Protein 6DHX (pdb70)

Nearest PDB structures (foldseek):
  6dhx-assembly2_B  TM=1.004E+00  e=9.388E-34  Streptococcus intermedius B196
  6dhx-assembly3_C  TM=9.909E-01  e=1.234E-30  Streptococcus intermedius B196
  6dhx-assembly3_C  TM=1.004E+00  e=2.989E-32  Streptococcus intermedius B196
  6dhx-assembly2_B  TM=9.965E-01  e=5.427E-30  Streptococcus intermedius B196
  6dhx-assembly2_B  TM=9.950E-01  e=3.173E-30  Streptococcus intermedius B196

Structure (mmCIF, N/CA/C/O backbone):
data_6DHX
#
_entry.id   6DHX
#
_cell.length_a   159.740
_cell.length_b   54.520
_cell.length_c   104.430
_cell.angle_alpha   90.00
_cell.angle_beta   108.05
_cell.angle_gamma   90.00
#
_symmetry.space_group_name_H-M   'C 1 2 1'
#
loop_
_entity.id
_entity.type
_entity.pdbx_description
1 polymer TipC2
2 non-polymer 'SULFATE ION'
3 water water
#
loop_
_atom_site.group_PDB
_atom_site.id
_atom_site.type_symbol
_atom_site.label_atom_id
_atom_site.label_alt_id
_atom_site.label_comp_id
_atom_site.label_asym_id
_atom_site.label_entity_id
_atom_site.label_seq_id
_atom_site.pdbx_PDB_ins_code
_atom_site.Cartn_x
_atom_site.Cartn_y
_atom_site.Cartn_z
_atom_site.occupancy
_atom_site.B_iso_or_equiv
_atom_site.auth_seq_id
_atom_site.auth_comp_id
_atom_site.auth_asym_id
_atom_site.auth_atom_id
_atom_site.pdbx_PDB_model_num
ATOM 1 N N . PRO A 1 14 ? 46.413 6.014 27.951 1.00 69.22 22 PRO A N 1
ATOM 2 C CA . PRO A 1 14 ? 47.106 7.064 27.202 1.00 68.29 22 PRO A CA 1
ATOM 3 C C . PRO A 1 14 ? 47.636 6.544 25.866 1.00 64.66 22 PRO A C 1
ATOM 4 O O . PRO A 1 14 ? 47.426 7.186 24.839 1.00 71.93 22 PRO A O 1
ATOM 16 N N . ASN A 1 16 ? 46.746 3.776 24.376 1.00 34.20 24 ASN A N 1
ATOM 17 C CA . ASN A 1 16 ? 45.714 3.068 23.639 1.00 32.90 24 ASN A CA 1
ATOM 18 C C . ASN A 1 16 ? 44.340 3.585 24.028 1.00 30.90 24 ASN A C 1
ATOM 19 O O . ASN A 1 16 ? 43.411 2.833 24.294 1.00 31.27 24 ASN A O 1
ATOM 24 N N . GLN A 1 17 ? 44.195 4.900 24.001 1.00 30.85 25 GLN A N 1
ATOM 25 C CA . GLN A 1 17 ? 42.879 5.504 24.145 1.00 30.35 25 GLN A CA 1
ATOM 26 C C . GLN A 1 17 ? 41.956 5.060 23.005 1.00 27.65 25 GLN A C 1
ATOM 27 O O . GLN A 1 17 ? 42.421 4.840 21.880 1.00 30.29 25 GLN A O 1
ATOM 33 N N . PRO A 1 18 ? 40.644 5.013 23.251 1.00 25.40 26 PRO A N 1
ATOM 34 C CA . PRO A 1 18 ? 39.687 4.722 22.178 1.00 23.61 26 PRO A CA 1
ATOM 35 C C . PRO A 1 18 ? 39.816 5.697 21.020 1.00 25.13 26 PRO A C 1
ATOM 36 O O . PRO A 1 18 ? 40.034 6.893 21.207 1.00 29.30 26 PRO A O 1
ATOM 40 N N . LYS A 1 19 ? 39.688 5.156 19.805 1.00 23.83 27 LYS A N 1
ATOM 41 C CA . LYS A 1 19 ? 39.750 5.973 18.587 1.00 27.50 27 LYS A CA 1
ATOM 42 C C . LYS A 1 19 ? 38.363 6.225 17.996 1.00 27.33 27 LYS A C 1
ATOM 43 O O . LYS A 1 19 ? 38.218 7.087 17.097 1.00 26.24 27 LYS A O 1
ATOM 49 N N . ASN A 1 20 ? 37.356 5.540 18.503 1.00 24.55 28 ASN A N 1
ATOM 50 C CA . ASN A 1 20 ? 35.978 5.685 18.065 1.00 26.37 28 ASN A CA 1
ATOM 51 C C . ASN A 1 20 ? 35.054 5.174 19.170 1.00 25.76 28 ASN A C 1
ATOM 52 O O . ASN A 1 20 ? 35.494 4.602 20.180 1.00 24.04 28 ASN A O 1
ATOM 57 N N . ILE A 1 21 ? 33.744 5.333 18.941 1.00 20.40 29 ILE A N 1
ATOM 58 C CA . ILE A 1 21 ? 32.778 5.032 19.982 1.00 21.58 29 ILE A CA 1
ATOM 59 C C . ILE A 1 21 ? 32.728 3.547 20.286 1.00 21.36 29 ILE A C 1
ATOM 60 O O . ILE A 1 21 ? 32.415 3.161 21.425 1.00 21.50 29 ILE A O 1
ATOM 65 N N . PHE A 1 22 ? 33.048 2.688 19.315 1.00 18.75 30 PHE A N 1
ATOM 66 C CA . PHE A 1 22 ? 33.021 1.249 19.562 1.00 20.21 30 PHE A CA 1
ATOM 67 C C . PHE A 1 22 ? 34.213 0.829 20.419 1.00 21.62 30 PHE A C 1
ATOM 68 O O . PHE A 1 22 ? 34.064 -0.019 21.299 1.00 19.69 30 PHE A O 1
ATOM 76 N N . ASP A 1 23 ? 35.397 1.397 20.162 1.00 21.79 31 ASP A N 1
ATOM 77 C CA . ASP A 1 23 ? 36.523 1.198 21.089 1.00 22.35 31 ASP A CA 1
ATOM 78 C C . ASP A 1 23 ? 36.130 1.617 22.502 1.00 23.30 31 ASP A C 1
ATOM 79 O O . ASP A 1 23 ? 36.551 1.010 23.489 1.00 21.65 31 ASP A O 1
ATOM 84 N N . GLU A 1 24 ? 35.432 2.738 22.624 1.00 19.36 32 GLU A N 1
ATOM 85 C CA . GLU A 1 24 ? 35.096 3.237 23.946 1.00 23.26 32 GLU A CA 1
ATOM 86 C C . GLU A 1 24 ? 34.203 2.239 24.687 1.00 22.84 32 GLU A C 1
ATOM 87 O O . GLU A 1 24 ? 34.456 1.884 25.850 1.00 23.41 32 GLU A O 1
ATOM 93 N N . ILE A 1 25 ? 33.173 1.739 24.011 1.00 18.89 33 ILE A N 1
ATOM 94 C CA . ILE A 1 25 ? 32.307 0.713 24.596 1.00 19.86 33 ILE A CA 1
ATOM 95 C C . ILE A 1 25 ? 33.098 -0.555 24.928 1.00 21.60 33 ILE A C 1
ATOM 96 O O . ILE A 1 25 ? 32.944 -1.121 26.024 1.00 20.63 33 ILE A O 1
ATOM 101 N N . TYR A 1 26 ? 33.926 -1.017 23.989 1.00 19.72 34 TYR A N 1
ATOM 102 C CA . TYR A 1 26 ? 34.697 -2.241 24.206 1.00 17.50 34 TYR A CA 1
ATOM 103 C C . TYR A 1 26 ? 35.618 -2.074 25.418 1.00 21.00 34 TYR A C 1
ATOM 104 O O . TYR A 1 26 ? 35.651 -2.927 26.323 1.00 19.13 34 TYR A O 1
ATOM 113 N N . GLN A 1 27 ? 36.380 -0.973 25.442 1.00 18.58 35 GLN A N 1
ATOM 114 C CA . GLN A 1 27 ? 37.396 -0.815 26.491 1.00 18.69 35 GLN A CA 1
ATOM 115 C C . GLN A 1 27 ? 36.763 -0.570 27.844 1.00 20.72 35 GLN A C 1
ATOM 116 O O . GLN A 1 27 ? 37.270 -1.044 28.865 1.00 22.28 35 GLN A O 1
ATOM 122 N N . GLU A 1 28 ? 35.698 0.235 27.896 1.00 20.45 36 GLU A N 1
ATOM 123 C CA . GLU A 1 28 ? 35.123 0.465 29.220 1.00 20.42 36 GLU A CA 1
ATOM 124 C C . GLU A 1 28 ? 34.427 -0.794 29.716 1.00 19.89 36 GLU A C 1
ATOM 125 O O . GLU A 1 28 ? 34.435 -1.053 30.930 1.00 21.57 36 GLU A O 1
ATOM 131 N N . THR A 1 29 ? 33.842 -1.576 28.796 1.00 21.03 37 THR A N 1
ATOM 132 C CA . THR A 1 29 ? 33.233 -2.836 29.250 1.00 18.79 37 THR A CA 1
ATOM 133 C C . THR A 1 29 ? 34.287 -3.822 29.686 1.00 22.77 37 THR A C 1
ATOM 134 O O . THR A 1 29 ? 34.113 -4.464 30.717 1.00 20.03 37 THR A O 1
ATOM 138 N N . GLU A 1 30 ? 35.415 -3.931 28.959 1.00 18.85 38 GLU A N 1
ATOM 139 C CA . GLU A 1 30 ? 36.435 -4.862 29.400 1.00 19.05 38 GLU A CA 1
ATOM 140 C C . GLU A 1 30 ? 37.046 -4.442 30.743 1.00 21.76 38 GLU A C 1
ATOM 141 O O . GLU A 1 30 ? 37.422 -5.302 31.568 1.00 22.93 38 GLU A O 1
ATOM 147 N N . LYS A 1 31 ? 37.135 -3.127 30.976 1.00 20.52 39 LYS A N 1
ATOM 148 C CA . LYS A 1 31 ? 37.674 -2.619 32.221 1.00 24.13 39 LYS A CA 1
ATOM 149 C C . LYS A 1 31 ? 36.772 -2.935 33.408 1.00 24.17 39 LYS A C 1
ATOM 150 O O . LYS A 1 31 ? 37.281 -3.188 34.502 1.00 25.71 39 LYS A O 1
ATOM 156 N N . THR A 1 32 ? 35.447 -2.937 33.197 1.00 23.21 40 THR A N 1
ATOM 157 C CA . THR A 1 32 ? 34.480 -2.977 34.296 1.00 26.35 40 THR A CA 1
ATOM 158 C C . THR A 1 32 ? 33.724 -4.296 34.446 1.00 24.78 40 THR A C 1
ATOM 159 O O . THR A 1 32 ? 33.152 -4.522 35.526 1.00 25.19 40 THR A O 1
ATOM 163 N N . TYR A 1 33 ? 33.758 -5.170 33.459 1.00 22.91 41 TYR A N 1
ATOM 164 C CA . TYR A 1 33 ? 32.770 -6.261 33.505 1.00 18.83 41 TYR A CA 1
ATOM 165 C C . TYR A 1 33 ? 33.021 -7.269 34.605 1.00 22.97 41 TYR A C 1
ATOM 166 O O . TYR A 1 33 ? 32.064 -7.957 35.005 1.00 22.16 41 TYR A O 1
ATOM 175 N N . ARG A 1 34 ? 34.238 -7.336 35.177 1.00 22.07 42 ARG A N 1
ATOM 176 C CA . ARG A 1 34 ? 34.473 -8.270 36.264 1.00 27.41 42 ARG A CA 1
ATOM 177 C C . ARG A 1 34 ? 34.321 -7.635 37.630 1.00 23.50 42 ARG A C 1
ATOM 178 O O . ARG A 1 34 ? 34.244 -8.351 38.626 1.00 26.45 42 ARG A O 1
ATOM 186 N N . LEU A 1 35 ? 34.257 -6.319 37.686 1.00 23.51 43 LEU A N 1
ATOM 187 C CA . LEU A 1 35 ? 34.203 -5.561 38.915 1.00 27.39 43 LEU A CA 1
ATOM 188 C C . LEU A 1 35 ? 32.815 -4.996 39.174 1.00 23.90 43 LEU A C 1
ATOM 189 O O . LEU A 1 35 ? 32.243 -5.226 40.244 1.00 25.60 43 LEU A O 1
ATOM 194 N N . ASN A 1 36 ? 32.268 -4.264 38.216 1.00 26.96 44 ASN A N 1
ATOM 195 C CA . ASN A 1 36 ? 30.952 -3.630 38.284 1.00 24.65 44 ASN A CA 1
ATOM 196 C C . ASN A 1 36 ? 30.661 -3.113 36.886 1.00 25.66 44 ASN A C 1
ATOM 197 O O . ASN A 1 36 ? 31.005 -1.970 36.526 1.00 24.79 44 ASN A O 1
ATOM 202 N N . ASN A 1 37 ? 30.038 -3.974 36.078 1.00 23.79 45 ASN A N 1
ATOM 203 C CA . ASN A 1 37 ? 29.837 -3.705 34.654 1.00 23.89 45 ASN A CA 1
ATOM 204 C C . ASN A 1 37 ? 29.212 -2.339 34.444 1.00 24.93 45 ASN A C 1
ATOM 205 O O . ASN A 1 37 ? 28.183 -2.030 35.029 1.00 22.98 45 ASN A O 1
ATOM 210 N N . ILE A 1 38 ? 29.819 -1.549 33.539 1.00 21.44 46 ILE A N 1
ATOM 211 C CA . ILE A 1 38 ? 29.268 -0.240 33.210 1.00 23.77 46 ILE A CA 1
ATOM 212 C C . ILE A 1 38 ? 27.779 -0.327 32.833 1.00 24.20 46 ILE A C 1
ATOM 213 O O . ILE A 1 38 ? 26.996 0.561 33.155 1.00 23.24 46 ILE A O 1
ATOM 218 N N . PHE A 1 39 ? 27.350 -1.417 32.192 1.00 22.57 47 PHE A N 1
ATOM 219 C CA . PHE A 1 39 ? 25.960 -1.520 31.765 1.00 21.32 47 PHE A CA 1
ATOM 220 C C . PHE A 1 39 ? 25.005 -1.782 32.918 1.00 22.93 47 PHE A C 1
ATOM 221 O O . PHE A 1 39 ? 23.785 -1.710 32.721 1.00 24.26 47 PHE A O 1
ATOM 229 N N . ASN A 1 40 ? 25.520 -2.078 34.127 1.00 19.95 48 ASN A N 1
ATOM 230 C CA . ASN A 1 40 ? 24.648 -2.048 35.297 1.00 19.59 48 ASN A CA 1
ATOM 231 C C . ASN A 1 40 ? 24.005 -0.680 35.452 1.00 29.60 48 ASN A C 1
ATOM 232 O O . ASN A 1 40 ? 22.948 -0.591 36.074 1.00 29.31 48 ASN A O 1
ATOM 237 N N . LYS A 1 41 ? 24.626 0.364 34.899 1.00 27.37 49 LYS A N 1
ATOM 238 C CA . LYS A 1 41 ? 24.122 1.740 35.007 1.00 31.44 49 LYS A CA 1
ATOM 239 C C . LYS A 1 41 ? 22.953 2.006 34.064 1.00 29.54 49 LYS A C 1
ATOM 240 O O . LYS A 1 41 ? 22.275 3.016 34.241 1.00 30.64 49 LYS A O 1
ATOM 246 N N . LEU A 1 42 ? 22.696 1.119 33.086 1.00 26.52 50 LEU A N 1
ATOM 247 C CA . LEU A 1 42 ? 21.692 1.364 32.032 1.00 21.97 50 LEU A CA 1
ATOM 248 C C . LEU A 1 42 ? 20.444 0.577 32.405 1.00 21.76 50 LEU A C 1
ATOM 249 O O . LEU A 1 42 ? 20.410 -0.655 32.276 1.00 26.17 50 LEU A O 1
ATOM 254 N N . THR A 1 43 ? 19.391 1.288 32.798 1.00 24.69 51 THR A N 1
ATOM 255 C CA . THR A 1 43 ? 18.236 0.604 33.358 1.00 25.83 51 THR A CA 1
ATOM 256 C C . THR A 1 43 ? 17.463 -0.187 32.300 1.00 30.12 51 THR A C 1
ATOM 257 O O . THR A 1 43 ? 16.811 -1.166 32.646 1.00 30.99 51 THR A O 1
ATOM 261 N N . ASP A 1 44 ? 17.532 0.196 31.013 1.00 29.47 52 ASP A N 1
ATOM 262 C CA . ASP A 1 44 ? 16.778 -0.518 29.983 1.00 25.57 52 ASP A CA 1
ATOM 263 C C . ASP A 1 44 ? 17.363 -1.876 29.618 1.00 28.27 52 ASP A C 1
ATOM 264 O O . ASP A 1 44 ? 16.755 -2.538 28.774 1.00 25.81 52 ASP A O 1
ATOM 269 N N . VAL A 1 45 ? 18.508 -2.293 30.167 1.00 25.78 53 VAL A N 1
ATOM 270 C CA . VAL A 1 45 ? 19.059 -3.572 29.713 1.00 27.65 53 VAL A CA 1
ATOM 271 C C . VAL A 1 45 ? 19.281 -4.499 30.896 1.00 27.90 53 VAL A C 1
ATOM 272 O O . VAL A 1 45 ? 19.369 -4.068 32.057 1.00 26.77 53 VAL A O 1
ATOM 276 N N . GLU A 1 46 ? 19.352 -5.796 30.591 1.00 21.95 54 GLU A N 1
ATOM 277 C CA . GLU A 1 46 ? 19.893 -6.798 31.503 1.00 23.45 54 GLU A CA 1
ATOM 278 C C . GLU A 1 46 ? 21.335 -7.131 31.134 1.00 26.34 54 GLU A C 1
ATOM 279 O O . GLU A 1 46 ? 21.660 -7.269 29.952 1.00 28.26 54 GLU A O 1
ATOM 285 N N . VAL A 1 47 ? 22.160 -7.342 32.135 1.00 22.76 55 VAL A N 1
ATOM 286 C CA . VAL A 1 47 ? 23.531 -7.810 31.937 1.00 22.65 55 VAL A CA 1
ATOM 287 C C . VAL A 1 47 ? 23.508 -9.313 32.155 1.00 19.52 55 VAL A C 1
ATOM 288 O O . VAL A 1 47 ? 22.883 -9.799 33.115 1.00 23.24 55 VAL A O 1
ATOM 292 N N . HIS A 1 48 ? 24.129 -10.057 31.218 1.00 21.00 56 HIS A N 1
ATOM 293 C CA . HIS A 1 48 ? 24.229 -11.509 31.338 1.00 21.63 56 HIS A CA 1
ATOM 294 C C . HIS A 1 48 ? 25.699 -11.906 31.309 1.00 22.69 56 HIS A C 1
ATOM 295 O O . HIS A 1 48 ? 26.556 -11.183 30.806 1.00 21.80 56 HIS A O 1
ATOM 302 N N . SER A 1 49 ? 25.987 -13.085 31.826 1.00 22.35 57 SER A N 1
ATOM 303 C CA . SER A 1 49 ? 27.331 -13.650 31.788 1.00 22.92 57 SER A CA 1
ATOM 304 C C . SER A 1 49 ? 27.213 -15.050 31.216 1.00 27.44 57 SER A C 1
ATOM 305 O O . SER A 1 49 ? 26.565 -15.904 31.828 1.00 34.27 57 SER A O 1
ATOM 308 N N . TYR A 1 50 ? 27.876 -15.312 30.092 1.00 25.50 58 TYR A N 1
ATOM 309 C CA . TYR A 1 50 ? 27.822 -16.625 29.451 1.00 27.79 58 TYR A CA 1
ATOM 310 C C . TYR A 1 50 ? 29.206 -17.263 29.363 1.00 28.82 58 TYR A C 1
ATOM 311 O O . TYR A 1 50 ? 30.219 -16.576 29.174 1.00 27.92 58 TYR A O 1
ATOM 320 N N . GLN A 1 51 ? 29.252 -18.596 29.470 1.00 31.08 59 GLN A N 1
ATOM 321 C CA . GLN A 1 51 ? 30.524 -19.296 29.493 1.00 32.42 59 GLN A CA 1
ATOM 322 C C . GLN A 1 51 ? 31.337 -19.039 28.220 1.00 38.11 59 GLN A C 1
ATOM 323 O O . GLN A 1 51 ? 30.815 -19.149 27.105 1.00 35.43 59 GLN A O 1
ATOM 329 N N . GLU A 1 52 ? 32.629 -18.724 28.380 1.00 33.92 60 GLU A N 1
ATOM 330 C CA . GLU A 1 52 ? 33.503 -18.566 27.218 1.00 35.63 60 GLU A CA 1
ATOM 331 C C . GLU A 1 52 ? 33.803 -19.922 26.610 1.00 41.58 60 GLU A C 1
ATOM 332 O O . GLU A 1 52 ? 34.191 -20.862 27.313 1.00 42.06 60 GLU A O 1
ATOM 338 N N . TYR A 1 53 ? 33.686 -20.008 25.291 1.00 41.87 61 TYR A N 1
ATOM 339 C CA . TYR A 1 53 ? 34.037 -21.260 24.616 1.00 54.46 61 TYR A CA 1
ATOM 340 C C . TYR A 1 53 ? 35.511 -21.643 24.800 1.00 55.87 61 TYR A C 1
ATOM 341 O O . TYR A 1 53 ? 35.835 -22.835 24.881 1.00 59.67 61 TYR A O 1
ATOM 350 N N . SER A 1 54 ? 36.422 -20.667 24.861 1.00 52.17 62 SER A N 1
ATOM 351 C CA . SER A 1 54 ? 37.856 -20.967 24.819 1.00 54.80 62 SER A CA 1
ATOM 352 C C . SER A 1 54 ? 38.483 -21.169 26.186 1.00 54.69 62 SER A C 1
ATOM 353 O O . SER A 1 54 ? 39.634 -21.618 26.261 1.00 54.48 62 SER A O 1
ATOM 356 N N . ASP A 1 55 ? 37.787 -20.811 27.259 1.00 50.89 63 ASP A N 1
ATOM 357 C CA . ASP A 1 55 ? 38.335 -20.908 28.610 1.00 48.82 63 ASP A CA 1
ATOM 358 C C . ASP A 1 55 ? 37.185 -21.255 29.540 1.00 48.35 63 ASP A C 1
ATOM 359 O O . ASP A 1 55 ? 36.346 -20.404 29.859 1.00 41.05 63 ASP A O 1
ATOM 364 N N . ASP A 1 56 ? 37.165 -22.498 29.997 1.00 50.72 64 ASP A N 1
ATOM 365 C CA . ASP A 1 56 ? 36.071 -22.949 30.826 1.00 51.64 64 ASP A CA 1
ATOM 366 C C . ASP A 1 56 ? 35.991 -22.170 32.130 1.00 45.81 64 ASP A C 1
ATOM 367 O O . ASP A 1 56 ? 34.967 -22.232 32.806 1.00 48.03 64 ASP A O 1
ATOM 372 N N . SER A 1 57 ? 37.039 -21.437 32.502 1.00 47.92 65 SER A N 1
ATOM 373 C CA . SER A 1 57 ? 37.050 -20.706 33.763 1.00 49.48 65 SER A CA 1
ATOM 374 C C . SER A 1 57 ? 36.547 -19.264 33.646 1.00 42.48 65 SER A C 1
ATOM 375 O O . SER A 1 57 ? 36.584 -18.527 34.644 1.00 37.98 65 SER A O 1
ATOM 378 N N . LYS A 1 58 ? 36.042 -18.845 32.479 1.00 35.30 66 LYS A N 1
ATOM 379 C CA . LYS A 1 58 ? 35.686 -17.448 32.260 1.00 31.26 66 LYS A CA 1
ATOM 380 C C . LYS A 1 58 ? 34.318 -17.304 31.597 1.00 33.43 66 LYS A C 1
ATOM 381 O O . LYS A 1 58 ? 33.881 -18.159 30.816 1.00 31.15 66 LYS A O 1
ATOM 387 N N . PHE A 1 59 ? 33.695 -16.165 31.848 1.00 25.04 67 PHE A N 1
ATOM 388 C CA . PHE A 1 59 ? 32.410 -15.789 31.276 1.00 21.74 67 PHE A CA 1
ATOM 389 C C . PHE A 1 59 ? 32.531 -14.480 30.540 1.00 24.90 67 PHE A C 1
ATOM 390 O O . PHE A 1 59 ? 33.294 -13.600 30.964 1.00 24.70 67 PHE A O 1
ATOM 398 N N . TYR A 1 60 ? 31.790 -14.375 29.368 1.00 21.09 68 TYR A N 1
ATOM 399 C CA . TYR A 1 60 ? 31.786 -13.073 28.677 1.00 21.64 68 TYR A CA 1
ATOM 400 C C . TYR A 1 60 ? 30.493 -12.345 28.940 1.00 21.98 68 TYR A C 1
ATOM 401 O O . TYR A 1 60 ? 29.486 -12.978 29.241 1.00 21.99 68 TYR A O 1
ATOM 410 N N . PRO A 1 61 ? 30.527 -11.011 28.921 1.00 20.59 69 PRO A N 1
ATOM 411 C CA . PRO A 1 61 ? 29.308 -10.226 29.155 1.00 18.65 69 PRO A CA 1
ATOM 412 C C . PRO A 1 61 ? 28.499 -10.090 27.865 1.00 18.20 69 PRO A C 1
ATOM 413 O O . PRO A 1 61 ? 29.037 -9.989 26.752 1.00 21.73 69 PRO A O 1
ATOM 417 N N . SER A 1 62 ? 27.188 -10.128 28.048 1.00 20.44 70 SER A N 1
ATOM 418 C CA . SER A 1 62 ? 26.218 -9.968 26.974 1.00 21.22 70 SER A CA 1
ATOM 419 C C . SER A 1 62 ? 25.100 -9.097 27.512 1.00 23.74 70 SER A C 1
ATOM 420 O O . SER A 1 62 ? 24.660 -9.302 28.650 1.00 24.48 70 SER A O 1
ATOM 423 N N . ILE A 1 63 ? 24.681 -8.109 26.717 1.00 18.54 71 ILE A N 1
ATOM 424 C CA . ILE A 1 63 ? 23.695 -7.111 27.117 1.00 19.25 71 ILE A CA 1
ATOM 425 C C . ILE A 1 63 ? 22.423 -7.406 26.337 1.00 21.87 71 ILE A C 1
ATOM 426 O O . ILE A 1 63 ? 22.481 -7.609 25.114 1.00 23.29 71 ILE A O 1
ATOM 431 N N . LEU A 1 64 ? 21.294 -7.438 27.022 1.00 20.25 72 LEU A N 1
ATOM 432 C CA . LEU A 1 64 ? 20.020 -7.754 26.373 1.00 22.40 72 LEU A CA 1
ATOM 433 C C . LEU A 1 64 ? 19.014 -6.677 26.754 1.00 27.12 72 LEU A C 1
ATOM 434 O O . LEU A 1 64 ? 18.782 -6.441 27.956 1.00 29.00 72 LEU A O 1
ATOM 439 N N . TYR A 1 65 ? 18.397 -6.040 25.756 1.00 23.21 73 TYR A N 1
ATOM 440 C CA . TYR A 1 65 ? 17.384 -5.042 26.091 1.00 22.83 73 TYR A CA 1
ATOM 441 C C . TYR A 1 65 ? 16.152 -5.711 26.683 1.00 25.51 73 TYR A C 1
ATOM 442 O O . TYR A 1 65 ? 15.674 -6.732 26.180 1.00 26.06 73 TYR A O 1
ATOM 451 N N . LYS A 1 66 ? 15.640 -5.111 27.765 1.00 27.47 74 LYS A N 1
ATOM 452 C CA . LYS A 1 66 ? 14.433 -5.589 28.429 1.00 33.40 74 LYS A CA 1
ATOM 453 C C . LYS A 1 66 ? 13.210 -5.372 27.546 1.00 32.60 74 LYS A C 1
ATOM 454 O O . LYS A 1 66 ? 13.149 -4.445 26.742 1.00 34.87 74 LYS A O 1
ATOM 460 N N . ASP A 1 67 ? 12.211 -6.231 27.728 1.00 37.22 75 ASP A N 1
ATOM 461 C CA . ASP A 1 67 ? 10.982 -6.121 26.944 1.00 42.15 75 ASP A CA 1
ATOM 462 C C . ASP A 1 67 ? 10.339 -4.737 27.069 1.00 44.19 75 ASP A C 1
ATOM 463 O O . ASP A 1 67 ? 9.863 -4.187 26.067 1.00 44.14 75 ASP A O 1
ATOM 468 N N . ILE A 1 68 ? 10.345 -4.144 28.279 1.00 43.94 76 ILE A N 1
ATOM 469 C CA . ILE A 1 68 ? 9.837 -2.774 28.474 1.00 50.21 76 ILE A CA 1
ATOM 470 C C . ILE A 1 68 ? 10.517 -1.783 27.536 1.00 54.59 76 ILE A C 1
ATOM 471 O O . ILE A 1 68 ? 9.934 -0.749 27.170 1.00 57.76 76 ILE A O 1
ATOM 476 N N . ALA A 1 69 ? 11.750 -2.074 27.133 1.00 45.26 77 ALA A N 1
ATOM 477 C CA . ALA A 1 69 ? 12.571 -1.158 26.346 1.00 44.73 77 ALA A CA 1
ATOM 478 C C . ALA A 1 69 ? 12.528 -1.447 24.853 1.00 48.02 77 ALA A C 1
ATOM 479 O O . ALA A 1 69 ? 13.267 -0.811 24.107 1.00 55.37 77 ALA A O 1
ATOM 481 N N . LYS A 1 70 ? 11.715 -2.405 24.403 1.00 45.46 78 LYS A N 1
ATOM 482 C CA . LYS A 1 70 ? 11.602 -2.721 22.979 1.00 49.03 78 LYS A CA 1
ATOM 483 C C . LYS A 1 70 ? 10.309 -2.153 22.396 1.00 56.89 78 LYS A C 1
ATOM 484 O O . LYS A 1 70 ? 9.248 -2.201 23.029 1.00 53.36 78 LYS A O 1
ATOM 490 N N . THR A 1 71 ? 10.412 -1.627 21.175 1.00 63.68 79 THR A N 1
ATOM 491 C CA . THR A 1 71 ? 9.363 -0.872 20.503 1.00 70.01 79 THR A CA 1
ATOM 492 C C . THR A 1 71 ? 8.781 -1.680 19.343 1.00 66.91 79 THR A C 1
ATOM 493 O O . THR A 1 71 ? 9.490 -2.455 18.691 1.00 60.14 79 THR A O 1
ATOM 497 N N . GLY A 1 72 ? 7.476 -1.507 19.106 1.00 55.78 80 GLY A N 1
ATOM 498 C CA . GLY A 1 72 ? 6.844 -1.975 17.884 1.00 58.62 80 GLY A CA 1
ATOM 499 C C . GLY A 1 72 ? 7.138 -3.417 17.522 1.00 59.25 80 GLY A C 1
ATOM 500 O O . GLY A 1 72 ? 6.852 -4.319 18.313 1.00 61.81 80 GLY A O 1
ATOM 501 N N . ASN A 1 73 ? 7.713 -3.659 16.342 1.00 52.48 81 ASN A N 1
ATOM 502 C CA . ASN A 1 73 ? 7.950 -5.026 15.897 1.00 49.92 81 ASN A CA 1
ATOM 503 C C . ASN A 1 73 ? 9.331 -5.554 16.283 1.00 41.31 81 ASN A C 1
ATOM 504 O O . ASN A 1 73 ? 9.703 -6.652 15.837 1.00 44.39 81 ASN A O 1
ATOM 509 N N . TYR A 1 74 ? 10.106 -4.816 17.075 1.00 40.70 82 TYR A N 1
ATOM 510 C CA . TYR A 1 74 ? 11.459 -5.270 17.400 1.00 35.67 82 TYR A CA 1
ATOM 511 C C . TYR A 1 74 ? 11.399 -6.322 18.496 1.00 41.59 82 TYR A C 1
ATOM 512 O O . TYR A 1 74 ? 10.801 -6.105 19.558 1.00 44.21 82 TYR A O 1
ATOM 521 N N . THR A 1 75 ? 12.029 -7.463 18.240 1.00 31.43 83 THR A N 1
ATOM 522 C CA . THR A 1 75 ? 11.918 -8.632 19.098 1.00 31.36 83 THR A CA 1
ATOM 523 C C . THR A 1 75 ? 13.150 -8.842 19.969 1.00 32.12 83 THR A C 1
ATOM 524 O O . THR A 1 75 ? 13.069 -9.591 20.957 1.00 33.24 83 THR A O 1
ATOM 528 N N . LYS A 1 76 ? 14.283 -8.240 19.602 1.00 27.68 84 LYS A N 1
ATOM 529 C CA . LYS A 1 76 ? 15.531 -8.460 20.323 1.00 25.60 84 LYS A CA 1
ATOM 530 C C . LYS A 1 76 ? 16.508 -7.348 19.981 1.00 27.80 84 LYS A C 1
ATOM 531 O O . LYS A 1 76 ? 16.635 -6.956 18.818 1.00 25.61 84 LYS A O 1
ATOM 537 N N . ILE A 1 77 ? 17.230 -6.871 20.989 1.00 23.32 85 ILE A N 1
ATOM 538 C CA . ILE A 1 77 ? 18.352 -5.969 20.782 1.00 21.85 85 ILE A CA 1
ATOM 539 C C . ILE A 1 77 ? 19.425 -6.412 21.760 1.00 22.77 85 ILE A C 1
ATOM 540 O O . ILE A 1 77 ? 19.164 -6.511 22.962 1.00 22.29 85 ILE A O 1
ATOM 545 N N . ALA A 1 78 ? 20.627 -6.679 21.264 1.00 20.82 86 ALA A N 1
ATOM 546 C CA . ALA A 1 78 ? 21.626 -7.305 22.126 1.00 24.69 86 ALA A CA 1
ATOM 547 C C . ALA A 1 78 ? 23.017 -6.817 21.763 1.00 24.84 86 ALA A C 1
ATOM 548 O O . ALA A 1 78 ? 23.272 -6.373 20.637 1.00 22.29 86 ALA A O 1
ATOM 550 N N . ILE A 1 79 ? 23.915 -6.859 22.750 1.00 21.52 87 ILE A N 1
ATOM 551 C CA . ILE A 1 79 ? 25.328 -6.529 22.540 1.00 19.85 87 ILE A CA 1
ATOM 552 C C . ILE A 1 79 ? 26.145 -7.668 23.114 1.00 23.82 87 ILE A C 1
ATOM 553 O O . ILE A 1 79 ? 26.032 -7.957 24.299 1.00 21.26 87 ILE A O 1
ATOM 558 N N . ASP A 1 80 ? 26.951 -8.318 22.288 1.00 19.14 88 ASP A N 1
ATOM 559 C CA . ASP A 1 80 ? 27.836 -9.380 22.763 1.00 20.20 88 ASP A CA 1
ATOM 560 C C . ASP A 1 80 ? 29.275 -8.896 22.714 1.00 20.61 88 ASP A C 1
ATOM 561 O O . ASP A 1 80 ? 29.663 -8.225 21.768 1.00 22.33 88 ASP A O 1
ATOM 566 N N . PHE A 1 81 ? 30.081 -9.274 23.705 1.00 20.02 89 PHE A N 1
ATOM 567 C CA . PHE A 1 81 ? 31.497 -8.909 23.749 1.00 21.29 89 PHE A CA 1
ATOM 568 C C . PHE A 1 81 ? 32.372 -10.146 23.618 1.00 22.87 89 PHE A C 1
ATOM 569 O O . PHE A 1 81 ? 32.131 -11.133 24.326 1.00 24.20 89 PHE A O 1
ATOM 577 N N . SER A 1 82 ? 33.353 -10.113 22.703 1.00 18.86 90 SER A N 1
ATOM 578 C CA . SER A 1 82 ? 34.288 -11.229 22.541 1.00 23.69 90 SER A CA 1
ATOM 579 C C . SER A 1 82 ? 35.657 -10.659 22.848 1.00 25.10 90 SER A C 1
ATOM 580 O O . SER A 1 82 ? 36.233 -9.939 22.025 1.00 23.82 90 SER A O 1
ATOM 583 N N . PHE A 1 83 ? 36.152 -10.942 24.041 1.00 23.80 91 PHE A N 1
ATOM 584 C CA . PHE A 1 83 ? 37.440 -10.382 24.444 1.00 27.50 91 PHE A CA 1
ATOM 585 C C . PHE A 1 83 ? 38.611 -11.315 24.196 1.00 30.63 91 PHE A C 1
ATOM 586 O O . PHE A 1 83 ? 39.765 -10.853 24.126 1.00 27.72 91 PHE A O 1
ATOM 594 N N . LEU A 1 84 ? 38.362 -12.615 24.126 1.00 25.22 92 LEU A N 1
ATOM 595 C CA . LEU A 1 84 ? 39.435 -13.594 24.252 1.00 28.56 92 LEU A CA 1
ATOM 596 C C . LEU A 1 84 ? 39.937 -14.149 22.922 1.00 34.02 92 LEU A C 1
ATOM 597 O O . LEU A 1 84 ? 41.005 -14.770 22.905 1.00 38.71 92 LEU A O 1
ATOM 602 N N . ASN A 1 85 ? 39.176 -14.025 21.841 1.00 28.96 93 ASN A N 1
ATOM 603 C CA . ASN A 1 85 ? 39.518 -14.695 20.588 1.00 32.06 93 ASN A CA 1
ATOM 604 C C . ASN A 1 85 ? 40.423 -13.798 19.733 1.00 31.42 93 ASN A C 1
ATOM 605 O O . ASN A 1 85 ? 40.649 -12.629 20.049 1.00 30.32 93 ASN A O 1
ATOM 610 N N . LYS A 1 86 ? 40.933 -14.360 18.632 1.00 30.87 94 LYS A N 1
ATOM 611 C CA . LYS A 1 86 ? 41.863 -13.600 17.791 1.00 28.34 94 LYS A CA 1
ATOM 612 C C . LYS A 1 86 ? 41.149 -12.468 17.074 1.00 28.97 94 LYS A C 1
ATOM 613 O O . LYS A 1 86 ? 41.721 -11.390 16.885 1.00 30.64 94 LYS A O 1
ATOM 619 N N . ASN A 1 87 ? 39.907 -12.692 16.669 1.00 25.55 95 ASN A N 1
ATOM 620 C CA . ASN A 1 87 ? 39.105 -11.648 16.017 1.00 26.06 95 ASN A CA 1
ATOM 621 C C . ASN A 1 87 ? 38.181 -10.982 17.041 1.00 21.77 95 ASN A C 1
ATOM 622 O O . ASN A 1 87 ? 36.922 -11.016 16.986 1.00 26.81 95 ASN A O 1
ATOM 627 N N . ASN A 1 88 ? 38.802 -10.349 18.029 1.00 20.34 96 ASN A N 1
ATOM 628 C CA . ASN A 1 88 ? 38.008 -9.889 19.150 1.00 21.17 96 ASN A CA 1
ATOM 629 C C . ASN A 1 88 ? 37.186 -8.667 18.735 1.00 23.85 96 ASN A C 1
ATOM 630 O O . ASN A 1 88 ? 37.536 -7.962 17.797 1.00 23.26 96 ASN A O 1
ATOM 635 N N . ASN A 1 89 ? 36.037 -8.468 19.386 1.00 20.26 97 ASN A N 1
ATOM 636 C CA . ASN A 1 89 ? 35.031 -7.609 18.756 1.00 18.69 97 ASN A CA 1
ATOM 637 C C . ASN A 1 89 ? 33.915 -7.298 19.750 1.00 22.26 97 ASN A C 1
ATOM 638 O O . ASN A 1 89 ? 33.783 -7.944 20.789 1.00 22.45 97 ASN A O 1
ATOM 643 N N . ILE A 1 90 ? 33.111 -6.288 19.404 1.00 18.99 98 ILE A N 1
ATOM 644 C CA . ILE A 1 90 ? 31.773 -6.102 19.969 1.00 19.36 98 ILE A CA 1
ATOM 645 C C . ILE A 1 90 ? 30.798 -6.349 18.843 1.00 21.49 98 ILE A C 1
ATOM 646 O O . ILE A 1 90 ? 31.046 -5.946 17.697 1.00 27.09 98 ILE A O 1
ATOM 651 N N . LEU A 1 91 ? 29.689 -7.000 19.159 1.00 18.42 99 LEU A N 1
ATOM 652 C CA . LEU A 1 91 ? 28.640 -7.253 18.164 1.00 18.98 99 LEU A CA 1
ATOM 653 C C . LEU A 1 91 ? 27.363 -6.636 18.708 1.00 23.37 99 LEU A C 1
ATOM 654 O O . LEU A 1 91 ? 26.907 -7.028 19.790 1.00 25.07 99 LEU A O 1
ATOM 659 N N . ILE A 1 92 ? 26.796 -5.671 17.974 1.00 21.45 100 ILE A N 1
ATOM 660 C CA . ILE A 1 92 ? 25.492 -5.090 18.287 1.00 19.06 100 ILE A CA 1
ATOM 661 C C . ILE A 1 92 ? 24.530 -5.650 17.248 1.00 20.87 100 ILE A C 1
ATOM 662 O O . ILE A 1 92 ? 24.767 -5.490 16.052 1.00 21.63 100 ILE A O 1
ATOM 667 N N . TYR A 1 93 ? 23.456 -6.303 17.674 1.00 20.32 101 TYR A N 1
ATOM 668 C CA . TYR A 1 93 ? 22.511 -6.783 16.682 1.00 21.16 101 TYR A CA 1
ATOM 669 C C . TYR A 1 93 ? 21.087 -6.605 17.173 1.00 23.13 101 TYR A C 1
ATOM 670 O O . TYR A 1 93 ? 20.811 -6.441 18.366 1.00 24.74 101 TYR A O 1
ATOM 679 N N . PHE A 1 94 ? 20.168 -6.614 16.208 1.00 21.71 102 PHE A N 1
ATOM 680 C CA . PHE A 1 94 ? 18.777 -6.507 16.575 1.00 23.06 102 PHE A CA 1
ATOM 681 C C . PHE A 1 94 ? 17.956 -7.220 15.528 1.00 26.27 102 PHE A C 1
ATOM 682 O O . PHE A 1 94 ? 18.429 -7.508 14.415 1.00 24.52 102 PHE A O 1
ATOM 690 N N . GLU A 1 95 ? 16.733 -7.548 15.924 1.00 25.85 103 GLU A N 1
ATOM 691 C CA . GLU A 1 95 ? 15.831 -8.363 15.111 1.00 25.82 103 GLU A CA 1
ATOM 692 C C . GLU A 1 95 ? 14.437 -7.760 15.139 1.00 27.18 103 GLU A C 1
ATOM 693 O O . GLU A 1 95 ? 14.001 -7.198 16.153 1.00 30.70 103 GLU A O 1
ATOM 699 N N . LYS A 1 96 ? 13.751 -7.867 14.006 1.00 28.39 104 LYS A N 1
ATOM 700 C CA . LYS A 1 96 ? 12.438 -7.279 13.790 1.00 32.48 104 LYS A CA 1
ATOM 701 C C . LYS A 1 96 ? 11.608 -8.250 12.976 1.00 37.40 104 LYS A C 1
ATOM 702 O O . LYS A 1 96 ? 12.099 -8.860 12.014 1.00 33.27 104 LYS A O 1
ATOM 708 N N . GLU A 1 97 ? 10.350 -8.407 13.349 1.00 33.95 105 GLU A N 1
ATOM 709 C CA . GLU A 1 97 ? 9.494 -9.236 12.521 1.00 38.86 105 GLU A CA 1
ATOM 710 C C . GLU A 1 97 ? 9.201 -8.493 11.213 1.00 43.91 105 GLU A C 1
ATOM 711 O O . GLU A 1 97 ? 8.943 -7.285 11.225 1.00 41.20 105 GLU A O 1
ATOM 717 N N . ILE A 1 98 ? 9.294 -9.190 10.078 1.00 36.58 106 ILE A N 1
ATOM 718 C CA . ILE A 1 98 ? 8.985 -8.583 8.780 1.00 37.57 106 ILE A CA 1
ATOM 719 C C . ILE A 1 98 ? 7.842 -9.261 8.063 1.00 44.69 106 ILE A C 1
ATOM 720 O O . ILE A 1 98 ? 7.279 -8.671 7.122 1.00 44.72 106 ILE A O 1
ATOM 725 N N . GLY A 1 99 ? 7.451 -10.451 8.483 1.00 45.94 107 GLY A N 1
ATOM 726 C CA . GLY A 1 99 ? 6.303 -11.113 7.934 1.00 46.64 107 GLY A CA 1
ATOM 727 C C . GLY A 1 99 ? 5.963 -12.268 8.840 1.00 54.69 107 GLY A C 1
ATOM 728 O O . GLY A 1 99 ? 6.626 -12.484 9.858 1.00 50.95 107 GLY A O 1
ATOM 729 N N . PRO A 1 100 ? 4.954 -13.064 8.482 1.00 51.50 108 PRO A N 1
ATOM 730 C CA . PRO A 1 100 ? 4.554 -14.160 9.379 1.00 52.44 108 PRO A CA 1
ATOM 731 C C . PRO A 1 100 ? 5.665 -15.199 9.446 1.00 47.75 108 PRO A C 1
ATOM 732 O O . PRO A 1 100 ? 6.102 -15.722 8.420 1.00 47.70 108 PRO A O 1
ATOM 736 N N . ASN A 1 101 ? 6.163 -15.439 10.660 1.00 51.43 109 ASN A N 1
ATOM 737 C CA . ASN A 1 101 ? 7.232 -16.410 10.928 1.00 50.77 109 ASN A CA 1
ATOM 738 C C . ASN A 1 101 ? 8.569 -16.018 10.294 1.00 44.10 109 ASN A C 1
ATOM 739 O O . ASN A 1 101 ? 9.419 -16.873 10.053 1.00 46.81 109 ASN A O 1
ATOM 744 N N . VAL A 1 102 ? 8.807 -14.739 10.037 1.00 40.65 110 VAL A N 1
ATOM 745 C CA . VAL A 1 102 ? 10.070 -14.325 9.416 1.00 39.84 110 VAL A CA 1
ATOM 746 C C . VAL A 1 102 ? 10.556 -13.062 10.106 1.00 35.48 110 VAL A C 1
ATOM 747 O O . VAL A 1 102 ? 9.782 -12.115 10.266 1.00 39.14 110 VAL A O 1
ATOM 751 N N . ARG A 1 103 ? 11.832 -13.046 10.524 1.00 32.45 111 ARG A N 1
ATOM 752 C CA . ARG A 1 103 ? 12.447 -11.870 11.134 1.00 34.24 111 ARG A CA 1
ATOM 753 C C . ARG A 1 103 ? 13.693 -11.501 10.354 1.00 33.22 111 ARG A C 1
ATOM 754 O O . ARG A 1 103 ? 14.391 -12.373 9.820 1.00 35.06 111 ARG A O 1
ATOM 762 N N . VAL A 1 104 ? 13.964 -10.216 10.276 1.00 29.36 112 VAL A N 1
ATOM 763 C CA . VAL A 1 104 ? 15.248 -9.738 9.793 1.00 27.45 112 VAL A CA 1
ATOM 764 C C . VAL A 1 104 ? 16.158 -9.506 10.991 1.00 34.97 112 VAL A C 1
ATOM 765 O O . VAL A 1 104 ? 15.715 -9.134 12.079 1.00 31.44 112 VAL A O 1
ATOM 769 N N . ARG A 1 105 ? 17.433 -9.802 10.815 1.00 27.74 113 ARG A N 1
ATOM 770 C CA . ARG A 1 105 ? 18.427 -9.584 11.856 1.00 29.53 113 ARG A CA 1
ATOM 771 C C . ARG A 1 105 ? 19.468 -8.665 11.269 1.00 31.96 113 ARG A C 1
ATOM 772 O O . ARG A 1 105 ? 20.067 -8.994 10.244 1.00 30.83 113 ARG A O 1
ATOM 780 N N . ILE A 1 106 ? 19.701 -7.523 11.898 1.00 22.97 114 ILE A N 1
ATOM 781 C CA . ILE A 1 106 ? 20.737 -6.633 11.410 1.00 21.85 114 ILE A CA 1
ATOM 782 C C . ILE A 1 106 ? 21.889 -6.721 12.403 1.00 24.37 114 ILE A C 1
ATOM 783 O O . ILE A 1 106 ? 21.701 -6.529 13.615 1.00 26.33 114 ILE A O 1
ATOM 788 N N . TRP A 1 107 ? 23.067 -7.015 11.870 1.00 23.53 115 TRP A N 1
ATOM 789 C CA . TRP A 1 107 ? 24.220 -7.549 12.574 1.00 28.48 115 TRP A CA 1
ATOM 790 C C . TRP A 1 107 ? 25.374 -6.586 12.369 1.00 27.85 115 TRP A C 1
ATOM 791 O O . TRP A 1 107 ? 25.791 -6.353 11.228 1.00 26.83 115 TRP A O 1
ATOM 802 N N . ASN A 1 108 ? 25.903 -6.015 13.457 1.00 20.20 116 ASN A N 1
ATOM 803 C CA . ASN A 1 108 ? 26.831 -4.895 13.308 1.00 19.63 116 ASN A CA 1
ATOM 804 C C . ASN A 1 108 ? 28.033 -5.219 14.163 1.00 22.37 116 ASN A C 1
ATOM 805 O O . ASN A 1 108 ? 27.966 -5.084 15.393 1.00 23.08 116 ASN A O 1
ATOM 810 N N . LYS A 1 109 ? 29.089 -5.690 13.516 1.00 22.52 117 LYS A N 1
ATOM 811 C CA . LYS A 1 109 ? 30.216 -6.266 14.237 1.00 21.22 117 LYS A CA 1
ATOM 812 C C . LYS A 1 109 ? 31.417 -5.336 14.114 1.00 20.16 117 LYS A C 1
ATOM 813 O O . LYS A 1 109 ? 31.885 -5.094 13.007 1.00 21.30 117 LYS A O 1
ATOM 819 N N . TYR A 1 110 ? 31.929 -4.858 15.252 1.00 20.77 118 TYR A N 1
ATOM 820 C CA . TYR A 1 110 ? 33.106 -4.008 15.255 1.00 21.26 118 TYR A CA 1
ATOM 821 C C . TYR A 1 110 ? 34.313 -4.849 15.660 1.00 20.75 118 TYR A C 1
ATOM 822 O O . TYR A 1 110 ? 34.379 -5.335 16.799 1.00 21.42 118 TYR A O 1
ATOM 831 N N . THR A 1 111 ? 35.272 -5.014 14.727 1.00 20.23 119 THR A N 1
ATOM 832 C CA . THR A 1 111 ? 36.443 -5.843 14.949 1.00 19.72 119 THR A CA 1
ATOM 833 C C . THR A 1 111 ? 37.576 -4.931 15.416 1.00 23.03 119 THR A C 1
ATOM 834 O O . THR A 1 111 ? 37.865 -3.915 14.777 1.00 21.94 119 THR A O 1
ATOM 838 N N . ARG A 1 112 ? 38.142 -5.261 16.573 1.00 20.93 120 ARG A N 1
ATOM 839 C CA . ARG A 1 112 ? 39.145 -4.407 17.213 1.00 20.86 120 ARG A CA 1
ATOM 840 C C . ARG A 1 112 ? 40.414 -4.301 16.392 1.00 22.61 120 ARG A C 1
ATOM 841 O O . ARG A 1 112 ? 41.036 -3.231 16.339 1.00 23.42 120 ARG A O 1
ATOM 849 N N . GLN A 1 113 ? 40.853 -5.402 15.798 1.00 20.63 121 GLN A N 1
ATOM 850 C CA . GLN A 1 113 ? 42.199 -5.413 15.231 1.00 21.45 121 GLN A CA 1
ATOM 851 C C . GLN A 1 113 ? 42.334 -4.583 13.953 1.00 26.83 121 GLN A C 1
ATOM 852 O O . GLN A 1 113 ? 43.464 -4.211 13.618 1.00 25.97 121 GLN A O 1
ATOM 858 N N . ASP A 1 114 ? 41.235 -4.256 13.268 1.00 22.10 122 ASP A N 1
ATOM 859 C CA . ASP A 1 114 ? 41.295 -3.451 12.056 1.00 21.82 122 ASP A CA 1
ATOM 860 C C . ASP A 1 114 ? 40.356 -2.257 12.169 1.00 23.70 122 ASP A C 1
ATOM 861 O O . ASP A 1 114 ? 40.077 -1.587 11.148 1.00 25.32 122 ASP A O 1
ATOM 866 N N . ARG A 1 115 ? 39.879 -1.965 13.393 1.00 22.09 123 ARG A N 1
ATOM 867 C CA . ARG A 1 115 ? 38.979 -0.847 13.679 1.00 20.26 123 ARG A CA 1
ATOM 868 C C . ARG A 1 115 ? 37.896 -0.721 12.615 1.00 23.25 123 ARG A C 1
ATOM 869 O O . ARG A 1 115 ? 37.722 0.323 11.986 1.00 22.85 123 ARG A O 1
ATOM 877 N N . THR A 1 116 ? 37.193 -1.822 12.365 1.00 22.49 124 THR A N 1
ATOM 878 C CA . THR A 1 116 ? 36.229 -1.852 11.265 1.00 21.11 124 THR A CA 1
ATOM 879 C C . THR A 1 116 ? 34.869 -2.251 11.809 1.00 20.79 124 THR A C 1
ATOM 880 O O . THR A 1 116 ? 34.770 -3.213 12.581 1.00 22.65 124 THR A O 1
ATOM 884 N N . LEU A 1 117 ? 33.821 -1.481 11.449 1.00 22.55 125 LEU A N 1
ATOM 885 C CA . LEU A 1 117 ? 32.438 -1.838 11.731 1.00 23.13 125 LEU A CA 1
ATOM 886 C C . LEU A 1 117 ? 31.839 -2.426 10.448 1.00 26.80 125 LEU A C 1
ATOM 887 O O . LEU A 1 117 ? 31.760 -1.729 9.435 1.00 23.55 125 LEU A O 1
ATOM 892 N N . THR A 1 118 ? 31.386 -3.665 10.507 1.00 21.03 126 THR A N 1
ATOM 893 C CA . THR A 1 118 ? 30.790 -4.363 9.364 1.00 23.93 126 THR A CA 1
ATOM 894 C C . THR A 1 118 ? 29.313 -4.580 9.657 1.00 25.81 126 THR A C 1
ATOM 895 O O . THR A 1 118 ? 28.960 -5.232 10.647 1.00 23.61 126 THR A O 1
ATOM 899 N N . LYS A 1 119 ? 28.439 -4.023 8.798 1.00 23.72 127 LYS A N 1
ATOM 900 C CA . LYS A 1 119 ? 26.997 -4.094 8.982 1.00 26.06 127 LYS A CA 1
ATOM 901 C C . LYS A 1 119 ? 26.502 -5.132 7.990 1.00 27.49 127 LYS A C 1
ATOM 902 O O . LYS A 1 119 ? 26.889 -5.091 6.816 1.00 30.93 127 LYS A O 1
ATOM 908 N N . SER A 1 120 ? 25.722 -6.097 8.462 1.00 25.46 128 SER A N 1
ATOM 909 C CA . SER A 1 120 ? 25.242 -7.146 7.563 1.00 28.58 128 SER A CA 1
ATOM 910 C C . SER A 1 120 ? 23.803 -7.511 7.951 1.00 24.65 128 SER A C 1
ATOM 911 O O . SER A 1 120 ? 23.271 -7.058 8.988 1.00 24.05 128 SER A O 1
ATOM 914 N N . VAL A 1 121 ? 23.149 -8.293 7.090 1.00 26.21 129 VAL A N 1
ATOM 915 C CA . VAL A 1 121 ? 21.728 -8.625 7.227 1.00 29.16 129 VAL A CA 1
ATOM 916 C C . VAL A 1 121 ? 21.549 -10.131 7.127 1.00 29.34 129 VAL A C 1
ATOM 917 O O . VAL A 1 121 ? 22.078 -10.768 6.195 1.00 28.08 129 VAL A O 1
ATOM 921 N N . LYS A 1 122 ? 20.755 -10.684 8.032 1.00 29.81 130 LYS A N 1
ATOM 922 C CA . LYS A 1 122 ? 20.418 -12.097 8.056 1.00 28.77 130 LYS A CA 1
ATOM 923 C C . LYS A 1 122 ? 18.907 -12.238 8.211 1.00 29.68 130 LYS A C 1
ATOM 924 O O . LYS A 1 122 ? 18.187 -11.273 8.515 1.00 33.35 130 LYS A O 1
ATOM 930 N N . ILE A 1 123 ? 18.423 -13.463 8.025 1.00 30.83 131 ILE A N 1
ATOM 931 C CA . ILE A 1 123 ? 17.017 -13.789 8.153 1.00 29.53 131 ILE A CA 1
ATOM 932 C C . ILE A 1 123 ? 16.872 -14.898 9.187 1.00 39.10 131 ILE A C 1
ATOM 933 O O . ILE A 1 123 ? 17.722 -15.788 9.278 1.00 41.92 131 ILE A O 1
ATOM 938 N N . ALA A 1 124 ? 15.810 -14.834 9.983 1.00 35.94 132 ALA A N 1
ATOM 939 C CA . ALA A 1 124 ? 15.396 -15.944 10.836 1.00 37.35 132 ALA A CA 1
ATOM 940 C C . ALA A 1 124 ? 14.011 -16.415 10.414 1.00 41.96 132 ALA A C 1
ATOM 941 O O . ALA A 1 124 ? 13.091 -15.600 10.277 1.00 40.97 132 ALA A O 1
ATOM 943 N N . LEU A 1 125 ? 13.872 -17.726 10.191 1.00 41.22 133 LEU A N 1
ATOM 944 C CA . LEU A 1 125 ? 12.588 -18.360 9.909 1.00 45.38 133 LEU A CA 1
ATOM 945 C C . LEU A 1 125 ? 12.103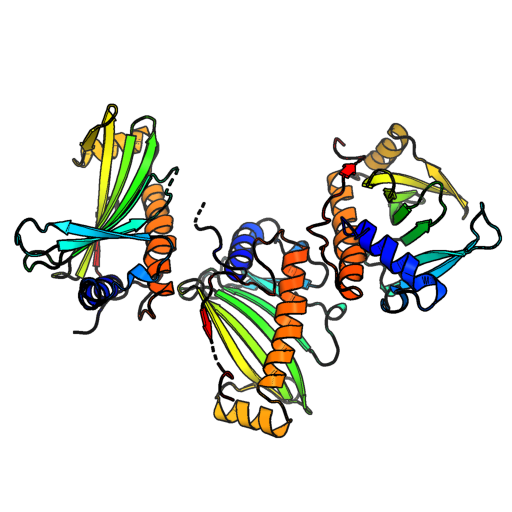 -19.070 11.156 1.00 50.40 133 LEU A C 1
ATOM 946 O O . LEU A 1 125 ? 12.830 -19.888 11.724 1.00 57.36 133 LEU A O 1
ATOM 951 N N . GLU A 1 126 ? 10.885 -18.764 11.581 1.00 49.22 134 GLU A N 1
ATOM 952 C CA . GLU A 1 126 ? 10.348 -19.369 12.791 1.00 50.27 134 GLU A CA 1
ATOM 953 C C . GLU A 1 126 ? 9.523 -20.581 12.402 1.00 58.11 134 GLU A C 1
ATOM 954 O O . GLU A 1 126 ? 8.497 -20.445 11.728 1.00 59.40 134 GLU A O 1
ATOM 960 N N . LYS A 1 127 ? 9.973 -21.757 12.808 1.00 67.27 135 LYS A N 1
ATOM 961 C CA . LYS A 1 127 ? 9.267 -23.006 12.540 1.00 80.71 135 LYS A CA 1
ATOM 962 C C . LYS A 1 127 ? 8.806 -23.587 13.876 1.00 90.28 135 LYS A C 1
ATOM 963 O O . LYS A 1 127 ? 9.325 -24.604 14.350 1.00 97.37 135 LYS A O 1
ATOM 965 N N . GLY A 1 128 ? 7.834 -22.914 14.490 1.00 94.36 136 GLY A N 1
ATOM 966 C CA . GLY A 1 128 ? 7.325 -23.297 15.789 1.00 98.64 136 GLY A CA 1
ATOM 967 C C . GLY A 1 128 ? 8.306 -23.047 16.918 1.00 101.88 136 GLY A C 1
ATOM 968 O O . GLY A 1 128 ? 8.532 -21.902 17.326 1.00 98.30 136 GLY A O 1
ATOM 969 N N . ASP A 1 129 ? 8.898 -24.129 17.429 1.00 107.67 137 ASP A N 1
ATOM 970 C CA . ASP A 1 129 ? 9.845 -24.009 18.534 1.00 107.88 137 ASP A CA 1
ATOM 971 C C . ASP A 1 129 ? 11.152 -23.366 18.082 1.00 103.02 137 ASP A C 1
ATOM 972 O O . ASP A 1 129 ? 11.689 -22.485 18.765 1.00 103.79 137 ASP A O 1
ATOM 977 N N . SER A 1 130 ? 11.674 -23.782 16.935 1.00 96.34 138 SER A N 1
ATOM 978 C CA . SER A 1 130 ? 13.011 -23.392 16.523 1.00 90.71 138 SER A CA 1
ATOM 979 C C . SER A 1 130 ? 12.985 -22.196 15.576 1.00 85.75 138 SER A C 1
ATOM 980 O O . SER A 1 130 ? 11.957 -21.854 14.978 1.00 85.10 138 SER A O 1
ATOM 982 N N . ASP A 1 131 ? 14.141 -21.541 15.483 1.00 77.44 139 ASP A N 1
ATOM 983 C CA . ASP A 1 131 ? 14.471 -20.638 14.392 1.00 68.77 139 ASP A CA 1
ATOM 984 C C . ASP A 1 131 ? 15.488 -21.328 13.493 1.00 64.39 139 ASP A C 1
ATOM 985 O O . ASP A 1 131 ? 16.418 -21.974 13.982 1.00 67.04 139 ASP A O 1
ATOM 990 N N . LYS A 1 132 ? 15.303 -21.194 12.182 1.00 54.24 140 LYS A N 1
ATOM 991 C CA . LYS A 1 132 ? 16.323 -21.540 11.205 1.00 57.85 140 LYS A CA 1
ATOM 992 C C . LYS A 1 132 ? 16.945 -20.246 10.694 1.00 55.51 140 LYS A C 1
ATOM 993 O O . LYS A 1 132 ? 16.225 -19.321 10.313 1.00 56.26 140 LYS A O 1
ATOM 995 N N . TYR A 1 133 ? 18.270 -20.181 10.679 1.00 45.68 141 TYR A N 1
ATOM 996 C CA . TYR A 1 133 ? 18.958 -18.944 10.330 1.00 40.92 141 TYR A CA 1
ATOM 997 C C . TYR A 1 133 ? 19.480 -18.959 8.898 1.00 42.01 141 TYR A C 1
ATOM 998 O O . TYR A 1 133 ? 20.034 -19.959 8.427 1.00 44.25 141 TYR A O 1
ATOM 1007 N N . ILE A 1 134 ? 19.279 -17.845 8.195 1.00 33.91 142 ILE A N 1
ATOM 1008 C CA . ILE A 1 134 ? 19.638 -17.723 6.787 1.00 30.26 142 ILE A CA 1
ATOM 1009 C C . ILE A 1 134 ? 20.532 -16.513 6.615 1.00 35.35 142 ILE A C 1
ATOM 1010 O O . ILE A 1 134 ? 20.170 -15.404 7.034 1.00 35.69 142 ILE A O 1
ATOM 1015 N N . GLU A 1 135 ? 21.728 -16.735 6.041 1.00 35.65 143 GLU A N 1
ATOM 1016 C CA . GLU A 1 135 ? 22.718 -15.684 5.852 1.00 33.24 143 GLU A CA 1
ATOM 1017 C C . GLU A 1 135 ? 23.192 -15.549 4.414 1.00 31.38 143 GLU A C 1
ATOM 1018 O O . GLU A 1 135 ? 23.751 -14.507 4.067 1.00 28.89 143 GLU A O 1
ATOM 1024 N N . ASP A 1 136 ? 22.965 -16.542 3.562 1.00 28.17 144 ASP A N 1
ATOM 1025 C CA . ASP A 1 136 ? 23.392 -16.410 2.179 1.00 26.33 144 ASP A CA 1
ATOM 1026 C C . ASP A 1 136 ? 22.765 -15.192 1.504 1.00 31.97 144 ASP A C 1
ATOM 1027 O O . ASP A 1 136 ? 21.551 -15.009 1.534 1.00 29.59 144 ASP A O 1
ATOM 1032 N N . GLU A 1 137 ? 23.601 -14.362 0.877 1.00 27.86 145 GLU A N 1
ATOM 1033 C CA . GLU A 1 137 ? 23.122 -13.071 0.378 1.00 34.67 145 GLU A CA 1
ATOM 1034 C C . GLU A 1 137 ? 21.914 -13.208 -0.546 1.00 32.23 145 GLU A C 1
ATOM 1035 O O . GLU A 1 137 ? 20.947 -12.435 -0.448 1.00 30.72 145 GLU A O 1
ATOM 1041 N N . THR A 1 138 ? 21.958 -14.154 -1.497 1.00 27.95 146 THR A N 1
ATOM 1042 C CA . THR A 1 138 ? 20.850 -14.243 -2.437 1.00 29.24 146 THR A CA 1
ATOM 1043 C C . THR A 1 138 ? 19.550 -14.574 -1.708 1.00 29.24 146 THR A C 1
ATOM 1044 O O . THR A 1 138 ? 18.490 -14.031 -2.028 1.00 30.88 146 THR A O 1
ATOM 1048 N N . GLN A 1 139 ? 19.615 -15.500 -0.748 1.00 29.60 147 GLN A N 1
ATOM 1049 C CA . GLN A 1 139 ? 18.412 -15.873 -0.008 1.00 30.60 147 GLN A CA 1
ATOM 1050 C C . GLN A 1 139 ? 17.918 -14.695 0.825 1.00 29.51 147 GLN A C 1
ATOM 1051 O O . GLN A 1 139 ? 16.720 -14.391 0.831 1.00 31.73 147 GLN A O 1
ATOM 1057 N N . VAL A 1 140 ? 18.837 -14.011 1.507 1.00 28.08 148 VAL A N 1
ATOM 1058 C CA . VAL A 1 140 ? 18.435 -12.875 2.338 1.00 28.79 148 VAL A CA 1
ATOM 1059 C C . VAL A 1 140 ? 17.733 -11.827 1.487 1.00 32.55 148 VAL A C 1
ATOM 1060 O O . VAL A 1 140 ? 16.638 -11.349 1.832 1.00 33.60 148 VAL A O 1
ATOM 1064 N N . ARG A 1 141 ? 18.350 -11.449 0.358 1.00 30.54 149 ARG A N 1
ATOM 1065 C CA . ARG A 1 141 ? 17.731 -10.438 -0.492 1.00 32.03 149 ARG A CA 1
ATOM 1066 C C . ARG A 1 141 ? 16.371 -10.887 -1.030 1.00 36.83 149 ARG A C 1
ATOM 1067 O O . ARG A 1 141 ? 15.476 -10.052 -1.193 1.00 35.67 149 ARG A O 1
ATOM 1075 N N . ALA A 1 142 ? 16.169 -12.185 -1.282 1.00 31.49 150 ALA A N 1
ATOM 1076 C CA . ALA A 1 142 ? 14.845 -12.636 -1.719 1.00 32.64 150 ALA A CA 1
ATOM 1077 C C . ALA A 1 142 ? 13.780 -12.380 -0.647 1.00 37.43 150 ALA A C 1
ATOM 1078 O O . ALA A 1 142 ? 12.653 -11.968 -0.967 1.00 37.39 150 ALA A O 1
ATOM 1080 N N . TYR A 1 143 ? 14.106 -12.654 0.621 1.00 34.51 151 TYR A N 1
ATOM 1081 C CA . TYR A 1 143 ? 13.158 -12.363 1.688 1.00 40.00 151 TYR A CA 1
ATOM 1082 C C . TYR A 1 143 ? 12.908 -10.872 1.783 1.00 37.46 151 TYR A C 1
ATOM 1083 O O . TYR A 1 143 ? 11.764 -10.442 1.996 1.00 37.67 151 TYR A O 1
ATOM 1092 N N . LEU A 1 144 ? 13.976 -10.064 1.701 1.00 33.60 152 LEU A N 1
ATOM 1093 C CA . LEU A 1 144 ? 13.782 -8.619 1.832 1.00 34.98 152 LEU A CA 1
ATOM 1094 C C . LEU A 1 144 ? 12.883 -8.108 0.718 1.00 40.12 152 LEU A C 1
ATOM 1095 O O . LEU A 1 144 ? 11.943 -7.335 0.968 1.00 41.18 152 LEU A O 1
ATOM 1100 N N . LYS A 1 145 ? 13.155 -8.546 -0.520 1.00 39.75 153 LYS A N 1
ATOM 1101 C CA . LYS A 1 145 ? 12.314 -8.149 -1.659 1.00 37.17 153 LYS A CA 1
ATOM 1102 C C . LYS A 1 145 ? 10.868 -8.590 -1.472 1.00 44.15 153 LYS A C 1
ATOM 1103 O O . LYS A 1 145 ? 9.936 -7.831 -1.769 1.00 45.36 153 LYS A O 1
ATOM 1109 N N . LYS A 1 146 ? 10.652 -9.807 -0.981 1.00 41.83 154 LYS A N 1
ATOM 1110 C CA . LYS A 1 146 ? 9.280 -10.274 -0.787 1.00 45.46 154 LYS A CA 1
ATOM 1111 C C . LYS A 1 146 ? 8.512 -9.362 0.159 1.00 45.92 154 LYS A C 1
ATOM 1112 O O . LYS A 1 146 ? 7.371 -8.980 -0.117 1.00 48.35 154 LYS A O 1
ATOM 1118 N N . TYR A 1 147 ? 9.127 -8.974 1.264 1.00 42.47 155 TYR A N 1
ATOM 1119 C CA . TYR A 1 147 ? 8.436 -8.173 2.254 1.00 44.62 155 TYR A CA 1
ATOM 1120 C C . TYR A 1 147 ? 8.624 -6.672 2.049 1.00 46.87 155 TYR A C 1
ATOM 1121 O O . TYR A 1 147 ? 8.251 -5.889 2.929 1.00 54.37 155 TYR A O 1
ATOM 1130 N N . GLY A 1 148 ? 9.168 -6.256 0.908 1.00 44.23 156 GLY A N 1
ATOM 1131 C CA . GLY A 1 148 ? 9.296 -4.842 0.588 1.00 46.59 156 GLY A CA 1
ATOM 1132 C C . GLY A 1 148 ? 10.283 -4.043 1.426 1.00 45.30 156 GLY A C 1
ATOM 1133 O O . GLY A 1 148 ? 10.047 -2.867 1.693 1.00 50.37 156 GLY A O 1
ATOM 1134 N N . ILE A 1 149 ? 11.402 -4.641 1.817 1.00 42.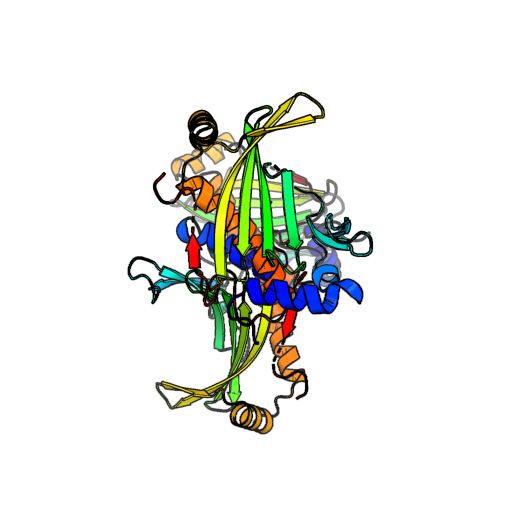32 157 ILE A N 1
ATOM 1135 C CA . ILE A 1 149 ? 12.403 -3.962 2.625 1.00 38.30 157 ILE A CA 1
ATOM 1136 C C . ILE A 1 149 ? 13.548 -3.517 1.724 1.00 40.44 157 ILE A C 1
ATOM 1137 O O . ILE A 1 149 ? 14.261 -4.350 1.160 1.00 40.54 157 ILE A O 1
ATOM 1142 N N . THR A 1 150 ? 13.745 -2.206 1.611 1.00 39.37 158 THR A N 1
ATOM 1143 C CA . THR A 1 150 ? 14.771 -1.656 0.739 1.00 40.76 158 THR A CA 1
ATOM 1144 C C . THR A 1 150 ? 16.050 -1.386 1.506 1.00 45.52 158 THR A C 1
ATOM 1145 O O . THR A 1 150 ? 16.080 -1.395 2.743 1.00 43.98 158 THR A O 1
ATOM 1149 N N . ALA A 1 151 ? 17.122 -1.098 0.759 1.00 40.40 159 ALA A N 1
ATOM 1150 C CA . ALA A 1 151 ? 18.341 -0.647 1.438 1.00 41.06 159 ALA A CA 1
ATOM 1151 C C . ALA A 1 151 ? 18.081 0.602 2.278 1.00 44.09 159 ALA A C 1
ATOM 1152 O O . ALA A 1 151 ? 18.647 0.763 3.375 1.00 42.88 159 ALA A O 1
ATOM 1154 N N . LYS A 1 152 ? 17.225 1.498 1.789 1.00 45.22 160 LYS A N 1
ATOM 1155 C CA . LYS A 1 152 ? 16.896 2.696 2.561 1.00 46.16 160 LYS A CA 1
ATOM 1156 C C . LYS A 1 152 ? 16.153 2.329 3.840 1.00 38.91 160 LYS A C 1
ATOM 1157 O O . LYS A 1 152 ? 16.376 2.941 4.890 1.00 40.51 160 LYS A O 1
ATOM 1163 N N . ASP A 1 153 ? 15.296 1.298 3.786 1.00 39.57 161 ASP A N 1
ATOM 1164 C CA . ASP A 1 153 ? 14.675 0.794 5.010 1.00 37.45 161 ASP A CA 1
ATOM 1165 C C . ASP A 1 153 ? 15.716 0.223 5.980 1.00 31.40 161 ASP A C 1
ATOM 1166 O O . ASP A 1 153 ? 15.595 0.402 7.200 1.00 34.09 161 ASP A O 1
ATOM 1171 N N . LEU A 1 154 ? 16.701 -0.524 5.467 1.00 35.94 162 LEU A N 1
ATOM 1172 C CA . LEU A 1 154 ? 17.735 -1.053 6.354 1.00 32.85 162 LEU A CA 1
ATOM 1173 C C . LEU A 1 154 ? 18.493 0.081 7.045 1.00 34.10 162 LEU A C 1
ATOM 1174 O O . LEU A 1 154 ? 18.796 0.002 8.246 1.00 30.96 162 LEU A O 1
ATOM 1179 N N . ASP A 1 155 ? 18.804 1.144 6.300 1.00 29.45 163 ASP A N 1
ATOM 1180 C CA . ASP A 1 155 ? 19.435 2.316 6.900 1.00 32.17 163 ASP A CA 1
ATOM 1181 C C . ASP A 1 155 ? 18.558 2.905 7.984 1.00 30.37 163 ASP A C 1
ATOM 1182 O O . ASP A 1 155 ? 19.052 3.295 9.044 1.00 29.89 163 ASP A O 1
ATOM 1187 N N . ALA A 1 156 ? 17.253 2.989 7.736 1.00 33.00 164 ALA A N 1
ATOM 1188 C CA . ALA A 1 156 ? 16.390 3.602 8.738 1.00 30.51 164 ALA A CA 1
ATOM 1189 C C . ALA A 1 156 ? 16.331 2.756 10.016 1.00 32.61 164 ALA A C 1
ATOM 1190 O O . ALA A 1 156 ? 16.322 3.314 11.117 1.00 29.64 164 ALA A O 1
ATOM 1192 N N . HIS A 1 157 ? 16.272 1.420 9.887 1.00 30.53 165 HIS A N 1
ATOM 1193 C CA . HIS A 1 157 ? 16.273 0.537 11.056 1.00 32.77 165 HIS A CA 1
ATOM 1194 C C . HIS A 1 157 ? 17.577 0.675 11.837 1.00 32.87 165 HIS A C 1
ATOM 1195 O O . HIS A 1 157 ? 17.576 0.768 13.076 1.00 26.32 165 HIS A O 1
ATOM 1202 N N . TYR A 1 158 ? 18.695 0.718 11.120 1.00 27.82 166 TYR A N 1
ATOM 1203 C CA . TYR A 1 158 ? 19.997 0.892 11.761 1.00 26.23 166 TYR A CA 1
ATOM 1204 C C . TYR A 1 158 ? 20.063 2.227 12.505 1.00 28.34 166 TYR A C 1
ATOM 1205 O O . TYR A 1 158 ? 20.494 2.293 13.664 1.00 26.26 166 TYR A O 1
ATOM 1214 N N . GLU A 1 159 ? 19.612 3.305 11.854 1.00 27.27 167 GLU A N 1
ATOM 1215 C CA . GLU A 1 159 ? 19.608 4.619 12.498 1.00 25.74 167 GLU A CA 1
ATOM 1216 C C . GLU A 1 159 ? 18.742 4.595 13.754 1.00 26.28 167 GLU A C 1
ATOM 1217 O O . GLU A 1 159 ? 19.125 5.133 14.793 1.00 27.20 167 GLU A O 1
ATOM 1223 N N . LYS A 1 160 ? 17.578 3.964 13.668 1.00 29.24 168 LYS A N 1
ATOM 1224 C CA . LYS A 1 160 ? 16.644 3.976 14.789 1.00 30.08 168 LYS A CA 1
ATOM 1225 C C . LYS A 1 160 ? 17.164 3.178 15.986 1.00 31.08 168 LYS A C 1
ATOM 1226 O O . LYS A 1 160 ? 17.050 3.624 17.136 1.00 30.27 168 LYS A O 1
ATOM 1232 N N . ILE A 1 161 ? 17.705 1.989 15.739 1.00 25.44 169 ILE A N 1
ATOM 1233 C CA . ILE A 1 161 ? 18.089 1.112 16.837 1.00 25.17 169 ILE A CA 1
ATOM 1234 C C . ILE A 1 161 ? 19.532 1.312 17.239 1.00 24.76 169 ILE A C 1
ATOM 1235 O O . ILE A 1 161 ? 19.833 1.385 18.439 1.00 24.75 169 ILE A O 1
ATOM 1240 N N . VAL A 1 162 ? 20.470 1.305 16.285 1.00 24.87 170 VAL A N 1
ATOM 1241 C CA . VAL A 1 162 ? 21.872 1.430 16.710 1.00 25.37 170 VAL A CA 1
ATOM 1242 C C . VAL A 1 162 ? 22.174 2.866 17.127 1.00 25.04 170 VAL A C 1
ATOM 1243 O O . VAL A 1 162 ? 22.755 3.103 18.185 1.00 24.37 170 VAL A O 1
ATOM 1247 N N . ASN A 1 163 ? 21.843 3.842 16.269 1.00 24.48 171 ASN A N 1
ATOM 1248 C CA . ASN A 1 163 ? 22.262 5.202 16.615 1.00 25.14 171 ASN A CA 1
ATOM 1249 C C . ASN A 1 163 ? 21.375 5.827 17.686 1.00 32.39 171 ASN A C 1
ATOM 1250 O O . ASN A 1 163 ? 21.875 6.345 18.693 1.00 31.84 171 ASN A O 1
ATOM 1255 N N . GLN A 1 164 ? 20.062 5.792 17.488 1.00 25.49 172 GLN A N 1
ATOM 1256 C CA . GLN A 1 164 ? 19.129 6.521 18.340 1.00 25.88 172 GLN A CA 1
ATOM 1257 C C . GLN A 1 164 ? 18.752 5.748 19.592 1.00 25.52 172 GLN A C 1
ATOM 1258 O O . GLN A 1 164 ? 18.073 6.294 20.486 1.00 27.72 172 GLN A O 1
ATOM 1264 N N . LYS A 1 165 ? 19.198 4.507 19.720 1.00 25.09 173 LYS A N 1
ATOM 1265 C CA . LYS A 1 165 ? 18.869 3.770 20.924 1.00 27.85 173 LYS A CA 1
ATOM 1266 C C . LYS A 1 165 ? 20.141 3.250 21.588 1.00 23.81 173 LYS A C 1
ATOM 1267 O O . LYS A 1 165 ? 20.508 3.739 22.677 1.00 25.84 173 LYS A O 1
ATOM 1273 N N . VAL A 1 166 ? 20.843 2.304 20.962 1.00 21.39 174 VAL A N 1
ATOM 1274 C CA . VAL A 1 166 ? 21.999 1.680 21.630 1.00 21.39 174 VAL A CA 1
ATOM 1275 C C . VAL A 1 166 ? 23.090 2.706 21.904 1.00 23.62 174 VAL A C 1
ATOM 1276 O O . VAL A 1 166 ? 23.617 2.792 23.025 1.00 20.15 174 VAL A O 1
ATOM 1280 N N . LEU A 1 167 ? 23.484 3.465 20.884 1.00 20.29 175 LEU A N 1
ATOM 1281 C CA . LEU A 1 167 ? 24.601 4.388 21.097 1.00 21.36 175 LEU A CA 1
ATOM 1282 C C . LEU A 1 167 ? 24.151 5.604 21.904 1.00 19.37 175 LEU A C 1
ATOM 1283 O O . LEU A 1 167 ? 24.934 6.167 22.689 1.00 20.90 175 LEU A O 1
ATOM 1288 N N . LYS A 1 168 ? 22.904 6.016 21.751 1.00 20.34 176 LYS A N 1
ATOM 1289 C CA . LYS A 1 168 ? 22.401 7.116 22.581 1.00 22.50 176 LYS A CA 1
ATOM 1290 C C . LYS A 1 168 ? 22.342 6.685 24.052 1.00 22.36 176 LYS A C 1
ATOM 1291 O O . LYS A 1 168 ? 22.677 7.460 24.966 1.00 23.58 176 LYS A O 1
ATOM 1297 N N . ASP A 1 169 ? 21.970 5.421 24.288 1.00 20.85 177 ASP A N 1
ATOM 1298 C CA . ASP A 1 169 ? 22.000 4.853 25.638 1.00 24.69 177 ASP A CA 1
ATOM 1299 C C . ASP A 1 169 ? 23.412 4.838 26.202 1.00 20.75 177 ASP A C 1
ATOM 1300 O O . ASP A 1 169 ? 23.612 5.139 27.381 1.00 19.99 177 ASP A O 1
ATOM 1305 N N . TRP A 1 170 ? 24.394 4.406 25.391 1.00 20.02 178 TRP A N 1
ATOM 1306 C CA . TRP A 1 170 ? 25.788 4.444 25.836 1.00 20.13 178 TRP A CA 1
ATOM 1307 C C . TRP A 1 170 ? 26.167 5.832 26.308 1.00 20.78 178 TRP A C 1
ATOM 1308 O O . TRP A 1 170 ? 26.770 6.004 27.383 1.00 21.48 178 TRP A O 1
ATOM 1319 N N . CYS A 1 171 ? 25.808 6.854 25.507 1.00 21.14 179 CYS A N 1
ATOM 1320 C CA . CYS A 1 171 ? 26.158 8.226 25.889 1.00 21.88 179 CYS A CA 1
ATOM 1321 C C . CYS A 1 171 ? 25.377 8.716 27.110 1.00 23.74 179 CYS A C 1
ATOM 1322 O O . CYS A 1 171 ? 25.804 9.693 27.740 1.00 26.96 179 CYS A O 1
ATOM 1325 N N . SER A 1 172 ? 24.328 8.009 27.527 1.00 23.11 180 SER A N 1
ATOM 1326 C CA . SER A 1 172 ? 23.626 8.367 28.759 1.00 23.38 180 SER A CA 1
ATOM 1327 C C . SER A 1 172 ? 24.273 7.785 30.011 1.00 25.40 180 SER A C 1
ATOM 1328 O O . SER A 1 172 ? 23.971 8.261 31.111 1.00 27.57 180 SER A O 1
ATOM 1331 N N . ILE A 1 173 ? 25.109 6.747 29.887 1.00 26.15 181 ILE A N 1
ATOM 1332 C CA . ILE A 1 173 ? 25.768 6.178 31.068 1.00 25.35 181 ILE A CA 1
ATOM 1333 C C . ILE A 1 173 ? 27.273 6.409 31.086 1.00 30.43 181 ILE A C 1
ATOM 1334 O O . ILE A 1 173 ? 27.899 6.205 32.135 1.00 26.19 181 ILE A O 1
ATOM 1339 N N . TYR A 1 174 ? 27.866 6.850 29.986 1.00 23.55 182 TYR A N 1
ATOM 1340 C CA . TYR A 1 174 ? 29.295 7.111 29.869 1.00 24.51 182 TYR A CA 1
ATOM 1341 C C . TYR A 1 174 ? 29.507 8.478 29.223 1.00 28.84 182 TYR A C 1
ATOM 1342 O O . TYR A 1 174 ? 28.845 8.795 28.238 1.00 27.57 182 TYR A O 1
ATOM 1351 N N . LYS A 1 175 ? 30.428 9.286 29.759 1.00 26.50 183 LYS A N 1
ATOM 1352 C CA . LYS A 1 175 ? 30.682 10.607 29.158 1.00 32.36 183 LYS A CA 1
ATOM 1353 C C . LYS A 1 175 ? 31.544 10.411 27.906 1.00 31.26 183 LYS A C 1
ATOM 1354 O O . LYS A 1 175 ? 32.770 10.513 27.911 1.00 31.21 183 LYS A O 1
ATOM 1360 N N . SER A 1 176 ? 30.877 10.103 26.802 1.00 26.34 184 SER A N 1
ATOM 1361 C CA . SER A 1 176 ? 31.578 9.708 25.583 1.00 29.70 184 SER A CA 1
ATOM 1362 C C . SER A 1 176 ? 32.350 10.874 24.974 1.00 28.62 184 SER A C 1
ATOM 1363 O O . SER A 1 176 ? 31.931 12.036 25.042 1.00 29.14 184 SER A O 1
ATOM 1366 N N . LYS A 1 177 ? 33.481 10.561 24.355 1.00 28.07 185 LYS A N 1
ATOM 1367 C CA . LYS A 1 177 ? 34.185 11.529 23.513 1.00 30.29 185 LYS A CA 1
ATOM 1368 C C . LYS A 1 177 ? 33.678 11.494 22.068 1.00 28.04 185 LYS A C 1
ATOM 1369 O O . LYS A 1 177 ? 34.142 12.291 21.225 1.00 30.58 185 LYS A O 1
ATOM 1375 N N . TYR A 1 178 ? 32.701 10.644 21.800 1.00 26.25 186 TYR A N 1
ATOM 1376 C CA . TYR A 1 178 ? 32.129 10.479 20.463 1.00 32.92 186 TYR A CA 1
ATOM 1377 C C . TYR A 1 178 ? 30.622 10.678 20.604 1.00 31.28 186 TYR A C 1
ATOM 1378 O O . TYR A 1 178 ? 30.124 11.140 21.637 1.00 32.94 186 TYR A O 1
ATOM 1387 N N . SER A 1 179 ? 29.863 10.273 19.593 1.00 28.99 187 SER A N 1
ATOM 1388 C CA . SER A 1 179 ? 28.419 10.438 19.646 1.00 30.07 187 SER A CA 1
ATOM 1389 C C . SER A 1 179 ? 27.793 9.570 18.565 1.00 28.33 187 SER A C 1
ATOM 1390 O O . SER A 1 179 ? 28.488 9.077 17.671 1.00 30.66 187 SER A O 1
ATOM 1393 N N . PRO A 1 180 ? 26.475 9.389 18.599 1.00 30.24 188 PRO A N 1
ATOM 1394 C CA . PRO A 1 180 ? 25.809 8.619 17.528 1.00 29.96 188 PRO A CA 1
ATOM 1395 C C . PRO A 1 180 ? 25.925 9.238 16.163 1.00 35.78 188 PRO A C 1
ATOM 1396 O O . PRO A 1 180 ? 25.662 8.549 15.171 1.00 34.79 188 PRO A O 1
ATOM 1400 N N . LYS A 1 181 ? 26.224 10.530 16.058 1.00 31.01 189 LYS A N 1
ATOM 1401 C CA . LYS A 1 181 ? 26.396 11.118 14.735 1.00 32.33 189 LYS A CA 1
ATOM 1402 C C . LYS A 1 181 ? 27.864 11.353 14.390 1.00 36.59 189 LYS A C 1
ATOM 1403 O O . LYS A 1 181 ? 28.163 11.787 13.280 1.00 39.21 189 LYS A O 1
ATOM 1409 N N . ASP A 1 182 ? 28.798 11.024 15.287 1.00 33.40 190 ASP A N 1
ATOM 1410 C CA . ASP A 1 182 ? 30.217 11.145 14.945 1.00 35.87 190 ASP A CA 1
ATOM 1411 C C . ASP A 1 182 ? 30.932 10.004 15.650 1.00 32.61 190 ASP A C 1
ATOM 1412 O O . ASP A 1 182 ? 31.298 10.121 16.828 1.00 32.36 190 ASP A O 1
ATOM 1417 N N . TYR A 1 183 ? 31.129 8.913 14.918 1.00 26.75 191 TYR A N 1
ATOM 1418 C CA . TYR A 1 183 ? 31.672 7.722 15.569 1.00 25.79 191 TYR A CA 1
ATOM 1419 C C . TYR A 1 183 ? 33.152 7.856 15.899 1.00 27.92 191 TYR A C 1
ATOM 1420 O O . TYR A 1 183 ? 33.649 7.082 16.719 1.00 27.97 191 TYR A O 1
ATOM 1429 N N . GLY A 1 184 ? 33.879 8.738 15.211 1.00 29.19 192 GLY A N 1
ATOM 1430 C CA . GLY A 1 184 ? 35.326 8.771 15.329 1.00 30.83 192 GLY A CA 1
ATOM 1431 C C . GLY A 1 184 ? 36.005 8.046 14.183 1.00 31.87 192 GLY A C 1
ATOM 1432 O O . GLY A 1 184 ? 35.451 7.957 13.085 1.00 33.43 192 GLY A O 1
ATOM 1433 N N . GLN A 1 185 ? 37.206 7.534 14.429 1.00 29.13 193 GLN A N 1
ATOM 1434 C CA . GLN A 1 185 ? 38.060 6.954 13.394 1.00 32.85 193 GLN A CA 1
ATOM 1435 C C . GLN A 1 185 ? 37.717 5.478 13.299 1.00 33.25 193 GLN A C 1
ATOM 1436 O O . GLN A 1 185 ? 38.160 4.678 14.129 1.00 26.93 193 GLN A O 1
ATOM 1442 N N . VAL A 1 186 ? 36.923 5.111 12.301 1.00 31.00 194 VAL A N 1
ATOM 1443 C CA . VAL A 1 186 ? 36.454 3.723 12.170 1.00 23.12 194 VAL A CA 1
ATOM 1444 C C . VAL A 1 186 ? 36.112 3.498 10.704 1.00 28.54 194 VAL A C 1
ATOM 1445 O O . VAL A 1 186 ? 35.515 4.361 10.061 1.00 30.80 194 VAL A O 1
ATOM 1449 N N . THR A 1 187 ? 36.504 2.344 10.176 1.00 27.20 195 THR A N 1
ATOM 1450 C CA . THR A 1 187 ? 36.162 1.993 8.803 1.00 33.39 195 THR A CA 1
ATOM 1451 C C . THR A 1 187 ? 34.792 1.331 8.831 1.00 31.17 195 THR A C 1
ATOM 1452 O O . THR A 1 187 ? 34.573 0.398 9.607 1.00 27.19 195 THR A O 1
ATOM 1456 N N . VAL A 1 188 ? 33.839 1.828 8.033 1.00 26.77 196 VAL A N 1
ATOM 1457 C CA . VAL A 1 188 ? 32.473 1.288 8.086 1.00 24.44 196 VAL A CA 1
ATOM 1458 C C . VAL A 1 188 ? 32.182 0.590 6.763 1.00 26.67 196 VAL A C 1
ATOM 1459 O O . VAL A 1 188 ? 32.353 1.183 5.682 1.00 28.75 196 VAL A O 1
ATOM 1463 N N . LYS A 1 189 ? 31.806 -0.684 6.841 1.00 26.69 197 LYS A N 1
ATOM 1464 C CA . LYS A 1 189 ? 31.502 -1.483 5.650 1.00 29.78 197 LYS A CA 1
ATOM 1465 C C . LYS A 1 189 ? 30.068 -1.970 5.767 1.00 30.97 197 LYS A C 1
ATOM 1466 O O . LYS A 1 189 ? 29.697 -2.563 6.773 1.00 32.12 197 LYS A O 1
ATOM 1480 N N . GLN A 1 191 ? 26.950 -4.131 4.100 1.00 28.44 199 GLN A N 1
ATOM 1481 C CA . GLN A 1 191 ? 26.639 -5.161 3.109 1.00 34.34 199 GLN A CA 1
ATOM 1482 C C . GLN A 1 191 ? 25.662 -4.653 2.050 1.00 35.16 199 GLN A C 1
ATOM 1483 O O . GLN A 1 191 ? 25.778 -4.994 0.861 1.00 35.40 199 GLN A O 1
ATOM 1489 N N . TRP A 1 192 ? 24.690 -3.847 2.454 1.00 31.01 200 TRP A N 1
ATOM 1490 C CA . TRP A 1 192 ? 23.617 -3.442 1.559 1.00 36.14 200 TRP A CA 1
ATOM 1491 C C . TRP A 1 192 ? 23.900 -2.125 0.830 1.00 35.97 200 TRP A C 1
ATOM 1492 O O . TRP A 1 192 ? 22.970 -1.521 0.280 1.00 39.31 200 TRP A O 1
ATOM 1503 N N . GLU A 1 193 ? 25.160 -1.693 0.780 1.00 36.53 201 GLU A N 1
ATOM 1504 C CA . GLU A 1 193 ? 25.478 -0.361 0.269 1.00 41.07 201 GLU A CA 1
ATOM 1505 C C . GLU A 1 193 ? 25.008 -0.170 -1.156 1.00 44.73 201 GLU A C 1
ATOM 1506 O O . GLU A 1 193 ? 24.601 0.934 -1.536 1.00 47.34 201 GLU A O 1
ATOM 1512 N N . LYS A 1 194 ? 25.050 -1.221 -1.959 1.00 40.15 202 LYS A N 1
ATOM 1513 C CA . LYS A 1 194 ? 24.664 -1.078 -3.356 1.00 47.38 202 LYS A CA 1
ATOM 1514 C C . LYS A 1 194 ? 23.298 -1.678 -3.657 1.00 48.44 202 LYS A C 1
ATOM 1515 O O . LYS A 1 194 ? 22.896 -1.701 -4.818 1.00 49.94 202 LYS A O 1
ATOM 1521 N N . TRP A 1 195 ? 22.552 -2.113 -2.643 1.00 46.35 203 TRP A N 1
ATOM 1522 C CA . TRP A 1 195 ? 21.237 -2.753 -2.842 1.00 46.70 203 TRP A CA 1
ATOM 1523 C C . TRP A 1 195 ? 20.094 -1.777 -3.068 1.00 49.64 203 TRP A C 1
ATOM 1524 O O . TRP A 1 195 ? 20.247 -0.561 -2.995 1.00 57.17 203 TRP A O 1
ATOM 1536 N N . ASN B 1 16 ? 19.007 33.840 26.061 1.00 71.23 24 ASN B N 1
ATOM 1537 C CA . ASN B 1 16 ? 17.656 33.307 25.853 1.00 68.77 24 ASN B CA 1
ATOM 1538 C C . ASN B 1 16 ? 17.597 31.767 25.833 1.00 60.61 24 ASN B C 1
ATOM 1539 O O . ASN B 1 16 ? 16.714 31.150 26.437 1.00 61.81 24 ASN B O 1
ATOM 1541 N N . GLN B 1 17 ? 18.537 31.155 25.122 1.00 51.56 25 GLN B N 1
ATOM 1542 C CA . GLN B 1 17 ? 18.482 29.733 24.886 1.00 52.30 25 GLN B CA 1
ATOM 1543 C C . GLN B 1 17 ? 18.914 28.967 26.143 1.00 47.21 25 GLN B C 1
ATOM 1544 O O . GLN B 1 17 ? 19.641 29.489 26.999 1.00 38.73 25 GLN B O 1
ATOM 1546 N N . PRO B 1 18 ? 18.490 27.722 26.269 1.00 38.67 26 PRO B N 1
ATOM 1547 C CA . PRO B 1 18 ? 18.821 26.965 27.481 1.00 31.46 26 PRO B CA 1
ATOM 1548 C C . PRO B 1 18 ? 20.313 26.729 27.603 1.00 33.15 26 PRO B C 1
ATOM 1549 O O . PRO B 1 18 ? 20.979 26.374 26.637 1.00 43.97 26 PRO B O 1
ATOM 1553 N N . LYS B 1 19 ? 20.837 26.871 28.825 1.00 31.44 27 LYS B N 1
ATOM 1554 C CA . LYS B 1 19 ? 22.253 26.599 29.076 1.00 29.09 27 LYS B CA 1
ATOM 1555 C C . LYS B 1 19 ? 22.490 25.208 29.646 1.00 26.60 27 LYS B C 1
ATOM 1556 O O . LYS B 1 19 ? 23.646 24.778 29.734 1.00 28.11 27 LYS B O 1
ATOM 1562 N N . ASN B 1 20 ? 21.431 24.488 29.993 1.00 24.00 28 ASN B N 1
ATOM 1563 C CA . ASN B 1 20 ? 21.605 23.180 30.609 1.00 20.97 28 ASN B CA 1
ATOM 1564 C C . ASN B 1 20 ? 20.279 22.456 30.454 1.00 25.13 28 ASN B C 1
ATOM 1565 O O . ASN B 1 20 ? 19.281 23.048 30.028 1.00 22.65 28 ASN B O 1
ATOM 1570 N N . ILE B 1 21 ? 20.275 21.158 30.795 1.00 21.26 29 ILE B N 1
ATOM 1571 C CA . ILE B 1 21 ? 19.092 20.338 30.551 1.00 20.19 29 ILE B CA 1
ATOM 1572 C C . ILE B 1 21 ? 17.898 20.809 31.372 1.00 22.47 29 ILE B C 1
ATOM 1573 O O . ILE B 1 21 ? 16.735 20.642 30.960 1.00 21.42 29 ILE B O 1
ATOM 1578 N N . PHE B 1 22 ? 18.144 21.402 32.544 1.00 20.93 30 PHE B N 1
ATOM 1579 C CA . PHE B 1 22 ? 17.013 21.844 33.366 1.00 21.06 30 PHE B CA 1
ATOM 1580 C C . PHE B 1 22 ? 16.356 23.077 32.765 1.00 22.63 30 PHE B C 1
ATOM 1581 O O . PHE B 1 22 ? 15.113 23.176 32.742 1.00 23.13 30 PHE B O 1
ATOM 1589 N N . ASP B 1 23 ? 17.170 24.007 32.232 1.00 22.03 31 ASP B N 1
ATOM 1590 C CA . ASP B 1 23 ? 16.572 25.141 31.500 1.00 27.70 31 ASP B CA 1
ATOM 1591 C C . ASP B 1 23 ? 15.721 24.641 30.355 1.00 27.13 31 ASP B C 1
ATOM 1592 O O . ASP B 1 23 ? 14.670 25.217 30.011 1.00 26.46 31 ASP B O 1
ATOM 1597 N N . GLU B 1 24 ? 16.184 23.588 29.721 1.00 23.91 32 GLU B N 1
ATOM 1598 C CA . GLU B 1 24 ? 15.496 23.077 28.561 1.00 25.13 32 GLU B CA 1
ATOM 1599 C C . GLU B 1 24 ? 14.130 22.509 28.944 1.00 26.37 32 GLU B C 1
ATOM 1600 O O . GLU B 1 24 ? 13.116 22.815 28.298 1.00 26.67 32 GLU B O 1
ATOM 1606 N N . ILE B 1 25 ? 14.079 21.722 30.016 1.00 22.40 33 ILE B N 1
ATOM 1607 C CA . ILE B 1 25 ? 12.812 21.194 30.516 1.00 22.35 33 ILE B CA 1
ATOM 1608 C C . ILE B 1 25 ? 11.895 22.346 30.927 1.00 24.02 33 ILE B C 1
ATOM 1609 O O . ILE B 1 25 ? 10.704 22.366 30.613 1.00 23.17 33 ILE B O 1
ATOM 1614 N N . TYR B 1 26 ? 12.455 23.318 31.641 1.00 21.68 34 TYR B N 1
ATOM 1615 C CA . TYR B 1 26 ? 11.673 24.464 32.110 1.00 23.41 34 TYR B CA 1
ATOM 1616 C C . TYR B 1 26 ? 11.069 25.217 30.938 1.00 26.30 34 TYR B C 1
ATOM 1617 O O . TYR B 1 26 ? 9.857 25.459 30.890 1.00 24.67 34 TYR B O 1
ATOM 1626 N N . GLN B 1 27 ? 11.905 25.589 29.971 1.00 24.37 35 GLN B N 1
ATOM 1627 C CA . GLN B 1 27 ? 11.425 26.461 28.909 1.00 26.53 35 GLN B CA 1
ATOM 1628 C C . GLN B 1 27 ? 10.432 25.732 28.006 1.00 29.27 35 GLN B C 1
ATOM 1629 O O . GLN B 1 27 ? 9.425 26.310 27.571 1.00 30.01 35 GLN B O 1
ATOM 1635 N N . GLU B 1 28 ? 10.712 24.480 27.683 1.00 25.79 36 GLU B N 1
ATOM 1636 C CA . GLU B 1 28 ? 9.806 23.755 26.797 1.00 29.72 36 GLU B CA 1
ATOM 1637 C C . GLU B 1 28 ? 8.485 23.433 27.484 1.00 25.95 36 GLU B C 1
ATOM 1638 O O . GLU B 1 28 ? 7.432 23.471 26.842 1.00 28.49 36 GLU B O 1
ATOM 1644 N N . THR B 1 29 ? 8.516 23.098 28.779 1.00 25.65 37 THR B N 1
ATOM 1645 C CA . THR B 1 29 ? 7.251 22.907 29.498 1.00 24.70 37 THR B CA 1
ATOM 1646 C C . THR B 1 29 ? 6.486 24.221 29.606 1.00 29.04 37 THR B C 1
ATOM 1647 O O . THR B 1 29 ? 5.269 24.246 29.395 1.00 26.97 37 THR B O 1
ATOM 1651 N N . GLU B 1 30 ? 7.178 25.339 29.883 1.00 25.69 38 GLU B N 1
ATOM 1652 C CA . GLU B 1 30 ? 6.434 26.600 29.932 1.00 27.25 38 GLU B CA 1
ATOM 1653 C C . GLU B 1 30 ? 5.840 26.928 28.567 1.00 30.87 38 GLU B C 1
ATOM 1654 O O . GLU B 1 30 ? 4.743 27.501 28.476 1.00 28.54 38 GLU B O 1
ATOM 1660 N N . LYS B 1 31 ? 6.533 26.548 27.495 1.00 31.55 39 LYS B N 1
ATOM 1661 C CA . LYS B 1 31 ? 6.036 26.871 26.161 1.00 34.49 39 LYS B CA 1
ATOM 1662 C C . LYS B 1 31 ? 4.787 26.074 25.830 1.00 37.06 39 LYS B C 1
ATOM 1663 O O . LYS B 1 31 ? 3.905 26.589 25.135 1.00 34.34 39 LYS B O 1
ATOM 1669 N N . THR B 1 32 ? 4.664 24.846 26.367 1.00 32.08 40 THR B N 1
ATOM 1670 C CA . THR B 1 32 ? 3.657 23.894 25.906 1.00 31.81 40 THR B CA 1
ATOM 1671 C C . THR B 1 32 ? 2.524 23.606 26.886 1.00 33.08 40 THR B C 1
ATOM 1672 O O . THR B 1 32 ? 1.506 23.044 26.461 1.00 32.39 40 THR B O 1
ATOM 1676 N N . TYR B 1 33 ? 2.646 23.976 28.162 1.00 27.88 41 TYR B N 1
ATOM 1677 C CA . TYR B 1 33 ? 1.761 23.364 29.158 1.00 27.02 41 TYR B CA 1
ATOM 1678 C C . TYR B 1 33 ? 0.330 23.872 29.039 1.00 29.82 41 TYR B C 1
ATOM 1679 O O . TYR B 1 33 ? -0.582 23.173 29.483 1.00 33.89 41 TYR B O 1
ATOM 1688 N N . ARG B 1 34 ? 0.111 25.034 28.415 1.00 29.67 42 ARG B N 1
ATOM 1689 C CA . ARG B 1 34 ? -1.250 25.531 28.271 1.00 33.28 42 ARG B CA 1
ATOM 1690 C C . ARG B 1 34 ? -1.925 25.075 26.987 1.00 38.67 42 ARG B C 1
ATOM 1691 O O . ARG B 1 34 ? -3.158 25.130 26.885 1.00 38.05 42 ARG B O 1
ATOM 1699 N N . LEU B 1 35 ? -1.151 24.612 26.013 1.00 36.66 43 LEU B N 1
ATOM 1700 C CA . LEU B 1 35 ? -1.658 24.239 24.701 1.00 40.83 43 LEU B CA 1
ATOM 1701 C C . LEU B 1 35 ? -1.698 22.733 24.505 1.00 37.24 43 LEU B C 1
ATOM 1702 O O . LEU B 1 35 ? -2.735 22.168 24.141 1.00 36.68 43 LEU B O 1
ATOM 1707 N N . ASN B 1 36 ? -0.579 22.064 24.769 1.00 34.87 44 ASN B N 1
ATOM 1708 C CA . ASN B 1 36 ? -0.440 20.628 24.617 1.00 34.58 44 ASN B CA 1
ATOM 1709 C C . ASN B 1 36 ? 0.871 20.243 25.292 1.00 32.67 44 ASN B C 1
ATOM 1710 O O . ASN B 1 36 ? 1.925 20.252 24.642 1.00 31.34 44 ASN B O 1
ATOM 1715 N N . ASN B 1 37 ? 0.801 19.949 26.590 1.00 27.79 45 ASN B N 1
ATOM 1716 C CA . ASN B 1 37 ? 1.993 19.730 27.409 1.00 27.49 45 ASN B CA 1
ATOM 1717 C C . ASN B 1 37 ? 2.917 18.703 26.766 1.00 29.43 45 ASN B C 1
ATOM 1718 O O . ASN B 1 37 ? 2.487 17.609 26.391 1.00 30.15 45 ASN B O 1
ATOM 1723 N N . ILE B 1 38 ? 4.203 19.060 26.639 1.00 26.53 46 ILE B N 1
ATOM 1724 C CA . ILE B 1 38 ? 5.154 18.107 26.067 1.00 31.06 46 ILE B CA 1
ATOM 1725 C C . ILE B 1 38 ? 5.105 16.764 26.803 1.00 25.25 46 ILE B C 1
ATOM 1726 O O . ILE B 1 38 ? 5.307 15.707 26.197 1.00 32.43 46 ILE B O 1
ATOM 1731 N N . PHE B 1 39 ? 4.820 16.771 28.107 1.00 25.04 47 PHE B N 1
ATOM 1732 C CA . PHE B 1 39 ? 4.790 15.496 28.812 1.00 24.44 47 PHE B CA 1
ATOM 1733 C C . PHE B 1 39 ? 3.583 14.627 28.445 1.00 30.02 47 PHE B C 1
ATOM 1734 O O . PHE B 1 39 ? 3.542 13.456 28.841 1.00 27.68 47 PHE B O 1
ATOM 1742 N N . ASN B 1 40 ? 2.606 15.150 27.701 1.00 29.20 48 ASN B N 1
ATOM 1743 C CA . ASN B 1 40 ? 1.597 14.259 27.124 1.00 29.11 48 ASN B CA 1
ATOM 1744 C C . ASN B 1 40 ? 2.216 13.168 26.243 1.00 33.21 48 ASN B C 1
ATOM 1745 O O . ASN B 1 40 ? 1.588 12.125 26.045 1.00 37.46 48 ASN B O 1
ATOM 1750 N N . LYS B 1 41 ? 3.424 13.391 25.702 1.00 29.73 49 LYS B N 1
ATOM 1751 C CA . LYS B 1 41 ? 4.108 12.384 24.888 1.00 33.63 49 LYS B CA 1
ATOM 1752 C C . LYS B 1 41 ? 4.660 11.220 25.702 1.00 35.40 49 LYS B C 1
ATOM 1753 O O . LYS B 1 41 ? 5.034 10.192 25.122 1.00 32.61 49 LYS B O 1
ATOM 1759 N N . LEU B 1 42 ? 4.768 11.373 27.015 1.00 32.11 50 LEU B N 1
ATOM 1760 C CA . LEU B 1 42 ? 5.457 10.393 27.853 1.00 28.34 50 LEU B CA 1
ATOM 1761 C C . LEU B 1 42 ? 4.391 9.516 28.518 1.00 27.93 50 LEU B C 1
ATOM 1762 O O . LEU B 1 42 ? 3.684 9.957 29.438 1.00 33.77 50 LEU B O 1
ATOM 1767 N N . THR B 1 43 ? 4.232 8.278 28.017 1.00 29.70 51 THR B N 1
ATOM 1768 C CA . THR B 1 43 ? 3.117 7.458 28.479 1.00 35.11 51 THR B CA 1
ATOM 1769 C C . THR B 1 43 ? 3.301 6.978 29.914 1.00 37.49 51 THR B C 1
ATOM 1770 O O . THR B 1 43 ? 2.307 6.636 30.575 1.00 38.07 51 THR B O 1
ATOM 1774 N N . ASP B 1 44 ? 4.529 7.025 30.448 1.00 31.85 52 ASP B N 1
ATOM 1775 C CA . ASP B 1 44 ? 4.741 6.608 31.827 1.00 32.84 52 ASP B CA 1
ATOM 1776 C C . ASP B 1 44 ? 4.247 7.617 32.864 1.00 30.10 52 ASP B C 1
ATOM 1777 O O . ASP B 1 44 ? 4.331 7.319 34.060 1.00 28.77 52 ASP B O 1
ATOM 1782 N N . VAL B 1 45 ? 3.781 8.809 32.471 1.00 28.18 53 VAL B N 1
ATOM 1783 C CA . VAL B 1 45 ? 3.445 9.824 33.464 1.00 24.06 53 VAL B CA 1
ATOM 1784 C C . VAL B 1 45 ? 2.027 10.339 33.271 1.00 27.62 53 VAL B C 1
ATOM 1785 O O . VAL B 1 45 ? 1.422 10.240 32.192 1.00 28.94 53 VAL B O 1
ATOM 1789 N N . GLU B 1 46 ? 1.480 10.857 34.373 1.00 28.17 54 GLU B N 1
ATOM 1790 C CA . GLU B 1 46 ? 0.243 11.625 34.375 1.00 29.85 54 GLU B CA 1
ATOM 1791 C C . GLU B 1 46 ? 0.620 13.096 34.464 1.00 29.08 54 GLU B C 1
ATOM 1792 O O . GLU B 1 46 ? 1.565 13.453 35.165 1.00 26.38 54 GLU B O 1
ATOM 1798 N N . VAL B 1 47 ? -0.122 13.947 33.761 1.00 25.96 55 VAL B N 1
ATOM 1799 C CA . VAL B 1 47 ? 0.055 15.389 33.871 1.00 26.12 55 VAL B CA 1
ATOM 1800 C C . VAL B 1 47 ? -1.035 15.891 34.804 1.00 26.75 55 VAL B C 1
ATOM 1801 O O . VAL B 1 47 ? -2.194 15.487 34.680 1.00 30.83 55 VAL B O 1
ATOM 1805 N N . HIS B 1 48 ? -0.666 16.741 35.757 1.00 25.57 56 HIS B N 1
ATOM 1806 C CA . HIS B 1 48 ? -1.600 17.310 36.711 1.00 30.27 56 HIS B CA 1
ATOM 1807 C C . HIS B 1 48 ? -1.485 18.826 36.665 1.00 30.57 56 HIS B C 1
ATOM 1808 O O . HIS B 1 48 ? -0.515 19.372 36.147 1.00 26.05 56 HIS B O 1
ATOM 1815 N N . SER B 1 49 ? -2.489 19.512 37.193 1.00 32.46 57 SER B N 1
ATOM 1816 C CA . SER B 1 49 ? -2.444 20.966 37.289 1.00 40.17 57 SER B CA 1
ATOM 1817 C C . SER B 1 49 ? -2.888 21.340 38.682 1.00 48.71 57 SER B C 1
ATOM 1818 O O . SER B 1 49 ? -3.999 20.969 39.078 1.00 49.92 57 SER B O 1
ATOM 1821 N N . TYR B 1 50 ? -2.060 22.111 39.394 1.00 37.43 58 TYR B N 1
ATOM 1822 C CA . TYR B 1 50 ? -2.418 22.598 40.718 1.00 44.81 58 TYR B CA 1
ATOM 1823 C C . TYR B 1 50 ? -2.396 24.129 40.801 1.00 42.05 58 TYR B C 1
ATOM 1824 O O . TYR B 1 50 ? -1.641 24.807 40.108 1.00 40.01 58 TYR B O 1
ATOM 1833 N N . GLN B 1 51 ? -3.259 24.666 41.651 1.00 45.22 59 GLN B N 1
ATOM 1834 C CA . GLN B 1 51 ? -3.470 26.106 41.706 1.00 48.77 59 GLN B CA 1
ATOM 1835 C C . GLN B 1 51 ? -2.274 26.795 42.357 1.00 54.87 59 GLN B C 1
ATOM 1836 O O . GLN B 1 51 ? -1.735 26.315 43.353 1.00 48.81 59 GLN B O 1
ATOM 1842 N N . GLU B 1 52 ? -1.850 27.923 41.787 1.00 69.99 60 GLU B N 1
ATOM 1843 C CA . GLU B 1 52 ? -0.750 28.695 42.362 1.00 81.15 60 GLU B CA 1
ATOM 1844 C C . GLU B 1 52 ? -1.278 29.630 43.447 1.00 90.12 60 GLU B C 1
ATOM 1845 O O . GLU B 1 52 ? -2.275 30.334 43.239 1.00 90.82 60 GLU B O 1
ATOM 1851 N N . TYR B 1 53 ? -0.596 29.648 44.600 1.00 92.62 61 TYR B N 1
ATOM 1852 C CA . TYR B 1 53 ? -1.009 30.522 45.696 1.00 96.78 61 TYR B CA 1
ATOM 1853 C C . TYR B 1 53 ? -0.975 31.993 45.288 1.00 103.25 61 TYR B C 1
ATOM 1854 O O . TYR B 1 53 ? -1.880 32.761 45.634 1.00 106.63 61 TYR B O 1
ATOM 1856 N N . SER B 1 54 ? 0.053 32.398 44.537 1.00 104.47 62 SER B N 1
ATOM 1857 C CA . SER B 1 54 ? 0.257 33.813 44.237 1.00 104.97 62 SER B CA 1
ATOM 1858 C C . SER B 1 54 ? -0.839 34.358 43.329 1.00 107.33 62 SER B C 1
ATOM 1859 O O . SER B 1 54 ? -1.386 35.438 43.580 1.00 115.04 62 SER B O 1
ATOM 1862 N N . ASP B 1 55 ? -1.162 33.637 42.260 1.00 103.11 63 ASP B N 1
ATOM 1863 C CA . ASP B 1 55 ? -2.248 34.014 41.361 1.00 103.90 63 ASP B CA 1
ATOM 1864 C C . ASP B 1 55 ? -3.275 32.892 41.373 1.00 104.25 63 ASP B C 1
ATOM 1865 O O . ASP B 1 55 ? -3.017 31.798 40.855 1.00 103.00 63 ASP B O 1
ATOM 1870 N N . ASP B 1 56 ? -4.438 33.162 41.968 1.00 103.20 64 ASP B N 1
ATOM 1871 C CA . ASP B 1 56 ? -5.558 32.238 41.876 1.00 99.12 64 ASP B CA 1
ATOM 1872 C C . ASP B 1 56 ? -6.043 32.068 40.441 1.00 89.69 64 ASP B C 1
ATOM 1873 O O . ASP B 1 56 ? -6.912 31.228 40.190 1.00 94.26 64 ASP B O 1
ATOM 1878 N N . SER B 1 57 ? -5.506 32.841 39.498 1.00 76.14 65 SER B N 1
ATOM 1879 C CA . SER B 1 57 ? -5.878 32.712 38.099 1.00 74.34 65 SER B CA 1
ATOM 1880 C C . SER B 1 57 ? -5.104 31.623 37.361 1.00 67.58 65 SER B C 1
ATOM 1881 O O . SER B 1 57 ? -5.537 31.205 36.283 1.00 72.10 65 SER B O 1
ATOM 1884 N N . LYS B 1 58 ? -3.978 31.164 37.899 1.00 61.54 66 LYS B N 1
ATOM 1885 C CA . LYS B 1 58 ? -3.071 30.290 37.173 1.00 57.46 66 LYS B CA 1
ATOM 1886 C C . LYS B 1 58 ? -2.911 28.938 37.861 1.00 53.79 66 LYS B C 1
ATOM 1887 O O . LYS B 1 58 ? -2.880 28.840 39.090 1.00 57.31 66 LYS B O 1
ATOM 1889 N N . PHE B 1 59 ? -2.759 27.904 37.040 1.00 44.84 67 PHE B N 1
ATOM 1890 C CA . PHE B 1 59 ? -2.465 26.547 37.480 1.00 36.88 67 PHE B CA 1
ATOM 1891 C C . PHE B 1 59 ? -1.075 26.169 36.999 1.00 35.35 67 PHE B C 1
ATOM 1892 O O . PHE B 1 59 ? -0.753 26.375 35.823 1.00 43.11 67 PHE B O 1
ATOM 1900 N N . TYR B 1 60 ? -0.223 25.605 37.937 1.00 36.42 68 TYR B N 1
ATOM 1901 C CA . TYR B 1 60 ? 1.087 25.157 37.490 1.00 34.00 68 TYR B CA 1
ATOM 1902 C C . TYR B 1 60 ? 1.029 23.681 37.127 1.00 31.61 68 TYR B C 1
ATOM 1903 O O . TYR B 1 60 ? 0.231 22.930 37.691 1.00 33.82 68 TYR B O 1
ATOM 1912 N N . PRO B 1 61 ? 1.877 23.229 36.207 1.00 26.92 69 PRO B N 1
ATOM 1913 C CA . PRO B 1 61 ? 1.884 21.814 35.842 1.00 27.72 69 PRO B CA 1
ATOM 1914 C C . PRO B 1 61 ? 2.750 21.012 36.786 1.00 29.14 69 PRO B C 1
ATOM 1915 O O . PRO B 1 61 ? 3.752 21.483 37.328 1.00 27.45 69 PRO B O 1
ATOM 1919 N N . SER B 1 62 ? 2.337 19.770 36.954 1.00 24.70 70 SER B N 1
ATOM 1920 C CA . SER B 1 62 ? 3.035 18.841 37.820 1.00 23.58 70 SER B CA 1
ATOM 1921 C C . SER B 1 62 ? 2.956 17.490 37.142 1.00 24.20 70 SER B C 1
ATOM 1922 O O . SER B 1 62 ? 1.888 17.127 36.626 1.00 28.40 70 SER B O 1
ATOM 1925 N N . ILE B 1 63 ? 4.064 16.746 37.127 1.00 21.76 71 ILE B N 1
ATOM 1926 C CA . ILE B 1 63 ? 4.150 15.471 36.438 1.00 20.48 71 ILE B CA 1
ATOM 1927 C C . ILE B 1 63 ? 4.231 14.373 37.501 1.00 23.22 71 ILE B C 1
ATOM 1928 O O . ILE B 1 63 ? 5.014 14.489 38.447 1.00 25.28 71 ILE B O 1
ATOM 1933 N N . LEU B 1 64 ? 3.451 13.300 37.347 1.00 21.16 72 LEU B N 1
ATOM 1934 C CA . LEU B 1 64 ? 3.491 12.196 38.320 1.00 24.87 72 LEU B CA 1
ATOM 1935 C C . LEU B 1 64 ? 3.728 10.888 37.590 1.00 24.85 72 LEU B C 1
ATOM 1936 O O . LEU B 1 64 ? 2.942 10.533 36.727 1.00 26.18 72 LEU B O 1
ATOM 1941 N N . TYR B 1 65 ? 4.766 10.135 37.968 1.00 23.01 73 TYR B N 1
ATOM 1942 C CA . TYR B 1 65 ? 4.952 8.837 37.324 1.00 21.78 73 TYR B CA 1
ATOM 1943 C C . TYR B 1 65 ? 3.871 7.842 37.745 1.00 26.15 73 TYR B C 1
ATOM 1944 O O . TYR B 1 65 ? 3.477 7.788 38.913 1.00 26.30 73 TYR B O 1
ATOM 1953 N N . LYS B 1 66 ? 3.359 7.100 36.764 1.00 24.73 74 LYS B N 1
ATOM 1954 C CA . LYS B 1 66 ? 2.315 6.105 37.015 1.00 31.00 74 LYS B CA 1
ATOM 1955 C C . LYS B 1 66 ? 2.902 4.893 37.723 1.00 36.50 74 LYS B C 1
ATOM 1956 O O . LYS B 1 66 ? 4.086 4.570 37.560 1.00 40.54 74 LYS B O 1
ATOM 1962 N N . ASP B 1 67 ? 2.036 4.177 38.456 1.00 49.36 75 ASP B N 1
ATOM 1963 C CA . ASP B 1 67 ? 2.488 3.054 39.279 1.00 62.93 75 ASP B CA 1
ATOM 1964 C C . ASP B 1 67 ? 3.262 2.030 38.472 1.00 66.86 75 ASP B C 1
ATOM 1965 O O . ASP B 1 67 ? 4.253 1.475 38.958 1.00 62.57 75 ASP B O 1
ATOM 1970 N N . ILE B 1 68 ? 2.817 1.765 37.238 1.00 74.56 76 ILE B N 1
ATOM 1971 C CA . ILE B 1 68 ? 3.544 0.878 36.331 1.00 87.68 76 ILE B CA 1
ATOM 1972 C C . ILE B 1 68 ? 5.002 1.307 36.212 1.00 90.86 76 ILE B C 1
ATOM 1973 O O . ILE B 1 68 ? 5.917 0.473 36.229 1.00 94.12 76 ILE B O 1
ATOM 1978 N N . ALA B 1 69 ? 5.242 2.616 36.121 1.00 85.76 77 ALA B N 1
ATOM 1979 C CA . ALA B 1 69 ? 6.586 3.143 35.945 1.00 80.27 77 ALA B CA 1
ATOM 1980 C C . ALA B 1 69 ? 7.389 3.205 37.241 1.00 85.82 77 ALA B C 1
ATOM 1981 O O . ALA B 1 69 ? 8.607 3.382 37.178 1.00 87.29 77 ALA B O 1
ATOM 1983 N N . LYS B 1 70 ? 6.765 3.059 38.410 1.00 85.87 78 LYS B N 1
ATOM 1984 C CA . LYS B 1 70 ? 7.528 3.081 39.659 1.00 86.27 78 LYS B CA 1
ATOM 1985 C C . LYS B 1 70 ? 8.404 1.829 39.721 1.00 94.38 78 LYS B C 1
ATOM 1986 O O . LYS B 1 70 ? 7.934 0.725 40.018 1.00 97.66 78 LYS B O 1
ATOM 1992 N N . THR B 1 71 ? 9.697 2.015 39.437 1.00 96.98 79 THR B N 1
ATOM 1993 C CA . THR B 1 71 ? 10.612 0.927 39.074 1.00 97.15 79 THR B CA 1
ATOM 1994 C C . THR B 1 71 ? 11.328 0.386 40.312 1.00 90.62 79 THR B C 1
ATOM 1995 O O . THR B 1 71 ? 12.533 0.557 40.513 1.00 86.83 79 THR B O 1
ATOM 1999 N N . GLY B 1 72 ? 10.559 -0.306 41.137 1.00 86.43 80 GLY B N 1
ATOM 2000 C CA . GLY B 1 72 ? 11.107 -0.853 42.357 1.00 82.98 80 GLY B CA 1
ATOM 2001 C C . GLY B 1 72 ? 10.298 -0.428 43.557 1.00 79.77 80 GLY B C 1
ATOM 2002 O O . GLY B 1 72 ? 9.076 -0.278 43.472 1.00 88.15 80 GLY B O 1
ATOM 2003 N N . ASN B 1 73 ? 10.967 -0.221 44.684 1.00 65.31 81 ASN B N 1
ATOM 2004 C CA . ASN B 1 73 ? 10.284 0.117 45.921 1.00 59.55 81 ASN B CA 1
ATOM 2005 C C . ASN B 1 73 ? 10.040 1.626 46.068 1.00 44.92 81 ASN B C 1
ATOM 2006 O O . ASN B 1 73 ? 9.985 2.124 47.198 1.00 56.67 81 ASN B O 1
ATOM 2011 N N . TYR B 1 74 ? 9.872 2.368 44.977 1.00 37.09 82 TYR B N 1
ATOM 2012 C CA . TYR B 1 74 ? 9.623 3.804 45.140 1.00 29.94 82 TYR B CA 1
ATOM 2013 C C . TYR B 1 74 ? 8.132 4.053 45.312 1.00 33.75 82 TYR B C 1
ATOM 2014 O O . TYR B 1 74 ? 7.293 3.338 44.764 1.00 40.34 82 TYR B O 1
ATOM 2023 N N . THR B 1 75 ? 7.802 5.051 46.119 1.00 26.78 83 THR B N 1
ATOM 2024 C CA . THR B 1 75 ? 6.404 5.355 46.373 1.00 25.91 83 THR B CA 1
ATOM 2025 C C . THR B 1 75 ? 5.911 6.546 45.570 1.00 27.20 83 THR B C 1
ATOM 2026 O O . THR B 1 75 ? 4.706 6.650 45.328 1.00 29.87 83 THR B O 1
ATOM 2030 N N . LYS B 1 76 ? 6.805 7.418 45.127 1.00 24.52 84 LYS B N 1
ATOM 2031 C CA . LYS B 1 76 ? 6.399 8.555 44.312 1.00 25.02 84 LYS B CA 1
ATOM 2032 C C . LYS B 1 76 ? 7.583 9.023 43.494 1.00 25.93 84 LYS B C 1
ATOM 2033 O O . LYS B 1 76 ? 8.697 9.089 44.013 1.00 23.49 84 LYS B O 1
ATOM 2039 N N . ILE B 1 77 ? 7.338 9.424 42.242 1.00 19.49 85 ILE B N 1
ATOM 2040 C CA . ILE B 1 77 ? 8.354 10.153 41.475 1.00 18.27 85 ILE B CA 1
ATOM 2041 C C . ILE B 1 77 ? 7.620 11.272 40.770 1.00 22.93 85 ILE B C 1
ATOM 2042 O O . ILE B 1 77 ? 6.667 10.997 40.025 1.00 23.60 85 ILE B O 1
ATOM 2047 N N . ALA B 1 78 ? 8.040 12.516 40.994 1.00 18.80 86 ALA B N 1
ATOM 2048 C CA . ALA B 1 78 ? 7.239 13.650 40.516 1.00 21.12 86 ALA B CA 1
ATOM 2049 C C . ALA B 1 78 ? 8.121 14.801 40.034 1.00 24.14 86 ALA B C 1
ATOM 2050 O O . ALA B 1 78 ? 9.275 14.943 40.420 1.00 20.53 86 ALA B O 1
ATOM 2052 N N . ILE B 1 79 ? 7.552 15.664 39.174 1.00 22.07 87 ILE B N 1
ATOM 2053 C CA . ILE B 1 79 ? 8.218 16.901 38.790 1.00 23.48 87 ILE B CA 1
ATOM 2054 C C . ILE B 1 79 ? 7.216 18.034 38.975 1.00 23.30 87 ILE B C 1
ATOM 2055 O O . ILE B 1 79 ? 6.142 17.991 38.372 1.00 24.11 87 ILE B O 1
ATOM 2060 N N . ASP B 1 80 ? 7.573 19.055 39.754 1.00 20.56 88 ASP B N 1
ATOM 2061 C CA . ASP B 1 80 ? 6.731 20.236 39.900 1.00 23.69 88 ASP B CA 1
ATOM 2062 C C . ASP B 1 80 ? 7.392 21.403 39.175 1.00 23.21 88 ASP B C 1
ATOM 2063 O O . ASP B 1 80 ? 8.615 21.555 39.219 1.00 26.52 88 ASP B O 1
ATOM 2068 N N . PHE B 1 81 ? 6.592 22.265 38.554 1.00 22.80 89 PHE B N 1
ATOM 2069 C CA . PHE B 1 81 ? 7.115 23.461 37.904 1.00 22.87 89 PHE B CA 1
ATOM 2070 C C . PHE B 1 81 ? 6.596 24.701 38.600 1.00 30.92 89 PHE B C 1
ATOM 2071 O O . PHE B 1 81 ? 5.437 24.743 39.005 1.00 30.22 89 PHE B O 1
ATOM 2079 N N . SER B 1 82 ? 7.429 25.721 38.727 1.00 26.97 90 SER B N 1
ATOM 2080 C CA . SER B 1 82 ? 6.901 27.020 39.135 1.00 30.76 90 SER B CA 1
ATOM 2081 C C . SER B 1 82 ? 7.359 28.085 38.152 1.00 32.35 90 SER B C 1
ATOM 2082 O O . SER B 1 82 ? 8.557 28.362 38.047 1.00 33.53 90 SER B O 1
ATOM 2085 N N . PHE B 1 83 ? 6.404 28.730 37.481 1.00 32.54 91 PHE B N 1
ATOM 2086 C CA . PHE B 1 83 ? 6.712 29.798 36.549 1.00 34.62 91 PHE B CA 1
ATOM 2087 C C . PHE B 1 83 ? 6.481 31.195 37.145 1.00 40.20 91 PHE B C 1
ATOM 2088 O O . PHE B 1 83 ? 6.546 32.183 36.413 1.00 44.77 91 PHE B O 1
ATOM 2096 N N . LEU B 1 84 ? 6.260 31.299 38.451 1.00 45.48 92 LEU B N 1
ATOM 2097 C CA . LEU B 1 84 ? 6.057 32.598 39.095 1.00 56.18 92 LEU B CA 1
ATOM 2098 C C . LEU B 1 84 ? 7.354 33.398 39.217 1.00 59.14 92 LEU B C 1
ATOM 2099 O O . LEU B 1 84 ? 8.420 32.858 39.522 1.00 56.48 92 LEU B O 1
ATOM 2104 N N . ASN B 1 85 ? 7.234 34.723 39.037 1.00 53.41 93 ASN B N 1
ATOM 2105 C CA . ASN B 1 85 ? 8.411 35.589 38.923 1.00 63.28 93 ASN B CA 1
ATOM 2106 C C . ASN B 1 85 ? 9.343 35.488 40.131 1.00 71.23 93 ASN B C 1
ATOM 2107 O O . ASN B 1 85 ? 10.546 35.748 40.003 1.00 69.87 93 ASN B O 1
ATOM 2109 N N . LYS B 1 86 ? 8.826 35.100 41.299 1.00 81.40 94 LYS B N 1
ATOM 2110 C CA . LYS B 1 86 ? 9.671 34.997 42.487 1.00 88.98 94 LYS B CA 1
ATOM 2111 C C . LYS B 1 86 ? 10.692 33.878 42.338 1.00 89.33 94 LYS B C 1
ATOM 2112 O O . LYS B 1 86 ? 11.906 34.114 42.364 1.00 88.06 94 LYS B O 1
ATOM 2114 N N . ASN B 1 87 ? 10.218 32.647 42.183 1.00 89.76 95 ASN B N 1
ATOM 2115 C CA . ASN B 1 87 ? 11.103 31.493 42.072 1.00 89.48 95 ASN B CA 1
ATOM 2116 C C . ASN B 1 87 ? 10.693 30.696 40.846 1.00 74.98 95 ASN B C 1
ATOM 2117 O O . ASN B 1 87 ? 9.879 29.776 40.938 1.00 80.45 95 ASN B O 1
ATOM 2122 N N . ASN B 1 88 ? 11.224 31.088 39.696 1.00 52.10 96 ASN B N 1
ATOM 2123 C CA . ASN B 1 88 ? 11.196 30.243 38.517 1.00 37.29 96 ASN B CA 1
ATOM 2124 C C . ASN B 1 88 ? 12.000 28.989 38.875 1.00 35.13 96 ASN B C 1
ATOM 2125 O O . ASN B 1 88 ? 13.205 29.093 39.140 1.00 32.82 96 ASN B O 1
ATOM 2130 N N . ASN B 1 89 ? 11.350 27.826 38.973 1.00 28.32 97 ASN B N 1
ATOM 2131 C CA . ASN B 1 89 ? 12.118 26.627 39.294 1.00 26.39 97 ASN B CA 1
ATOM 2132 C C . ASN B 1 89 ? 11.440 25.368 38.774 1.00 24.87 97 ASN B C 1
ATOM 2133 O O . ASN B 1 89 ? 10.276 25.366 38.385 1.00 28.09 97 ASN B O 1
ATOM 2138 N N . ILE B 1 90 ? 12.215 24.277 38.752 1.00 20.77 98 ILE B N 1
ATOM 2139 C CA . ILE B 1 90 ? 11.689 22.915 38.586 1.00 19.97 98 ILE B CA 1
ATOM 2140 C C . ILE B 1 90 ? 12.101 22.114 39.809 1.00 24.52 98 ILE B C 1
ATOM 2141 O O . ILE B 1 90 ? 13.237 22.259 40.286 1.00 24.40 98 ILE B O 1
ATOM 2146 N N . LEU B 1 91 ? 11.202 21.269 40.308 1.00 19.94 99 LEU B N 1
ATOM 2147 C CA . LEU B 1 91 ? 11.531 20.377 41.436 1.00 22.89 99 LEU B CA 1
ATOM 2148 C C . LEU B 1 91 ? 11.336 18.959 40.952 1.00 21.71 99 LEU B C 1
ATOM 2149 O O . LEU B 1 91 ? 10.220 18.591 40.586 1.00 23.15 99 LEU B O 1
ATOM 2154 N N . ILE B 1 92 ? 12.408 18.159 40.919 1.00 17.95 100 ILE B N 1
ATOM 2155 C CA . ILE B 1 92 ? 12.291 16.731 40.649 1.00 15.76 100 ILE B CA 1
ATOM 2156 C C . ILE B 1 92 ? 12.473 16.012 41.969 1.00 18.72 100 ILE B C 1
ATOM 2157 O O . ILE B 1 92 ? 13.501 16.204 42.639 1.00 19.94 100 ILE B O 1
ATOM 2162 N N . TYR B 1 93 ? 11.491 15.215 42.383 1.00 18.46 101 TYR B N 1
ATOM 2163 C CA . TYR B 1 93 ? 11.687 14.565 43.678 1.00 19.14 101 TYR B CA 1
ATOM 2164 C C . TYR B 1 93 ? 11.133 13.161 43.658 1.00 21.29 101 TYR B C 1
ATOM 2165 O O . TYR B 1 93 ? 10.314 12.797 42.807 1.00 20.29 101 TYR B O 1
ATOM 2174 N N . PHE B 1 94 ? 11.618 12.327 44.594 1.00 18.09 102 PHE B N 1
ATOM 2175 C CA . PHE B 1 94 ? 11.115 10.969 44.624 1.00 19.16 102 PHE B CA 1
ATOM 2176 C C . PHE B 1 94 ? 11.227 10.465 46.045 1.00 20.22 102 PHE B C 1
ATOM 2177 O O . PHE B 1 94 ? 11.952 11.034 46.857 1.00 19.90 102 PHE B O 1
ATOM 2185 N N . GLU B 1 95 ? 10.420 9.465 46.367 1.00 18.41 103 GLU B N 1
ATOM 2186 C CA . GLU B 1 95 ? 10.346 9.011 47.750 1.00 19.28 103 GLU B CA 1
ATOM 2187 C C . GLU B 1 95 ? 10.429 7.514 47.755 1.00 23.17 103 GLU B C 1
ATOM 2188 O O . GLU B 1 95 ? 10.012 6.850 46.797 1.00 24.88 103 GLU B O 1
ATOM 2194 N N . LYS B 1 96 ? 10.915 6.973 48.861 1.00 20.92 104 LYS B N 1
ATOM 2195 C CA . LYS B 1 96 ? 10.950 5.513 48.974 1.00 25.82 104 LYS B CA 1
ATOM 2196 C C . LYS B 1 96 ? 10.805 5.133 50.440 1.00 28.26 104 LYS B C 1
ATOM 2197 O O . LYS B 1 96 ? 11.339 5.838 51.296 1.00 27.90 104 LYS B O 1
ATOM 2203 N N . GLU B 1 97 ? 10.124 4.014 50.742 1.00 26.95 105 GLU B N 1
ATOM 2204 C CA . GLU B 1 97 ? 10.053 3.564 52.124 1.00 31.03 105 GLU B CA 1
ATOM 2205 C C . GLU B 1 97 ? 11.423 3.028 52.564 1.00 35.04 105 GLU B C 1
ATOM 2206 O O . GLU B 1 97 ? 12.074 2.287 51.820 1.00 36.43 105 GLU B O 1
ATOM 2212 N N . ILE B 1 98 ? 11.893 3.439 53.744 1.00 31.33 106 ILE B N 1
ATOM 2213 C CA . ILE B 1 98 ? 13.172 2.944 54.253 1.00 32.28 106 ILE B CA 1
ATOM 2214 C C . ILE B 1 98 ? 13.017 2.147 55.527 1.00 37.01 106 ILE B C 1
ATOM 2215 O O . ILE B 1 98 ? 13.941 1.408 55.918 1.00 36.93 106 ILE B O 1
ATOM 2220 N N . GLY B 1 99 ? 11.887 2.241 56.189 1.00 32.78 107 GLY B N 1
ATOM 2221 C CA . GLY B 1 99 ? 11.630 1.427 57.338 1.00 41.79 107 GLY B CA 1
ATOM 2222 C C . GLY B 1 99 ? 10.163 1.561 57.592 1.00 45.96 107 GLY B C 1
ATOM 2223 O O . GLY B 1 99 ? 9.456 2.292 56.890 1.00 41.02 107 GLY B O 1
ATOM 2224 N N . PRO B 1 100 ? 9.674 0.885 58.620 1.00 54.75 108 PRO B N 1
ATOM 2225 C CA . PRO B 1 100 ? 8.237 0.922 58.891 1.00 50.59 108 PRO B CA 1
ATOM 2226 C C . PRO B 1 100 ? 7.817 2.336 59.248 1.00 44.83 108 PRO B C 1
ATOM 2227 O O . PRO B 1 100 ? 8.357 2.945 60.174 1.00 45.98 108 PRO B O 1
ATOM 2231 N N . ASN B 1 101 ? 6.880 2.880 58.463 1.00 39.29 109 ASN B N 1
ATOM 2232 C CA . ASN B 1 101 ? 6.327 4.209 58.683 1.00 46.48 109 ASN B CA 1
ATOM 2233 C C . ASN B 1 101 ? 7.351 5.326 58.451 1.00 41.52 109 ASN B C 1
ATOM 2234 O O . ASN B 1 101 ? 7.173 6.444 58.963 1.00 38.90 109 ASN B O 1
ATOM 2239 N N . VAL B 1 102 ? 8.427 5.051 57.715 1.00 33.21 110 VAL B N 1
ATOM 2240 C CA . VAL B 1 102 ? 9.473 6.048 57.463 1.00 29.40 110 VAL B CA 1
ATOM 2241 C C . VAL B 1 102 ? 9.831 6.020 55.990 1.00 29.90 110 VAL B C 1
ATOM 2242 O O . VAL B 1 102 ? 10.185 4.969 55.465 1.00 35.23 110 VAL B O 1
ATOM 2246 N N . ARG B 1 103 ? 9.770 7.181 55.318 1.00 27.65 111 ARG B N 1
ATOM 2247 C CA . ARG B 1 103 ? 10.196 7.295 53.949 1.00 26.73 111 ARG B CA 1
ATOM 2248 C C . ARG B 1 103 ? 11.320 8.309 53.864 1.00 28.16 111 ARG B C 1
ATOM 2249 O O . ARG B 1 103 ? 11.361 9.265 54.628 1.00 26.98 111 ARG B O 1
ATOM 2257 N N . VAL B 1 104 ? 12.171 8.142 52.873 1.00 23.59 112 VAL B N 1
ATOM 2258 C CA . VAL B 1 104 ? 13.139 9.174 52.507 1.00 22.45 112 VAL B CA 1
ATOM 2259 C C . VAL B 1 104 ? 12.601 9.896 51.271 1.00 24.23 112 VAL B C 1
ATOM 2260 O O . VAL B 1 104 ? 11.955 9.282 50.414 1.00 24.82 112 VAL B O 1
ATOM 2264 N N . ARG B 1 105 ? 12.818 11.206 51.205 1.00 19.27 113 ARG B N 1
ATOM 2265 C CA . ARG B 1 105 ? 12.431 12.019 50.062 1.00 18.60 113 ARG B CA 1
ATOM 2266 C C . ARG B 1 105 ? 13.701 12.669 49.541 1.00 21.77 113 ARG B C 1
ATOM 2267 O O . ARG B 1 105 ? 14.386 13.386 50.284 1.00 24.00 113 ARG B O 1
ATOM 2275 N N . ILE B 1 106 ? 14.061 12.380 48.295 1.00 19.22 114 ILE B N 1
ATOM 2276 C CA . ILE B 1 106 ? 15.231 13.039 47.705 1.00 16.23 114 ILE B CA 1
ATOM 2277 C C . ILE B 1 106 ? 14.724 14.139 46.781 1.00 22.15 114 ILE B C 1
ATOM 2278 O O . ILE B 1 106 ? 13.938 13.872 45.875 1.00 20.81 114 ILE B O 1
ATOM 2283 N N . TRP B 1 107 ? 15.189 15.367 47.024 1.00 19.05 115 TRP B N 1
ATOM 2284 C CA . TRP B 1 107 ? 14.574 16.606 46.571 1.00 23.98 115 TRP B CA 1
ATOM 2285 C C . TRP B 1 107 ? 15.607 17.282 45.678 1.00 21.46 115 TRP B C 1
ATOM 2286 O O . TRP B 1 107 ? 16.694 17.603 46.161 1.00 25.60 115 TRP B O 1
ATOM 2297 N N . ASN B 1 108 ? 15.292 17.496 44.388 1.00 19.35 116 ASN B N 1
ATOM 2298 C CA . ASN B 1 108 ? 16.283 18.038 43.457 1.00 18.96 116 ASN B CA 1
ATOM 2299 C C . ASN B 1 108 ? 15.699 19.273 42.783 1.00 22.10 116 ASN B C 1
ATOM 2300 O O . ASN B 1 108 ? 14.880 19.160 41.876 1.00 21.57 116 ASN B O 1
ATOM 2305 N N . LYS B 1 109 ? 16.103 20.439 43.250 1.00 16.99 117 LYS B N 1
ATOM 2306 C CA . LYS B 1 109 ? 15.460 21.690 42.865 1.00 19.18 117 LYS B CA 1
ATOM 2307 C C . LYS B 1 109 ? 16.402 22.479 41.981 1.00 20.23 117 LYS B C 1
ATOM 2308 O O . LYS B 1 109 ? 17.508 22.859 42.399 1.00 20.80 117 LYS B O 1
ATOM 2314 N N . TYR B 1 110 ? 15.939 22.789 40.780 1.00 18.93 118 TYR B N 1
ATOM 2315 C CA . TYR B 1 110 ? 16.686 23.641 39.878 1.00 20.08 118 TYR B CA 1
ATOM 2316 C C . TYR B 1 110 ? 16.094 25.029 39.955 1.00 24.51 118 TYR B C 1
ATOM 2317 O O . TYR B 1 110 ? 14.920 25.223 39.628 1.00 24.15 118 TYR B O 1
ATOM 2326 N N . THR B 1 111 ? 16.893 25.997 40.386 1.00 22.38 119 THR B N 1
ATOM 2327 C CA . THR B 1 111 ? 16.424 27.373 40.448 1.00 25.69 119 THR B CA 1
ATOM 2328 C C . THR B 1 111 ? 17.018 28.134 39.272 1.00 31.07 119 THR B C 1
ATOM 2329 O O . THR B 1 111 ? 18.246 28.167 39.096 1.00 28.05 119 THR B O 1
ATOM 2333 N N . ARG B 1 112 ? 16.142 28.786 38.487 1.00 26.71 120 ARG B N 1
ATOM 2334 C CA . ARG B 1 112 ? 16.598 29.511 37.307 1.00 31.71 120 ARG B CA 1
ATOM 2335 C C . ARG B 1 112 ? 17.516 30.674 37.648 1.00 35.15 120 ARG B C 1
ATOM 2336 O O . ARG B 1 112 ? 18.435 30.978 36.880 1.00 34.06 120 ARG B O 1
ATOM 2344 N N . GLN B 1 113 ? 17.259 31.374 38.763 1.00 32.30 121 GLN B N 1
ATOM 2345 C CA . GLN B 1 113 ? 17.948 32.656 38.985 1.00 37.95 121 GLN B CA 1
ATOM 2346 C C . GLN B 1 113 ? 19.431 32.468 39.283 1.00 40.22 121 GLN B C 1
ATOM 2347 O O . GLN B 1 113 ? 20.244 33.323 38.930 1.00 37.55 121 GLN B O 1
ATOM 2353 N N . ASP B 1 114 ? 19.796 31.360 39.929 1.00 34.09 122 ASP B N 1
ATOM 2354 C CA . ASP B 1 114 ? 21.181 31.055 40.292 1.00 34.55 122 ASP B CA 1
ATOM 2355 C C . ASP B 1 114 ? 21.742 29.912 39.435 1.00 34.42 122 ASP B C 1
ATOM 2356 O O . ASP B 1 114 ? 22.877 29.493 39.654 1.00 33.60 122 ASP B O 1
ATOM 2361 N N . ARG B 1 115 ? 20.961 29.408 38.481 1.00 30.50 123 ARG B N 1
ATOM 2362 C CA . ARG B 1 115 ? 21.339 28.348 37.548 1.00 29.92 123 ARG B CA 1
ATOM 2363 C C . ARG B 1 115 ? 21.950 27.184 38.314 1.00 28.14 123 ARG B C 1
ATOM 2364 O O . ARG B 1 115 ? 23.080 26.769 38.055 1.00 27.41 123 ARG B O 1
ATOM 2372 N N . THR B 1 116 ? 21.235 26.757 39.332 1.00 24.66 124 THR B N 1
ATOM 2373 C CA . THR B 1 116 ? 21.785 25.836 40.346 1.00 23.42 124 THR B CA 1
ATOM 2374 C C . THR B 1 116 ? 20.821 24.696 40.524 1.00 27.93 124 THR B C 1
ATOM 2375 O O . THR B 1 116 ? 19.609 24.926 40.614 1.00 21.45 124 THR B O 1
ATOM 2379 N N . LEU B 1 117 ? 21.355 23.459 40.547 1.00 20.27 125 LEU B N 1
ATOM 2380 C CA . LEU B 1 117 ? 20.587 22.289 40.959 1.00 18.76 125 LEU B CA 1
ATOM 2381 C C . LEU B 1 117 ? 21.001 21.921 42.382 1.00 21.43 125 LEU B C 1
ATOM 2382 O O . LEU B 1 117 ? 22.189 21.696 42.652 1.00 21.00 125 LEU B O 1
ATOM 2387 N N . THR B 1 118 ? 20.044 21.926 43.307 1.00 19.31 126 THR B N 1
ATOM 2388 C CA . THR B 1 118 ? 20.353 21.634 44.717 1.00 19.69 126 THR B CA 1
ATOM 2389 C C . THR B 1 118 ? 19.729 20.275 45.017 1.00 21.82 126 THR B C 1
ATOM 2390 O O . THR B 1 118 ? 18.522 20.108 44.845 1.00 22.61 126 THR B O 1
ATOM 2394 N N . LYS B 1 119 ? 20.552 19.309 45.456 1.00 18.40 127 LYS B N 1
ATOM 2395 C CA . LYS B 1 119 ? 20.124 17.946 45.770 1.00 21.18 127 LYS B CA 1
ATOM 2396 C C . LYS B 1 119 ? 20.081 17.818 47.294 1.00 26.66 127 LYS B C 1
ATOM 2397 O O . LYS B 1 119 ? 21.112 18.015 47.951 1.00 25.83 127 LYS B O 1
ATOM 2403 N N . SER B 1 120 ? 18.912 17.522 47.862 1.00 19.67 128 SER B N 1
ATOM 2404 C CA . SER B 1 120 ? 18.836 17.429 49.318 1.00 20.82 128 SER B CA 1
ATOM 2405 C C . SER B 1 120 ? 17.955 16.242 49.725 1.00 23.16 128 SER B C 1
ATOM 2406 O O . SER B 1 120 ? 17.341 15.581 48.879 1.00 21.59 128 SER B O 1
ATOM 2409 N N . VAL B 1 121 ? 17.924 15.959 51.039 1.00 21.96 129 VAL B N 1
ATOM 2410 C CA . VAL B 1 121 ? 17.267 14.766 51.595 1.00 24.77 129 VAL B CA 1
ATOM 2411 C C . VAL B 1 121 ? 16.356 15.157 52.740 1.00 22.25 129 VAL B C 1
ATOM 2412 O O . VAL B 1 121 ? 16.756 15.940 53.620 1.00 23.93 129 VAL B O 1
ATOM 2416 N N . LYS B 1 122 ? 15.131 14.627 52.742 1.00 19.54 130 LYS B N 1
ATOM 2417 C CA . LYS B 1 122 ? 14.165 14.851 53.828 1.00 21.81 130 LYS B CA 1
ATOM 2418 C C . LYS B 1 122 ? 13.613 13.501 54.248 1.00 22.84 130 LYS B C 1
ATOM 2419 O O . LYS B 1 122 ? 13.785 12.512 53.533 1.00 23.71 130 LYS B O 1
ATOM 2425 N N . ILE B 1 123 ? 12.978 13.463 55.423 1.00 21.32 131 ILE B N 1
ATOM 2426 C CA . ILE B 1 123 ? 12.389 12.240 55.958 1.00 22.30 131 ILE B CA 1
ATOM 2427 C C . ILE B 1 123 ? 10.899 12.488 56.136 1.00 23.67 131 ILE B C 1
ATOM 2428 O O . ILE B 1 123 ? 10.495 13.569 56.572 1.00 28.21 131 ILE B O 1
ATOM 2433 N N . ALA B 1 124 ? 10.082 11.488 55.807 1.00 25.92 132 ALA B N 1
ATOM 2434 C CA . ALA B 1 124 ? 8.652 11.537 56.102 1.00 27.13 132 ALA B CA 1
ATOM 2435 C C . ALA B 1 124 ? 8.320 10.475 57.136 1.00 30.59 132 ALA B C 1
ATOM 2436 O O . ALA B 1 124 ? 8.694 9.313 56.952 1.00 31.35 132 ALA B O 1
ATOM 2438 N N . LEU B 1 125 ? 7.659 10.883 58.229 1.00 28.39 133 LEU B N 1
ATOM 2439 C CA . LEU B 1 125 ? 7.182 9.988 59.278 1.00 34.28 133 LEU B CA 1
ATOM 2440 C C . LEU B 1 125 ? 5.692 9.778 59.038 1.00 38.33 133 LEU B C 1
ATOM 2441 O O . LEU B 1 125 ? 4.931 10.745 59.034 1.00 42.31 133 LEU B O 1
ATOM 2446 N N . GLU B 1 126 ? 5.289 8.534 58.818 1.00 41.25 134 GLU B N 1
ATOM 2447 C CA . GLU B 1 126 ? 3.891 8.193 58.569 1.00 45.81 134 GLU B CA 1
ATOM 2448 C C . GLU B 1 126 ? 3.231 7.887 59.899 1.00 54.88 134 GLU B C 1
ATOM 2449 O O . GLU B 1 126 ? 3.611 6.922 60.571 1.00 53.21 134 GLU B O 1
ATOM 2455 N N . LYS B 1 127 ? 2.269 8.715 60.291 1.00 65.86 135 LYS B N 1
ATOM 2456 C CA . LYS B 1 127 ? 1.508 8.497 61.520 1.00 80.33 135 LYS B CA 1
ATOM 2457 C C . LYS B 1 127 ? 0.036 8.593 61.150 1.00 90.20 135 LYS B C 1
ATOM 2458 O O . LYS B 1 127 ? -0.487 9.696 60.949 1.00 91.07 135 LYS B O 1
ATOM 2460 N N . GLY B 1 128 ? -0.624 7.444 61.044 1.00 91.01 136 GLY B N 1
ATOM 2461 C CA . GLY B 1 128 ? -1.928 7.419 60.402 1.00 96.77 136 GLY B CA 1
ATOM 2462 C C . GLY B 1 128 ? -1.737 7.528 58.901 1.00 99.56 136 GLY B C 1
ATOM 2463 O O . GLY B 1 128 ? -0.955 6.781 58.300 1.00 99.49 136 GLY B O 1
ATOM 2464 N N . ASP B 1 129 ? -2.441 8.475 58.283 1.00 101.01 137 ASP B N 1
ATOM 2465 C CA . ASP B 1 129 ? -2.257 8.788 56.870 1.00 102.14 137 ASP B CA 1
ATOM 2466 C C . ASP B 1 129 ? -1.662 10.172 56.643 1.00 105.53 137 ASP B C 1
ATOM 2467 O O . ASP B 1 129 ? -1.493 10.577 55.487 1.00 108.92 137 ASP B O 1
ATOM 2469 N N . SER B 1 130 ? -1.338 10.904 57.711 1.00 104.35 138 SER B N 1
ATOM 2470 C CA . SER B 1 130 ? -0.840 12.278 57.625 1.00 102.29 138 SER B CA 1
ATOM 2471 C C . SER B 1 130 ? 0.648 12.283 57.978 1.00 96.06 138 SER B C 1
ATOM 2472 O O . SER B 1 130 ? 1.023 12.196 59.152 1.00 103.50 138 SER B O 1
ATOM 2475 N N . ASP B 1 131 ? 1.490 12.396 56.950 1.00 78.77 139 ASP B N 1
ATOM 2476 C CA . ASP B 1 131 ? 2.938 12.400 57.127 1.00 64.64 139 ASP B CA 1
ATOM 2477 C C . ASP B 1 131 ? 3.411 13.647 57.875 1.00 53.53 139 ASP B C 1
ATOM 2478 O O . ASP B 1 131 ? 2.811 14.716 57.783 1.00 57.99 139 ASP B O 1
ATOM 2483 N N . LYS B 1 132 ? 4.508 13.501 58.616 1.00 45.73 140 LYS B N 1
ATOM 2484 C CA . LYS B 1 132 ? 5.232 14.632 59.189 1.00 46.09 140 LYS B CA 1
ATOM 2485 C C . LYS B 1 132 ? 6.629 14.648 58.577 1.00 41.39 140 LYS B C 1
ATOM 2486 O O . LYS B 1 132 ? 7.307 13.617 58.577 1.00 37.26 140 LYS B O 1
ATOM 2492 N N . TYR B 1 133 ? 7.053 15.799 58.043 1.00 35.70 141 TYR B N 1
ATOM 2493 C CA . TYR B 1 133 ? 8.350 15.890 57.358 1.00 35.60 141 TYR B CA 1
ATOM 2494 C C . TYR B 1 133 ? 9.451 16.487 58.235 1.00 34.16 141 TYR B C 1
ATOM 2495 O O . TYR B 1 133 ? 9.244 17.487 58.930 1.00 37.40 141 TYR B O 1
ATOM 2504 N N . ILE B 1 134 ? 10.625 15.886 58.148 1.00 26.14 142 ILE B N 1
ATOM 2505 C CA . ILE B 1 134 ? 11.818 16.263 58.897 1.00 27.06 142 ILE B CA 1
ATOM 2506 C C . ILE B 1 134 ? 12.906 16.651 57.900 1.00 28.13 142 ILE B C 1
ATOM 2507 O O . ILE B 1 134 ? 13.207 15.883 56.983 1.00 26.35 142 ILE B O 1
ATOM 2512 N N . GLU B 1 135 ? 13.489 17.846 58.078 1.00 24.93 143 GLU B N 1
ATOM 2513 C CA . GLU B 1 135 ? 14.486 18.389 57.157 1.00 23.92 143 GLU B CA 1
ATOM 2514 C C . GLU B 1 135 ? 15.774 18.776 57.824 1.00 22.92 143 GLU B C 1
ATOM 2515 O O . GLU B 1 135 ? 16.785 18.927 57.144 1.00 22.51 143 GLU B O 1
ATOM 2521 N N . ASP B 1 136 ? 15.790 18.891 59.149 1.00 22.64 144 ASP B N 1
ATOM 2522 C CA . ASP B 1 136 ? 17.024 19.293 59.817 1.00 21.94 144 ASP B CA 1
ATOM 2523 C C . ASP B 1 136 ? 18.135 18.296 59.552 1.00 22.89 144 ASP B C 1
ATOM 2524 O O . ASP B 1 136 ? 17.937 17.096 59.682 1.00 20.60 144 ASP B O 1
ATOM 2529 N N . GLU B 1 137 ? 19.336 18.790 59.259 1.00 20.63 145 GLU B N 1
ATOM 2530 C CA . GLU B 1 137 ? 20.401 17.890 58.793 1.00 24.66 145 GLU B CA 1
ATOM 2531 C C . GLU B 1 137 ? 20.749 16.795 59.802 1.00 21.77 145 GLU B C 1
ATOM 2532 O O . GLU B 1 137 ? 20.944 15.630 59.429 1.00 22.63 145 GLU B O 1
ATOM 2538 N N . THR B 1 138 ? 20.929 17.167 61.073 1.00 19.15 146 THR B N 1
ATOM 2539 C CA . THR B 1 138 ? 21.294 16.180 62.094 1.00 18.80 146 THR B CA 1
ATOM 2540 C C . THR B 1 138 ? 20.205 15.131 62.264 1.00 19.75 146 THR B C 1
ATOM 2541 O O . THR B 1 138 ? 20.502 13.927 62.368 1.00 21.39 146 THR B O 1
ATOM 2545 N N . GLN B 1 139 ? 18.940 15.563 62.279 1.00 20.17 147 GLN B N 1
ATOM 2546 C CA . GLN B 1 139 ? 17.839 14.618 62.376 1.00 20.01 147 GLN B CA 1
ATOM 2547 C C . GLN B 1 139 ? 17.806 13.712 61.148 1.00 20.41 147 GLN B C 1
ATOM 2548 O O . GLN B 1 139 ? 17.643 12.496 61.273 1.00 21.47 147 GLN B O 1
ATOM 2554 N N . VAL B 1 140 ? 17.903 14.291 59.956 1.00 20.05 148 VAL B N 1
ATOM 2555 C CA . VAL B 1 140 ? 17.832 13.437 58.756 1.00 20.26 148 VAL B CA 1
ATOM 2556 C C . VAL B 1 140 ? 18.948 12.396 58.774 1.00 20.60 148 VAL B C 1
ATOM 2557 O O . VAL B 1 140 ? 18.724 11.215 58.458 1.00 20.62 148 VAL B O 1
ATOM 2561 N N . ARG B 1 141 ? 20.172 12.817 59.091 1.00 18.98 149 ARG B N 1
ATOM 2562 C CA . ARG B 1 141 ? 21.289 11.866 59.102 1.00 21.59 149 ARG B CA 1
ATOM 2563 C C . ARG B 1 141 ? 21.102 10.789 60.148 1.00 21.35 149 ARG B C 1
ATOM 2564 O O . ARG B 1 141 ? 21.575 9.650 59.944 1.00 22.85 149 ARG B O 1
ATOM 2572 N N . ALA B 1 142 ? 20.451 11.120 61.289 1.00 19.42 150 ALA B N 1
ATOM 2573 C CA . ALA B 1 142 ? 20.154 10.081 62.276 1.00 19.21 150 ALA B CA 1
ATOM 2574 C C . ALA B 1 142 ? 19.194 9.030 61.710 1.00 19.92 150 ALA B C 1
ATOM 2575 O O . ALA B 1 142 ? 19.366 7.835 61.988 1.00 21.86 150 ALA B O 1
ATOM 2577 N N . TYR B 1 143 ? 18.135 9.441 60.999 1.00 20.35 151 TYR B N 1
ATOM 2578 C CA . TYR B 1 143 ? 17.290 8.447 60.324 1.00 21.23 151 TYR B CA 1
ATOM 2579 C C . TYR B 1 143 ? 18.069 7.645 59.291 1.00 23.30 151 TYR B C 1
ATOM 2580 O O . TYR B 1 143 ? 17.897 6.416 59.195 1.00 22.03 151 TYR B O 1
ATOM 2589 N N . LEU B 1 144 ? 18.921 8.304 58.498 1.00 20.72 152 LEU B N 1
ATOM 2590 C CA . LEU B 1 144 ? 19.673 7.537 57.490 1.00 21.76 152 LEU B CA 1
ATOM 2591 C C . LEU B 1 144 ? 20.584 6.518 58.159 1.00 23.81 152 LEU B C 1
ATOM 2592 O O . LEU B 1 144 ? 20.694 5.365 57.690 1.00 23.64 152 LEU B O 1
ATOM 2597 N N . LYS B 1 145 ? 21.212 6.903 59.272 1.00 21.61 153 LYS B N 1
ATOM 2598 C CA . LYS B 1 145 ? 22.084 5.939 59.970 1.00 22.62 153 LYS B CA 1
ATOM 2599 C C . LYS B 1 145 ? 21.273 4.793 60.553 1.00 24.54 153 LYS B C 1
ATOM 2600 O O . LYS B 1 145 ? 21.691 3.620 60.486 1.00 23.93 153 LYS B O 1
ATOM 2606 N N . LYS B 1 146 ? 20.121 5.101 61.133 1.00 21.40 154 LYS B N 1
ATOM 2607 C CA . LYS B 1 146 ? 19.288 4.065 61.729 1.00 22.45 154 LYS B CA 1
ATOM 2608 C C . LYS B 1 146 ? 18.931 2.960 60.734 1.00 23.54 154 LYS B C 1
ATOM 2609 O O . LYS B 1 146 ? 18.828 1.786 61.118 1.00 24.55 154 LYS B O 1
ATOM 2615 N N . TYR B 1 147 ? 18.697 3.324 59.459 1.00 23.58 155 TYR B N 1
ATOM 2616 C CA . TYR B 1 147 ? 18.310 2.371 58.408 1.00 24.84 155 TYR B CA 1
ATOM 2617 C C . TYR B 1 147 ? 19.458 2.034 57.462 1.00 24.78 155 TYR B C 1
ATOM 2618 O O . TYR B 1 147 ? 19.250 1.323 56.457 1.00 26.50 155 TYR B O 1
ATOM 2627 N N . GLY B 1 148 ? 20.674 2.491 57.775 1.00 23.65 156 GLY B N 1
ATOM 2628 C CA . GLY B 1 148 ? 21.834 2.039 57.026 1.00 23.73 156 GLY B CA 1
ATOM 2629 C C . GLY B 1 148 ? 21.917 2.641 55.635 1.00 26.63 156 GLY B C 1
ATOM 2630 O O . GLY B 1 148 ? 22.403 2.001 54.702 1.00 27.59 156 GLY B O 1
ATOM 2631 N N . ILE B 1 149 ? 21.433 3.865 55.466 1.00 24.68 157 ILE B N 1
ATOM 2632 C CA . ILE B 1 149 ? 21.400 4.493 54.151 1.00 23.60 157 ILE B CA 1
ATOM 2633 C C . ILE B 1 149 ? 22.614 5.382 54.048 1.00 27.00 157 ILE B C 1
ATOM 2634 O O . ILE B 1 149 ? 22.776 6.320 54.838 1.00 27.68 157 ILE B O 1
ATOM 2639 N N . THR B 1 150 ? 23.474 5.074 53.099 1.00 24.30 158 THR B N 1
ATOM 2640 C CA . THR B 1 150 ? 24.752 5.771 52.985 1.00 29.33 158 THR B CA 1
ATOM 2641 C C . THR B 1 150 ? 24.683 6.851 51.929 1.00 27.45 158 THR B C 1
ATOM 2642 O O . THR B 1 150 ? 23.778 6.877 51.095 1.00 25.01 158 THR B O 1
ATOM 2646 N N . ALA B 1 151 ? 25.713 7.704 51.909 1.00 28.48 159 ALA B N 1
ATOM 2647 C CA . ALA B 1 151 ? 25.833 8.670 50.816 1.00 27.58 159 ALA B CA 1
ATOM 2648 C C . ALA B 1 151 ? 25.907 7.983 49.451 1.00 26.67 159 ALA B C 1
ATOM 2649 O O . ALA B 1 151 ? 25.333 8.470 48.490 1.00 26.15 159 ALA B O 1
ATOM 2651 N N . LYS B 1 152 ? 26.613 6.849 49.351 1.00 29.57 160 LYS B N 1
ATOM 2652 C CA . LYS B 1 152 ? 26.643 6.134 48.074 1.00 27.07 160 LYS B CA 1
ATOM 2653 C C . LYS B 1 152 ? 25.280 5.568 47.701 1.00 25.72 160 LYS B C 1
ATOM 2654 O O . LYS B 1 152 ? 24.950 5.481 46.502 1.00 26.69 160 LYS B O 1
ATOM 2660 N N . ASP B 1 153 ? 24.480 5.178 48.704 1.00 25.83 161 ASP B N 1
ATOM 2661 C CA . ASP B 1 153 ? 23.112 4.762 48.420 1.00 27.74 161 ASP B CA 1
ATOM 2662 C C . ASP B 1 153 ? 22.320 5.924 47.832 1.00 23.47 161 ASP B C 1
ATOM 2663 O O . ASP B 1 153 ? 21.569 5.752 46.871 1.00 22.06 161 ASP B O 1
ATOM 2668 N N . LEU B 1 154 ? 22.476 7.113 48.417 1.00 23.02 162 LEU B N 1
ATOM 2669 C CA . LEU B 1 154 ? 21.757 8.270 47.891 1.00 21.72 162 LEU B CA 1
ATOM 2670 C C . LEU B 1 154 ? 22.183 8.553 46.466 1.00 22.63 162 LEU B C 1
ATOM 2671 O O . LEU B 1 154 ? 21.345 8.878 45.619 1.00 22.83 162 LEU B O 1
ATOM 2676 N N . ASP B 1 155 ? 23.493 8.483 46.202 1.00 22.02 163 ASP B N 1
ATOM 2677 C CA . ASP B 1 155 ? 23.987 8.616 44.832 1.00 21.94 163 ASP B CA 1
ATOM 2678 C C . ASP B 1 155 ? 23.304 7.624 43.900 1.00 22.19 163 ASP B C 1
ATOM 2679 O O . ASP B 1 155 ? 22.902 7.974 42.784 1.00 21.32 163 ASP B O 1
ATOM 2684 N N . ALA B 1 156 ? 23.230 6.362 44.325 1.00 21.80 164 ALA B N 1
ATOM 2685 C CA . ALA B 1 156 ? 22.708 5.321 43.448 1.00 24.29 164 ALA B CA 1
ATOM 2686 C C . ALA B 1 156 ? 21.227 5.549 43.147 1.00 23.10 164 ALA B C 1
ATOM 2687 O O . ALA B 1 156 ? 20.788 5.403 41.985 1.00 20.87 164 ALA B O 1
ATOM 2689 N N . HIS B 1 157 ? 20.459 5.985 44.152 1.00 22.25 165 HIS B N 1
ATOM 2690 C CA . HIS B 1 157 ? 19.050 6.300 43.915 1.00 21.04 165 HIS B CA 1
ATOM 2691 C C . HIS B 1 157 ? 18.917 7.467 42.949 1.00 20.15 165 HIS B C 1
ATOM 2692 O O . HIS B 1 157 ? 18.074 7.437 42.042 1.00 19.57 165 HIS B O 1
ATOM 2699 N N . TYR B 1 158 ? 19.689 8.539 43.190 1.00 18.87 166 TYR B N 1
ATOM 2700 C CA . TYR B 1 158 ? 19.698 9.705 42.293 1.00 18.58 166 TYR B CA 1
ATOM 2701 C C . TYR B 1 158 ? 20.008 9.281 40.854 1.00 17.93 166 TYR B C 1
ATOM 2702 O O . TYR B 1 158 ? 19.316 9.670 39.910 1.00 17.34 166 TYR B O 1
ATOM 2711 N N . GLU B 1 159 ? 21.040 8.464 40.668 1.00 18.49 167 GLU B N 1
ATOM 2712 C CA . GLU B 1 159 ? 21.400 8.055 39.302 1.00 19.60 167 GLU B CA 1
ATOM 2713 C C . GLU B 1 159 ? 20.257 7.254 38.658 1.00 20.07 167 GLU B C 1
ATOM 2714 O O . GLU B 1 159 ? 19.921 7.446 37.467 1.00 18.80 167 GLU B O 1
ATOM 2720 N N . LYS B 1 160 ? 19.689 6.320 39.420 1.00 22.04 168 LYS B N 1
ATOM 2721 C CA . LYS B 1 160 ? 18.629 5.463 38.866 1.00 22.81 168 LYS B CA 1
ATOM 2722 C C . LYS B 1 160 ? 17.398 6.288 38.493 1.00 22.42 168 LYS B C 1
ATOM 2723 O O . LYS B 1 160 ? 16.799 6.083 37.426 1.00 24.15 168 LYS B O 1
ATOM 2729 N N . ILE B 1 161 ? 16.983 7.201 39.384 1.00 17.29 169 ILE B N 1
ATOM 2730 C CA . ILE B 1 161 ? 15.691 7.856 39.183 1.00 17.98 169 ILE B CA 1
ATOM 2731 C C . ILE B 1 161 ? 15.862 9.162 38.425 1.00 20.07 169 ILE B C 1
ATOM 2732 O O . ILE B 1 161 ? 15.109 9.437 37.483 1.00 20.33 169 ILE B O 1
ATOM 2737 N N . VAL B 1 162 ? 16.762 10.051 38.867 1.00 17.17 170 VAL B N 1
ATOM 2738 C CA . VAL B 1 162 ? 16.853 11.341 38.164 1.00 16.05 170 VAL B CA 1
ATOM 2739 C C . VAL B 1 162 ? 17.536 11.168 36.811 1.00 21.03 170 VAL B C 1
ATOM 2740 O O . VAL B 1 162 ? 17.035 11.652 35.780 1.00 22.29 170 VAL B O 1
ATOM 2744 N N . ASN B 1 163 ? 18.695 10.470 36.763 1.00 17.66 171 ASN B N 1
ATOM 2745 C CA . ASN B 1 163 ? 19.376 10.421 35.465 1.00 17.26 171 ASN B CA 1
ATOM 2746 C C . ASN B 1 163 ? 18.760 9.361 34.551 1.00 21.29 171 ASN B C 1
ATOM 2747 O O . ASN B 1 163 ? 18.390 9.653 33.411 1.00 20.11 171 ASN B O 1
ATOM 2752 N N . GLN B 1 164 ? 18.618 8.145 35.056 1.00 17.84 172 GLN B N 1
ATOM 2753 C CA . GLN B 1 164 ? 18.240 7.060 34.140 1.00 18.44 172 GLN B CA 1
ATOM 2754 C C . GLN B 1 164 ? 16.757 6.957 33.914 1.00 23.39 172 GLN B C 1
ATOM 2755 O O . GLN B 1 164 ? 16.315 6.196 33.034 1.00 25.37 172 GLN B O 1
ATOM 2761 N N . LYS B 1 165 ? 15.960 7.694 34.670 1.00 18.30 173 LYS B N 1
ATOM 2762 C CA . LYS B 1 165 ? 14.523 7.690 34.439 1.00 18.91 173 LYS B CA 1
ATOM 2763 C C . LYS B 1 165 ? 14.025 9.074 34.033 1.00 22.91 173 LYS B C 1
ATOM 2764 O O . LYS B 1 165 ? 13.629 9.254 32.867 1.00 21.58 173 LYS B O 1
ATOM 2770 N N . VAL B 1 166 ? 14.004 10.061 34.932 1.00 18.34 174 VAL B N 1
ATOM 2771 C CA . VAL B 1 166 ? 13.422 11.360 34.580 1.00 18.19 174 VAL B CA 1
ATOM 2772 C C . VAL B 1 166 ? 14.159 12.015 33.413 1.00 22.86 174 VAL B C 1
ATOM 2773 O O . VAL B 1 166 ? 13.538 12.438 32.428 1.00 20.03 174 VAL B O 1
ATOM 2777 N N . LEU B 1 167 ? 15.479 12.170 33.503 1.00 17.97 175 LEU B N 1
ATOM 2778 C CA . LEU B 1 167 ? 16.146 12.924 32.448 1.00 19.21 175 LEU B CA 1
ATOM 2779 C C . LEU B 1 167 ? 16.259 12.096 31.186 1.00 19.08 175 LEU B C 1
ATOM 2780 O O . LEU B 1 167 ? 16.164 12.649 30.080 1.00 21.92 175 LEU B O 1
ATOM 2785 N N . LYS B 1 168 ? 16.420 10.789 31.339 1.00 19.62 176 LYS B N 1
ATOM 2786 C CA . LYS B 1 168 ? 16.470 9.941 30.154 1.00 22.57 176 LYS B CA 1
ATOM 2787 C C . LYS B 1 168 ? 15.121 9.954 29.434 1.00 21.53 176 LYS B C 1
ATOM 2788 O O . LYS B 1 168 ? 15.073 10.046 28.195 1.00 22.91 176 LYS B O 1
ATOM 2794 N N . ASP B 1 169 ? 14.014 9.936 30.196 1.00 21.24 177 ASP B N 1
ATOM 2795 C CA . ASP B 1 169 ? 12.680 10.114 29.593 1.00 25.33 177 ASP B CA 1
ATOM 2796 C C . ASP B 1 169 ? 12.539 11.479 28.897 1.00 22.87 177 ASP B C 1
ATOM 2797 O O . ASP B 1 169 ? 11.979 11.568 27.786 1.00 23.49 177 ASP B O 1
ATOM 2802 N N . TRP B 1 170 ? 13.021 12.559 29.532 1.00 20.55 178 TRP B N 1
ATOM 2803 C CA . TRP B 1 170 ? 13.024 13.846 28.849 1.00 20.48 178 TRP B CA 1
ATOM 2804 C C . TRP B 1 170 ? 13.716 13.741 27.490 1.00 25.94 178 TRP B C 1
ATOM 2805 O O . TRP B 1 170 ? 13.202 14.233 26.477 1.00 24.84 178 TRP B O 1
ATOM 2816 N N . CYS B 1 171 ? 14.893 13.086 27.457 1.00 20.91 179 CYS B N 1
ATOM 2817 C CA . CYS B 1 171 ? 15.647 13.038 26.221 1.00 22.67 179 CYS B CA 1
ATOM 2818 C C . CYS B 1 171 ? 14.958 12.144 25.177 1.00 25.18 179 CYS B C 1
ATOM 2819 O O . CYS B 1 171 ? 15.345 12.181 24.012 1.00 25.60 179 CYS B O 1
ATOM 2822 N N . SER B 1 172 ? 13.923 11.399 25.569 1.00 25.08 180 SER B N 1
ATOM 2823 C CA . SER B 1 172 ? 13.163 10.571 24.635 1.00 24.82 180 SER B CA 1
ATOM 2824 C C . SER B 1 172 ? 11.972 11.304 24.019 1.00 30.80 180 SER B C 1
ATOM 2825 O O . SER B 1 172 ? 11.453 10.853 22.976 1.00 28.80 180 SER B O 1
ATOM 2828 N N . ILE B 1 173 ? 11.490 12.372 24.651 1.00 29.09 181 ILE B N 1
ATOM 2829 C CA . ILE B 1 173 ? 10.348 13.130 24.136 1.00 28.92 181 ILE B CA 1
ATOM 2830 C C . ILE B 1 173 ? 10.753 14.483 23.581 1.00 34.62 181 ILE B C 1
ATOM 2831 O O . ILE B 1 173 ? 9.922 15.157 22.933 1.00 27.96 181 ILE B O 1
ATOM 2836 N N . TYR B 1 174 ? 11.997 14.890 23.773 1.00 27.31 182 TYR B N 1
ATOM 2837 C CA . TYR B 1 174 ? 12.479 16.202 23.371 1.00 25.57 182 TYR B CA 1
ATOM 2838 C C . TYR B 1 174 ? 13.826 15.998 22.710 1.00 29.37 182 TYR B C 1
ATOM 2839 O O . TYR B 1 174 ? 14.614 15.164 23.159 1.00 29.64 182 TYR B O 1
ATOM 2848 N N . LYS B 1 175 ? 14.069 16.711 21.603 1.00 27.16 183 LYS B N 1
ATOM 2849 C CA . LYS B 1 175 ? 15.373 16.645 20.938 1.00 26.06 183 LYS B CA 1
ATOM 2850 C C . LYS B 1 175 ? 16.368 17.494 21.739 1.00 30.39 183 LYS B C 1
ATOM 2851 O O . LYS B 1 175 ? 16.648 18.665 21.426 1.00 32.69 183 LYS B O 1
ATOM 2853 N N . SER B 1 17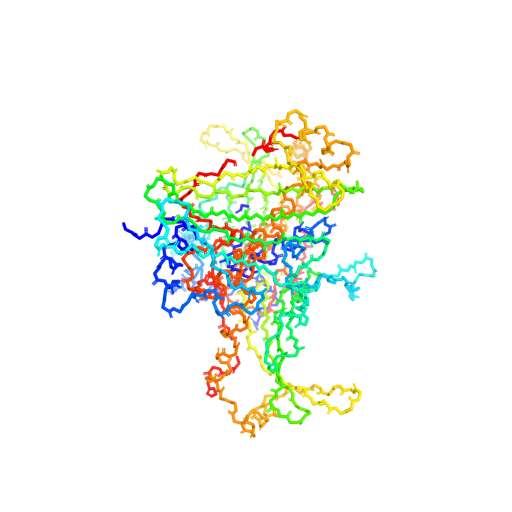6 ? 16.931 16.878 22.794 1.00 28.06 184 SER B N 1
ATOM 2854 C CA . SER B 1 176 ? 17.722 17.614 23.780 1.00 25.98 184 SER B CA 1
ATOM 2855 C C . SER B 1 176 ? 19.111 17.967 23.250 1.00 25.81 184 SER B C 1
ATOM 2856 O O . SER B 1 176 ? 19.739 17.199 22.537 1.00 29.51 184 SER B O 1
ATOM 2859 N N . LYS B 1 177 ? 19.633 19.107 23.678 1.00 24.78 185 LYS B N 1
ATOM 2860 C CA . LYS B 1 177 ? 21.040 19.414 23.413 1.00 28.28 185 LYS B CA 1
ATOM 2861 C C . LYS B 1 177 ? 21.943 18.869 24.512 1.00 30.30 185 LYS B C 1
ATOM 2862 O O . LYS B 1 177 ? 23.165 19.072 24.472 1.00 26.64 185 LYS B O 1
ATOM 2868 N N . TYR B 1 178 ? 21.349 18.204 25.505 1.00 28.56 186 TYR B N 1
ATOM 2869 C CA . TYR B 1 178 ? 22.070 17.723 26.674 1.00 27.69 186 TYR B CA 1
ATOM 2870 C C . TYR B 1 178 ? 21.790 16.222 26.846 1.00 26.98 186 TYR B C 1
ATOM 2871 O O . TYR B 1 178 ? 21.210 15.584 25.945 1.00 28.92 186 TYR B O 1
ATOM 2880 N N . SER B 1 179 ? 22.173 15.654 27.985 1.00 23.87 187 SER B N 1
ATOM 2881 C CA . SER B 1 179 ? 22.153 14.205 28.212 1.00 26.52 187 SER B CA 1
ATOM 2882 C C . SER B 1 179 ? 22.039 13.980 29.714 1.00 22.91 187 SER B C 1
ATOM 2883 O O . SER B 1 179 ? 22.442 14.835 30.480 1.00 24.19 187 SER B O 1
ATOM 2886 N N . PRO B 1 180 ? 21.612 12.791 30.151 1.00 22.41 188 PRO B N 1
ATOM 2887 C CA . PRO B 1 180 ? 21.753 12.476 31.575 1.00 23.44 188 PRO B CA 1
ATOM 2888 C C . PRO B 1 180 ? 23.186 12.478 32.050 1.00 22.48 188 PRO B C 1
ATOM 2889 O O . PRO B 1 180 ? 23.399 12.495 33.271 1.00 23.70 188 PRO B O 1
ATOM 2893 N N . LYS B 1 181 ? 24.154 12.433 31.140 1.00 20.52 189 LYS B N 1
ATOM 2894 C CA . LYS B 1 181 ? 25.560 12.413 31.491 1.00 24.55 189 LYS B CA 1
ATOM 2895 C C . LYS B 1 181 ? 26.228 13.748 31.233 1.00 30.56 189 LYS B C 1
ATOM 2896 O O . LYS B 1 181 ? 27.408 13.911 31.535 1.00 34.75 189 LYS B O 1
ATOM 2902 N N . ASP B 1 182 ? 25.499 14.698 30.679 1.00 25.43 190 ASP B N 1
ATOM 2903 C CA . ASP B 1 182 ? 26.083 15.993 30.320 1.00 30.28 190 ASP B CA 1
ATOM 2904 C C . ASP B 1 182 ? 24.968 17.016 30.515 1.00 22.49 190 ASP B C 1
ATOM 2905 O O . ASP B 1 182 ? 24.227 17.322 29.574 1.00 23.84 190 ASP B O 1
ATOM 2910 N N . TYR B 1 183 ? 24.867 17.537 31.728 1.00 22.23 191 TYR B N 1
ATOM 2911 C CA . TYR B 1 183 ? 23.774 18.446 32.032 1.00 20.51 191 TYR B CA 1
ATOM 2912 C C . TYR B 1 183 ? 23.955 19.805 31.353 1.00 21.33 191 TYR B C 1
ATOM 2913 O O . TYR B 1 183 ? 22.991 20.539 31.241 1.00 23.99 191 TYR B O 1
ATOM 2922 N N . GLY B 1 184 ? 25.185 20.181 30.993 1.00 23.17 192 GLY B N 1
ATOM 2923 C CA . GLY B 1 184 ? 25.472 21.528 30.506 1.00 25.16 192 GLY B CA 1
ATOM 2924 C C . GLY B 1 184 ? 26.004 22.435 31.619 1.00 27.20 192 GLY B C 1
ATOM 2925 O O . GLY B 1 184 ? 26.595 21.976 32.613 1.00 26.48 192 GLY B O 1
ATOM 2926 N N . GLN B 1 185 ? 25.718 23.725 31.519 1.00 25.78 193 GLN B N 1
ATOM 2927 C CA . GLN B 1 185 ? 26.238 24.711 32.468 1.00 24.90 193 GLN B CA 1
ATOM 2928 C C . GLN B 1 185 ? 25.284 24.855 33.633 1.00 25.73 193 GLN B C 1
ATOM 2929 O O . GLN B 1 185 ? 24.277 25.568 33.540 1.00 27.15 193 GLN B O 1
ATOM 2935 N N . VAL B 1 186 ? 25.616 24.251 34.770 1.00 23.02 194 VAL B N 1
ATOM 2936 C CA . VAL B 1 186 ? 24.756 24.321 35.938 1.00 22.40 194 VAL B CA 1
ATOM 2937 C C . VAL B 1 186 ? 25.635 24.016 37.138 1.00 29.80 194 VAL B C 1
ATOM 2938 O O . VAL B 1 186 ? 26.510 23.145 37.075 1.00 27.26 194 VAL B O 1
ATOM 2942 N N . THR B 1 187 ? 25.447 24.772 38.215 1.00 25.07 195 THR B N 1
ATOM 2943 C CA . THR B 1 187 ? 26.109 24.444 39.464 1.00 23.89 195 THR B CA 1
ATOM 2944 C C . THR B 1 187 ? 25.294 23.380 40.166 1.00 27.02 195 THR B C 1
ATOM 2945 O O . THR B 1 187 ? 24.088 23.542 40.362 1.00 25.72 195 THR B O 1
ATOM 2949 N N . VAL B 1 188 ? 25.954 22.310 40.613 1.00 22.87 196 VAL B N 1
ATOM 2950 C CA . VAL B 1 188 ? 25.238 21.218 41.282 1.00 21.97 196 VAL B CA 1
ATOM 2951 C C . VAL B 1 188 ? 25.721 21.184 42.723 1.00 23.33 196 VAL B C 1
ATOM 2952 O O . VAL B 1 188 ? 26.936 21.096 42.981 1.00 24.87 196 VAL B O 1
ATOM 2956 N N . LYS B 1 189 ? 24.784 21.323 43.671 1.00 22.53 197 LYS B N 1
ATOM 2957 C CA . LYS B 1 189 ? 25.076 21.326 45.104 1.00 23.48 197 LYS B CA 1
ATOM 2958 C C . LYS B 1 189 ? 24.453 20.084 45.731 1.00 28.34 197 LYS B C 1
ATOM 2959 O O . LYS B 1 189 ? 23.256 19.847 45.590 1.00 28.73 197 LYS B O 1
ATOM 2973 N N . GLN B 1 191 ? 23.739 17.898 49.068 1.00 23.65 199 GLN B N 1
ATOM 2974 C CA . GLN B 1 191 ? 23.743 18.020 50.518 1.00 24.82 199 GLN B CA 1
ATOM 2975 C C . GLN B 1 191 ? 24.597 16.942 51.168 1.00 25.91 199 GLN B C 1
ATOM 2976 O O . GLN B 1 191 ? 25.212 17.180 52.225 1.00 27.54 199 GLN B O 1
ATOM 2982 N N . TRP B 1 192 ? 24.569 15.741 50.613 1.00 25.22 200 TRP B N 1
ATOM 2983 C CA . TRP B 1 192 ? 25.220 14.583 51.220 1.00 29.32 200 TRP B CA 1
ATOM 2984 C C . TRP B 1 192 ? 26.641 14.362 50.716 1.00 34.04 200 TRP B C 1
ATOM 2985 O O . TRP B 1 192 ? 27.201 13.280 50.929 1.00 31.39 200 TRP B O 1
ATOM 2996 N N . GLU B 1 193 ? 27.229 15.372 50.074 1.00 29.49 201 GLU B N 1
ATOM 2997 C CA . GLU B 1 193 ? 28.554 15.234 49.477 1.00 32.87 201 GLU B CA 1
ATOM 2998 C C . GLU B 1 193 ? 29.553 14.623 50.453 1.00 37.21 201 GLU B C 1
ATOM 2999 O O . GLU B 1 193 ? 30.292 13.703 50.101 1.00 38.58 201 GLU B O 1
ATOM 3005 N N . LYS B 1 194 ? 29.567 15.119 51.686 1.00 31.80 202 LYS B N 1
ATOM 3006 C CA . LYS B 1 194 ? 30.554 14.718 52.690 1.00 36.13 202 LYS B CA 1
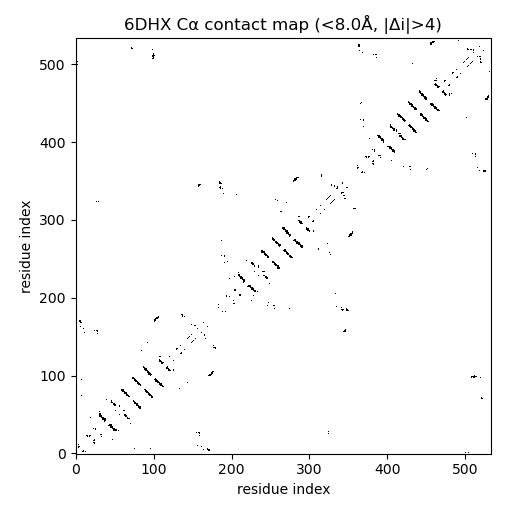ATOM 3007 C C . LYS B 1 194 ? 30.013 13.714 53.686 1.00 40.17 202 LYS B C 1
ATOM 3008 O O . LYS B 1 194 ? 30.697 13.395 54.665 1.00 44.54 202 LYS B O 1
ATOM 3014 N N . TRP B 1 195 ? 28.807 13.210 53.478 1.00 37.10 203 TRP B N 1
ATOM 3015 C CA . TRP B 1 195 ? 28.263 12.227 54.399 1.00 34.85 203 TRP B CA 1
ATOM 3016 C C . TRP B 1 195 ? 28.822 10.812 54.159 1.00 40.23 203 TRP B C 1
ATOM 3017 O O . TRP B 1 195 ? 28.414 9.863 54.848 1.00 45.22 203 TRP B O 1
ATOM 3034 N N . ASN C 1 16 ? 55.558 -15.175 -4.019 1.00 84.04 24 ASN C N 1
ATOM 3035 C CA . ASN C 1 16 ? 56.188 -14.057 -3.330 1.00 76.82 24 ASN C CA 1
ATOM 3036 C C . ASN C 1 16 ? 55.218 -13.340 -2.392 1.00 66.22 24 ASN C C 1
ATOM 3037 O O . ASN C 1 16 ? 55.481 -12.201 -1.982 1.00 62.94 24 ASN C O 1
ATOM 3042 N N . GLN C 1 17 ? 54.096 -13.974 -2.060 1.00 57.46 25 GLN C N 1
ATOM 3043 C CA . GLN C 1 17 ? 53.139 -13.350 -1.163 1.00 55.06 25 GLN C CA 1
ATOM 3044 C C . GLN C 1 17 ? 53.731 -13.278 0.246 1.00 48.67 25 GLN C C 1
ATOM 3045 O O . GLN C 1 17 ? 54.562 -14.107 0.621 1.00 44.49 25 GLN C O 1
ATOM 3047 N N . PRO C 1 18 ? 53.360 -12.266 1.028 1.00 41.89 26 PRO C N 1
ATOM 3048 C CA . PRO C 1 18 ? 53.820 -12.224 2.423 1.00 40.89 26 PRO C CA 1
ATOM 3049 C C . PRO C 1 18 ? 53.355 -13.459 3.180 1.00 41.51 26 PRO C C 1
ATOM 3050 O O . PRO C 1 18 ? 52.220 -13.918 3.027 1.00 40.47 26 PRO C O 1
ATOM 3054 N N . LYS C 1 19 ? 54.252 -14.001 4.004 1.00 35.25 27 LYS C N 1
ATOM 3055 C CA . LYS C 1 19 ? 53.949 -15.161 4.823 1.00 35.52 27 LYS C CA 1
ATOM 3056 C C . LYS C 1 19 ? 53.635 -14.790 6.268 1.00 31.56 27 LYS C C 1
ATOM 3057 O O . LYS C 1 19 ? 53.240 -15.658 7.065 1.00 33.84 27 LYS C O 1
ATOM 3063 N N . ASN C 1 20 ? 53.822 -13.528 6.635 1.00 31.67 28 ASN C N 1
ATOM 3064 C CA . ASN C 1 20 ? 53.484 -13.078 7.973 1.00 29.08 28 ASN C CA 1
ATOM 3065 C C . ASN C 1 20 ? 53.267 -11.570 7.915 1.00 31.35 28 ASN C C 1
ATOM 3066 O O . ASN C 1 20 ? 53.506 -10.922 6.888 1.00 29.57 28 ASN C O 1
ATOM 3071 N N . ILE C 1 21 ? 52.833 -11.013 9.042 1.00 28.92 29 ILE C N 1
ATOM 3072 C CA . ILE C 1 21 ? 52.476 -9.590 9.061 1.00 25.08 29 ILE C CA 1
ATOM 3073 C C . ILE C 1 21 ? 53.686 -8.688 8.819 1.00 26.22 29 ILE C C 1
ATOM 3074 O O . ILE C 1 21 ? 53.542 -7.594 8.262 1.00 27.48 29 ILE C O 1
ATOM 3079 N N . PHE C 1 22 ? 54.892 -9.115 9.215 1.00 26.32 30 PHE C N 1
ATOM 3080 C CA . PHE C 1 22 ? 56.083 -8.289 9.003 1.00 28.29 30 PHE C CA 1
ATOM 3081 C C . PHE C 1 22 ? 56.489 -8.269 7.532 1.00 31.06 30 PHE C C 1
ATOM 3082 O O . PHE C 1 22 ? 56.853 -7.208 7.009 1.00 28.63 30 PHE C O 1
ATOM 3090 N N . ASP C 1 23 ? 56.445 -9.430 6.860 1.00 32.14 31 ASP C N 1
ATOM 3091 C CA . ASP C 1 23 ? 56.589 -9.460 5.407 1.00 34.21 31 ASP C CA 1
ATOM 3092 C C . ASP C 1 23 ? 55.627 -8.493 4.747 1.00 28.26 31 ASP C C 1
ATOM 3093 O O . ASP C 1 23 ? 55.986 -7.788 3.794 1.00 30.83 31 ASP C O 1
ATOM 3098 N N . GLU C 1 24 ? 54.373 -8.498 5.214 1.00 28.66 32 GLU C N 1
ATOM 3099 C CA . GLU C 1 24 ? 53.344 -7.660 4.629 1.00 30.40 32 GLU C CA 1
ATOM 3100 C C . GLU C 1 24 ? 53.697 -6.194 4.757 1.00 29.20 32 GLU C C 1
ATOM 3101 O O . GLU C 1 24 ? 53.593 -5.433 3.788 1.00 27.27 32 GLU C O 1
ATOM 3107 N N . ILE C 1 25 ? 54.058 -5.763 5.966 1.00 23.29 33 ILE C N 1
ATOM 3108 C CA . ILE C 1 25 ? 54.451 -4.373 6.169 1.00 25.46 33 ILE C CA 1
ATOM 3109 C C . ILE C 1 25 ? 55.650 -4.045 5.303 1.00 25.39 33 ILE C C 1
ATOM 3110 O O . ILE C 1 25 ? 55.709 -2.992 4.648 1.00 28.85 33 ILE C O 1
ATOM 3115 N N . TYR C 1 26 ? 56.654 -4.921 5.333 1.00 26.65 34 TYR C N 1
ATOM 3116 C CA . TYR C 1 26 ? 57.864 -4.696 4.546 1.00 31.07 34 TYR C CA 1
ATOM 3117 C C . TYR C 1 26 ? 57.535 -4.491 3.070 1.00 31.40 34 TYR C C 1
ATOM 3118 O O . TYR C 1 26 ? 57.990 -3.522 2.438 1.00 28.98 34 TYR C O 1
ATOM 3127 N N . GLN C 1 27 ? 56.757 -5.409 2.500 1.00 28.15 35 GLN C N 1
ATOM 3128 C CA . GLN C 1 27 ? 56.559 -5.381 1.057 1.00 30.51 35 GLN C CA 1
ATOM 3129 C C . GLN C 1 27 ? 55.670 -4.224 0.646 1.00 31.82 35 GLN C C 1
ATOM 3130 O O . GLN C 1 27 ? 55.901 -3.593 -0.393 1.00 29.87 35 GLN C O 1
ATOM 3136 N N . GLU C 1 28 ? 54.659 -3.898 1.459 1.00 29.24 36 GLU C N 1
ATOM 3137 C CA . GLU C 1 28 ? 53.804 -2.781 1.083 1.00 29.47 36 GLU C CA 1
ATOM 3138 C C . GLU C 1 28 ? 54.502 -1.443 1.289 1.00 28.45 36 GLU C C 1
ATOM 3139 O O . GLU C 1 28 ? 54.274 -0.497 0.516 1.00 30.47 36 GLU C O 1
ATOM 3145 N N . THR C 1 29 ? 55.365 -1.332 2.302 1.00 27.96 37 THR C N 1
ATOM 3146 C CA . THR C 1 29 ? 56.134 -0.103 2.424 1.00 27.87 37 THR C CA 1
ATOM 3147 C C . THR C 1 29 ? 57.134 0.023 1.281 1.00 33.15 37 THR C C 1
ATOM 3148 O O . THR C 1 29 ? 57.301 1.112 0.714 1.00 28.73 37 THR C O 1
ATOM 3152 N N . GLU C 1 30 ? 57.785 -1.076 0.894 1.00 28.77 38 GLU C N 1
ATOM 3153 C CA . GLU C 1 30 ? 58.755 -0.947 -0.183 1.00 31.81 38 GLU C CA 1
ATOM 3154 C C . GLU C 1 30 ? 58.074 -0.590 -1.496 1.00 34.25 38 GLU C C 1
ATOM 3155 O O . GLU C 1 30 ? 58.656 0.132 -2.323 1.00 31.43 38 GLU C O 1
ATOM 3161 N N . LYS C 1 31 ? 56.859 -1.104 -1.691 1.00 30.10 39 LYS C N 1
ATOM 3162 C CA . LYS C 1 31 ? 56.085 -0.863 -2.901 1.00 36.04 39 LYS C CA 1
ATOM 3163 C C . LYS C 1 31 ? 55.626 0.589 -2.993 1.00 36.16 39 LYS C C 1
ATOM 3164 O O . LYS C 1 31 ? 55.530 1.128 -4.095 1.00 31.78 39 LYS C O 1
ATOM 3170 N N . THR C 1 32 ? 55.361 1.240 -1.851 1.00 32.90 40 THR C N 1
ATOM 3171 C CA . THR C 1 32 ? 54.749 2.570 -1.822 1.00 30.80 40 THR C CA 1
ATOM 3172 C C . THR C 1 32 ? 55.683 3.704 -1.411 1.00 32.59 40 THR C C 1
ATOM 3173 O O . THR C 1 32 ? 55.319 4.862 -1.617 1.00 33.39 40 THR C O 1
ATOM 3177 N N . TYR C 1 33 ? 56.858 3.431 -0.822 1.00 29.52 41 TYR C N 1
ATOM 3178 C CA . TYR C 1 33 ? 57.525 4.525 -0.102 1.00 31.89 41 TYR C CA 1
ATOM 3179 C C . TYR C 1 33 ? 58.081 5.600 -1.042 1.00 34.36 41 TYR C C 1
ATOM 3180 O O . TYR C 1 33 ? 58.334 6.719 -0.590 1.00 34.84 41 TYR C O 1
ATOM 3189 N N . ARG C 1 34 ? 58.289 5.294 -2.317 1.00 30.93 42 ARG C N 1
ATOM 3190 C CA . ARG C 1 34 ? 58.794 6.298 -3.254 1.00 32.86 42 ARG C CA 1
ATOM 3191 C C . ARG C 1 34 ? 57.687 7.080 -3.933 1.00 33.45 42 ARG C C 1
ATOM 3192 O O . ARG C 1 34 ? 57.961 8.134 -4.515 1.00 35.06 42 ARG C O 1
ATOM 3200 N N . LEU C 1 35 ? 56.453 6.588 -3.887 1.00 35.11 43 LEU C N 1
ATOM 3201 C CA . LEU C 1 35 ? 55.365 7.206 -4.638 1.00 37.99 43 LEU C CA 1
ATOM 3202 C C . LEU C 1 35 ? 54.386 7.917 -3.718 1.00 36.68 43 LEU C C 1
ATOM 3203 O O . LEU C 1 35 ? 54.125 9.113 -3.896 1.00 34.82 43 LEU C O 1
ATOM 3208 N N . ASN C 1 36 ? 53.878 7.205 -2.712 1.00 35.02 44 ASN C N 1
ATOM 3209 C CA . ASN C 1 36 ? 52.929 7.720 -1.730 1.00 31.88 44 ASN C CA 1
ATOM 3210 C C . ASN C 1 36 ? 52.874 6.722 -0.587 1.00 31.12 44 ASN C C 1
ATOM 3211 O O . ASN C 1 36 ? 52.119 5.745 -0.658 1.00 29.39 44 ASN C O 1
ATOM 3216 N N . ASN C 1 37 ? 53.759 6.899 0.402 1.00 30.78 45 ASN C N 1
ATOM 3217 C CA . ASN C 1 37 ? 53.970 5.926 1.464 1.00 26.86 45 ASN C CA 1
ATOM 3218 C C . ASN C 1 37 ? 52.649 5.522 2.112 1.00 28.06 45 ASN C C 1
ATOM 3219 O O . ASN C 1 37 ? 51.837 6.380 2.462 1.00 28.04 45 ASN C O 1
ATOM 3224 N N . ILE C 1 38 ? 52.423 4.210 2.242 1.00 26.79 46 ILE C N 1
ATOM 3225 C CA . ILE C 1 38 ? 51.204 3.721 2.905 1.00 26.77 46 ILE C CA 1
ATOM 3226 C C . ILE C 1 38 ? 51.021 4.370 4.273 1.00 26.64 46 ILE C C 1
ATOM 3227 O O . ILE C 1 38 ? 49.894 4.615 4.698 1.00 28.81 46 ILE C O 1
ATOM 3232 N N . PHE C 1 39 ? 52.116 4.685 4.979 1.00 25.17 47 PHE C N 1
ATOM 3233 C CA . PHE C 1 39 ? 51.964 5.287 6.304 1.00 23.76 47 PHE C CA 1
ATOM 3234 C C . PHE C 1 39 ? 51.489 6.747 6.268 1.00 24.85 47 PHE C C 1
ATOM 3235 O O . PHE C 1 39 ? 51.155 7.297 7.334 1.00 28.87 47 PHE C O 1
ATOM 3243 N N . ASN C 1 40 ? 51.449 7.382 5.092 1.00 27.65 48 ASN C N 1
ATOM 3244 C CA . ASN C 1 40 ? 50.753 8.661 5.002 1.00 26.27 48 ASN C CA 1
ATOM 3245 C C . ASN C 1 40 ? 49.286 8.544 5.428 1.00 29.95 48 ASN C C 1
ATOM 3246 O O . ASN C 1 40 ? 48.662 9.557 5.756 1.00 34.94 48 ASN C O 1
ATOM 3251 N N . LYS C 1 41 ? 48.711 7.334 5.436 1.00 31.79 49 LYS C N 1
ATOM 3252 C CA . LYS C 1 41 ? 47.316 7.190 5.850 1.00 32.25 49 LYS C CA 1
ATOM 3253 C C . LYS C 1 41 ? 47.129 7.221 7.362 1.00 32.86 49 LYS C C 1
ATOM 3254 O O . LYS C 1 41 ? 46.009 7.418 7.834 1.00 31.48 49 LYS C O 1
ATOM 3260 N N . LEU C 1 42 ? 48.191 7.034 8.118 1.00 29.89 50 LEU C N 1
ATOM 3261 C CA . LEU C 1 42 ? 48.128 6.875 9.564 1.00 31.09 50 LEU C CA 1
ATOM 3262 C C . LEU C 1 42 ? 48.411 8.232 10.196 1.00 33.42 50 LEU C C 1
ATOM 3263 O O . LEU C 1 42 ? 49.566 8.682 10.199 1.00 31.46 50 LEU C O 1
ATOM 3268 N N . THR C 1 43 ? 47.376 8.872 10.753 1.00 29.17 51 THR C N 1
ATOM 3269 C CA . THR C 1 43 ? 47.564 10.246 11.209 1.00 33.43 51 THR C CA 1
ATOM 3270 C C . THR C 1 43 ? 48.380 10.312 12.484 1.00 29.44 51 THR C C 1
ATOM 3271 O O . THR C 1 43 ? 48.877 11.395 12.812 1.00 37.55 51 THR C O 1
ATOM 3275 N N . ASP C 1 44 ? 48.573 9.179 13.157 1.00 28.69 52 ASP C N 1
ATOM 3276 C CA . ASP C 1 44 ? 49.338 9.187 14.394 1.00 34.60 52 ASP C CA 1
ATOM 3277 C C . ASP C 1 44 ? 50.833 9.245 14.170 1.00 28.72 52 ASP C C 1
ATOM 3278 O O . ASP C 1 44 ? 51.559 9.309 15.165 1.00 26.87 52 ASP C O 1
ATOM 3283 N N . VAL C 1 45 ? 51.315 9.163 12.924 1.00 27.46 53 VAL C N 1
ATOM 3284 C CA . VAL C 1 45 ? 52.753 9.082 12.680 1.00 25.85 53 VAL C CA 1
ATOM 3285 C C . VAL C 1 45 ? 53.221 10.166 11.706 1.00 28.18 53 VAL C C 1
ATOM 3286 O O . VAL C 1 45 ? 52.441 10.745 10.943 1.00 29.15 53 VAL C O 1
ATOM 3290 N N . GLU C 1 46 ? 54.523 10.460 11.790 1.00 29.30 54 GLU C N 1
ATOM 3291 C CA . GLU C 1 46 ? 55.270 11.214 10.787 1.00 36.28 54 GLU C CA 1
ATOM 3292 C C . GLU C 1 46 ? 56.072 10.227 9.954 1.00 32.76 54 GLU C C 1
ATOM 3293 O O . GLU C 1 46 ? 56.639 9.279 10.495 1.00 31.10 54 GLU C O 1
ATOM 3299 N N . VAL C 1 47 ? 56.142 10.453 8.645 1.00 28.31 55 VAL C N 1
ATOM 3300 C CA . VAL C 1 47 ? 57.051 9.672 7.809 1.00 26.74 55 VAL C CA 1
ATOM 3301 C C . VAL C 1 47 ? 58.363 10.439 7.690 1.00 29.37 55 VAL C C 1
ATOM 3302 O O . VAL C 1 47 ? 58.365 11.664 7.488 1.00 31.84 55 VAL C O 1
ATOM 3306 N N . HIS C 1 48 ? 59.485 9.733 7.810 1.00 28.32 56 HIS C N 1
ATOM 3307 C CA . HIS C 1 48 ? 60.787 10.338 7.617 1.00 30.03 56 HIS C CA 1
ATOM 3308 C C . HIS C 1 48 ? 61.545 9.552 6.557 1.00 30.27 56 HIS C C 1
ATOM 3309 O O . HIS C 1 48 ? 61.178 8.430 6.217 1.00 29.04 56 HIS C O 1
ATOM 3316 N N . SER C 1 49 ? 62.608 10.170 6.043 1.00 32.13 57 SER C N 1
ATOM 3317 C CA . SER C 1 49 ? 63.532 9.582 5.066 1.00 35.95 57 SER C CA 1
ATOM 3318 C C . SER C 1 49 ? 64.940 9.859 5.541 1.00 41.93 57 SER C C 1
ATOM 3319 O O . SER C 1 49 ? 65.305 11.030 5.675 1.00 43.61 57 SER C O 1
ATOM 3322 N N . TYR C 1 50 ? 65.749 8.812 5.714 1.00 35.19 58 TYR C N 1
ATOM 3323 C CA . TYR C 1 50 ? 67.133 8.982 6.148 1.00 39.33 58 TYR C CA 1
ATOM 3324 C C . TYR C 1 50 ? 68.117 8.313 5.194 1.00 38.68 58 TYR C C 1
ATOM 3325 O O . TYR C 1 50 ? 67.816 7.298 4.558 1.00 40.55 58 TYR C O 1
ATOM 3334 N N . GLN C 1 51 ? 69.307 8.903 5.102 1.00 43.77 59 GLN C N 1
ATOM 3335 C CA . GLN C 1 51 ? 70.291 8.460 4.127 1.00 48.23 59 GLN C CA 1
ATOM 3336 C C . GLN C 1 51 ? 70.744 7.027 4.408 1.00 50.85 59 GLN C C 1
ATOM 3337 O O . GLN C 1 51 ? 71.128 6.687 5.529 1.00 51.65 59 GLN C O 1
ATOM 3343 N N . GLU C 1 52 ? 70.699 6.186 3.377 1.00 56.16 60 GLU C N 1
ATOM 3344 C CA . GLU C 1 52 ? 71.314 4.872 3.477 1.00 63.32 60 GLU C CA 1
ATOM 3345 C C . GLU C 1 52 ? 72.829 5.029 3.489 1.00 64.69 60 GLU C C 1
ATOM 3346 O O . GLU C 1 52 ? 73.393 5.800 2.701 1.00 61.72 60 GLU C O 1
ATOM 3352 N N . TYR C 1 53 ? 73.488 4.304 4.398 1.00 66.02 61 TYR C N 1
ATOM 3353 C CA . TYR C 1 53 ? 74.944 4.375 4.479 1.00 75.92 61 TYR C CA 1
ATOM 3354 C C . TYR C 1 53 ? 75.603 3.797 3.232 1.00 82.21 61 TYR C C 1
ATOM 3355 O O . TYR C 1 53 ? 76.621 4.318 2.772 1.00 84.72 61 TYR C O 1
ATOM 3357 N N . SER C 1 54 ? 75.031 2.734 2.660 1.00 88.73 62 SER C N 1
ATOM 3358 C CA . SER C 1 54 ? 75.697 2.038 1.562 1.00 96.23 62 SER C CA 1
ATOM 3359 C C . SER C 1 54 ? 75.552 2.779 0.240 1.00 98.23 62 SER C C 1
ATOM 3360 O O . SER C 1 54 ? 76.529 2.919 -0.504 1.00 109.21 62 SER C O 1
ATOM 3362 N N . ASP C 1 55 ? 74.350 3.245 -0.079 1.00 88.87 63 ASP C N 1
ATOM 3363 C CA . ASP C 1 55 ? 74.085 3.963 -1.319 1.00 86.62 63 ASP C CA 1
ATOM 3364 C C . ASP C 1 55 ? 73.843 5.429 -0.992 1.00 83.93 63 ASP C C 1
ATOM 3365 O O . ASP C 1 55 ? 72.907 5.760 -0.256 1.00 89.04 63 ASP C O 1
ATOM 3370 N N . ASP C 1 56 ? 74.674 6.301 -1.555 1.00 74.54 64 ASP C N 1
ATOM 3371 C CA . ASP C 1 56 ? 74.524 7.735 -1.352 1.00 75.09 64 ASP C CA 1
ATOM 3372 C C . ASP C 1 56 ? 73.281 8.291 -2.037 1.00 69.27 64 ASP C C 1
ATOM 3373 O O . ASP C 1 56 ? 72.855 9.404 -1.713 1.00 69.39 64 ASP C O 1
ATOM 3378 N N . SER C 1 57 ? 72.692 7.550 -2.975 1.00 62.57 65 SER C N 1
ATOM 3379 C CA . SER C 1 57 ? 71.567 8.037 -3.762 1.00 68.57 65 SER C CA 1
ATOM 3380 C C . SER C 1 57 ? 70.212 7.566 -3.242 1.00 58.66 65 SER C C 1
ATOM 3381 O O . SER C 1 57 ? 69.186 7.909 -3.843 1.00 54.47 65 SER C O 1
ATOM 3384 N N . LYS C 1 58 ? 70.173 6.794 -2.162 1.00 61.60 66 LYS C N 1
ATOM 3385 C CA . LYS C 1 58 ? 68.920 6.250 -1.651 1.00 55.18 66 LYS C CA 1
ATOM 3386 C C . LYS C 1 58 ? 68.673 6.697 -0.214 1.00 52.42 66 LYS C C 1
ATOM 3387 O O . LYS C 1 58 ? 69.598 6.813 0.597 1.00 53.85 66 LYS C O 1
ATOM 3393 N N . PHE C 1 59 ? 67.405 6.909 0.105 1.00 44.32 67 PHE C N 1
ATOM 3394 C CA . PHE C 1 59 ? 66.969 7.162 1.468 1.00 42.44 67 PHE C CA 1
ATOM 3395 C C . PHE C 1 59 ? 66.020 6.051 1.883 1.00 40.53 67 PHE C C 1
ATOM 3396 O O . PHE C 1 59 ? 65.187 5.619 1.083 1.00 41.06 67 PHE C O 1
ATOM 3404 N N . TYR C 1 60 ? 66.149 5.582 3.164 1.00 35.83 68 TYR C N 1
ATOM 3405 C CA . TYR C 1 60 ? 65.214 4.594 3.667 1.00 33.42 68 TYR C CA 1
ATOM 3406 C C . TYR C 1 60 ? 64.096 5.283 4.418 1.00 32.13 68 TYR C C 1
ATOM 3407 O O . TYR C 1 60 ? 64.297 6.363 4.973 1.00 32.15 68 TYR C O 1
ATOM 3416 N N . PRO C 1 61 ? 62.899 4.710 4.404 1.00 31.18 69 PRO C N 1
ATOM 3417 C CA . PRO C 1 61 ? 61.791 5.290 5.166 1.00 29.26 69 PRO C CA 1
ATOM 3418 C C . PRO C 1 61 ? 61.848 4.915 6.642 1.00 27.63 69 PRO C C 1
ATOM 3419 O O . PRO C 1 61 ? 62.275 3.826 7.022 1.00 29.81 69 PRO C O 1
ATOM 3423 N N . SER C 1 62 ? 61.377 5.840 7.469 1.00 27.26 70 SER C N 1
ATOM 3424 C CA . SER C 1 62 ? 61.357 5.670 8.924 1.00 28.41 70 SER C CA 1
ATOM 3425 C C . SER C 1 62 ? 60.070 6.296 9.429 1.00 31.55 70 SER C C 1
ATOM 3426 O O . SER C 1 62 ? 59.721 7.399 9.005 1.00 32.45 70 SER C O 1
ATOM 3429 N N . ILE C 1 63 ? 59.352 5.597 10.304 1.00 24.50 71 ILE C N 1
ATOM 3430 C CA . ILE C 1 63 ? 58.073 6.057 10.835 1.00 24.05 71 ILE C CA 1
ATOM 3431 C C . ILE C 1 63 ? 58.274 6.484 12.288 1.00 29.49 71 ILE C C 1
ATOM 3432 O O . ILE C 1 63 ? 58.958 5.796 13.037 1.00 30.37 71 ILE C O 1
ATOM 3437 N N . LEU C 1 64 ? 57.705 7.633 12.680 1.00 24.97 72 LEU C N 1
ATOM 3438 C CA . LEU C 1 64 ? 57.866 8.124 14.037 1.00 28.42 72 LEU C CA 1
ATOM 3439 C C . LEU C 1 64 ? 56.500 8.512 14.591 1.00 25.66 72 LEU C C 1
ATOM 3440 O O . LEU C 1 64 ? 55.816 9.357 14.021 1.00 27.11 72 LEU C O 1
ATOM 3445 N N . TYR C 1 65 ? 56.138 7.973 15.761 1.00 26.69 73 TYR C N 1
ATOM 3446 C CA . TYR C 1 65 ? 54.851 8.340 16.343 1.00 25.38 73 TYR C CA 1
ATOM 3447 C C . TYR C 1 65 ? 54.900 9.755 16.881 1.00 27.41 73 TYR C C 1
ATOM 3448 O O . TYR C 1 65 ? 55.853 10.140 17.568 1.00 30.10 73 TYR C O 1
ATOM 3457 N N . LYS C 1 66 ? 53.881 10.538 16.539 1.00 28.56 74 LYS C N 1
ATOM 3458 C CA . LYS C 1 66 ? 53.753 11.898 17.029 1.00 31.86 74 LYS C CA 1
ATOM 3459 C C . LYS C 1 66 ? 53.395 11.930 18.514 1.00 36.52 74 LYS C C 1
ATOM 3460 O O . LYS C 1 66 ? 52.706 11.052 19.033 1.00 36.39 74 LYS C O 1
ATOM 3466 N N . ASP C 1 67 ? 53.851 12.987 19.184 1.00 38.14 75 ASP C N 1
ATOM 3467 C CA . ASP C 1 67 ? 53.298 13.429 20.471 1.00 47.99 75 ASP C CA 1
ATOM 3468 C C . ASP C 1 67 ? 53.453 12.387 21.570 1.00 53.49 75 ASP C C 1
ATOM 3469 O O . ASP C 1 67 ? 52.613 12.309 22.466 1.00 58.07 75 ASP C O 1
ATOM 3474 N N . ILE C 1 68 ? 54.501 11.567 21.505 1.00 46.54 76 ILE C N 1
ATOM 3475 C CA . ILE C 1 68 ? 54.727 10.523 22.508 1.00 44.08 76 ILE C CA 1
ATOM 3476 C C . ILE C 1 68 ? 55.489 11.130 23.694 1.00 50.50 76 ILE C C 1
ATOM 3477 O O . ILE C 1 68 ? 55.218 10.801 24.852 1.00 56.17 76 ILE C O 1
ATOM 3482 N N . ASN C 1 73 ? 55.272 8.414 30.057 1.00 64.85 81 ASN C N 1
ATOM 3483 C CA . ASN C 1 73 ? 56.041 7.207 30.335 1.00 60.04 81 ASN C CA 1
ATOM 3484 C C . ASN C 1 73 ? 56.881 6.810 29.117 1.00 59.56 81 ASN C C 1
ATOM 3485 O O . ASN C 1 73 ? 58.131 6.777 29.181 1.00 55.97 81 ASN C O 1
ATOM 3487 N N . TYR C 1 74 ? 56.191 6.516 28.011 1.00 44.18 82 TYR C N 1
ATOM 3488 C CA . TYR C 1 74 ? 56.872 6.196 26.769 1.00 39.89 82 TYR C CA 1
ATOM 3489 C C . TYR C 1 74 ? 57.429 7.472 26.164 1.00 42.22 82 TYR C C 1
ATOM 3490 O O . TYR C 1 74 ? 56.837 8.549 26.290 1.00 44.17 82 TYR C O 1
ATOM 3499 N N . THR C 1 75 ? 58.618 7.373 25.570 1.00 33.17 83 THR C N 1
ATOM 3500 C CA . THR C 1 75 ? 59.252 8.553 25.003 1.00 32.97 83 THR C CA 1
ATOM 3501 C C . THR C 1 75 ? 59.402 8.500 23.494 1.00 33.10 83 THR C C 1
ATOM 3502 O O . THR C 1 75 ? 59.569 9.555 22.874 1.00 34.02 83 THR C O 1
ATOM 3506 N N . LYS C 1 76 ? 59.327 7.320 22.884 1.00 29.83 84 LYS C N 1
ATOM 3507 C CA . LYS C 1 76 ? 59.547 7.219 21.449 1.00 29.65 84 LYS C CA 1
ATOM 3508 C C . LYS C 1 76 ? 58.963 5.899 20.949 1.00 28.64 84 LYS C C 1
ATOM 3509 O O . LYS C 1 76 ? 59.059 4.880 21.643 1.00 29.45 84 LYS C O 1
ATOM 3515 N N . ILE C 1 77 ? 58.378 5.912 19.753 1.00 24.38 85 ILE C N 1
ATOM 3516 C CA . ILE C 1 77 ? 57.935 4.684 19.100 1.00 26.63 85 ILE C CA 1
ATOM 3517 C C . ILE C 1 77 ? 58.221 4.854 17.622 1.00 25.67 85 ILE C C 1
ATOM 3518 O O . ILE C 1 77 ? 57.737 5.823 17.010 1.00 25.34 85 ILE C O 1
ATOM 3523 N N . ALA C 1 78 ? 58.988 3.932 17.030 1.00 24.19 86 ALA C N 1
ATOM 3524 C CA . ALA C 1 78 ? 59.443 4.159 15.661 1.00 25.03 86 ALA C CA 1
ATOM 3525 C C . ALA C 1 78 ? 59.579 2.852 14.888 1.00 26.04 86 ALA C C 1
ATOM 3526 O O . ALA C 1 78 ? 59.701 1.764 15.464 1.00 26.97 86 ALA C O 1
ATOM 3528 N N . ILE C 1 79 ? 59.546 2.973 13.559 1.00 24.96 87 ILE C N 1
ATOM 3529 C CA . ILE C 1 79 ? 59.734 1.824 12.678 1.00 23.16 87 ILE C CA 1
ATOM 3530 C C . ILE C 1 79 ? 60.764 2.219 11.652 1.00 26.34 87 ILE C C 1
ATOM 3531 O O . ILE C 1 79 ? 60.584 3.225 10.960 1.00 29.24 87 ILE C O 1
ATOM 3536 N N . ASP C 1 80 ? 61.837 1.441 11.539 1.00 26.11 88 ASP C N 1
ATOM 3537 C CA . ASP C 1 80 ? 62.859 1.687 10.527 1.00 26.43 88 ASP C CA 1
ATOM 3538 C C . ASP C 1 80 ? 62.825 0.556 9.512 1.00 30.92 88 ASP C C 1
ATOM 3539 O O . ASP C 1 80 ? 62.582 -0.599 9.875 1.00 34.47 88 ASP C O 1
ATOM 3544 N N . PHE C 1 81 ? 63.021 0.888 8.237 1.00 29.47 89 PHE C N 1
ATOM 3545 C CA . PHE C 1 81 ? 63.063 -0.095 7.157 1.00 26.84 89 PHE C CA 1
ATOM 3546 C C . PHE C 1 81 ? 64.448 -0.159 6.544 1.00 35.23 89 PHE C C 1
ATOM 3547 O O . PHE C 1 81 ? 65.085 0.875 6.318 1.00 35.77 89 PHE C O 1
ATOM 3555 N N . SER C 1 82 ? 64.881 -1.368 6.188 1.00 33.69 90 SER C N 1
ATOM 3556 C CA . SER C 1 82 ? 66.140 -1.537 5.472 1.00 39.25 90 SER C CA 1
ATOM 3557 C C . SER C 1 82 ? 65.890 -2.420 4.251 1.00 35.98 90 SER C C 1
ATOM 3558 O O . SER C 1 82 ? 65.647 -3.622 4.394 1.00 39.74 90 SER C O 1
ATOM 3561 N N . PHE C 1 83 ? 65.949 -1.830 3.056 1.00 37.91 91 PHE C N 1
ATOM 3562 C CA . PHE C 1 83 ? 65.683 -2.540 1.818 1.00 38.26 91 PHE C CA 1
ATOM 3563 C C . PHE C 1 83 ? 66.946 -2.943 1.081 1.00 44.64 91 PHE C C 1
ATOM 3564 O O . PHE C 1 83 ? 66.853 -3.594 0.034 1.00 52.76 91 PHE C O 1
ATOM 3572 N N . LEU C 1 84 ? 68.107 -2.562 1.589 1.00 48.92 92 LEU C N 1
ATOM 3573 C CA . LEU C 1 84 ? 69.357 -2.874 0.905 1.00 60.61 92 LEU C CA 1
ATOM 3574 C C . LEU C 1 84 ? 69.721 -4.345 1.092 1.00 73.40 92 LEU C C 1
ATOM 35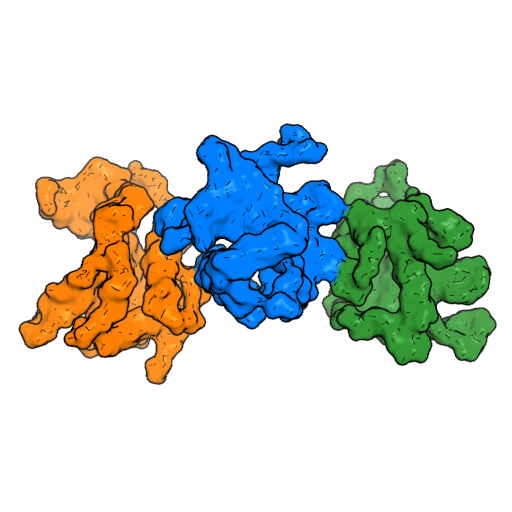75 O O . LEU C 1 84 ? 69.518 -4.928 2.160 1.00 78.55 92 LEU C O 1
ATOM 3580 N N . ASN C 1 85 ? 70.322 -4.922 0.046 1.00 80.21 93 ASN C N 1
ATOM 3581 C CA . ASN C 1 85 ? 70.284 -6.366 -0.194 1.00 86.13 93 ASN C CA 1
ATOM 3582 C C . ASN C 1 85 ? 70.846 -7.222 0.941 1.00 90.42 93 ASN C C 1
ATOM 3583 O O . ASN C 1 85 ? 70.525 -8.414 1.002 1.00 92.87 93 ASN C O 1
ATOM 3585 N N . LYS C 1 86 ? 71.668 -6.668 1.836 1.00 91.57 94 LYS C N 1
ATOM 3586 C CA . LYS C 1 86 ? 72.397 -7.513 2.785 1.00 93.51 94 LYS C CA 1
ATOM 3587 C C . LYS C 1 86 ? 71.473 -8.093 3.855 1.00 90.52 94 LYS C C 1
ATOM 3588 O O . LYS C 1 86 ? 71.307 -9.314 3.957 1.00 89.14 94 LYS C O 1
ATOM 3590 N N . ASN C 1 87 ? 70.877 -7.237 4.678 1.00 88.55 95 ASN C N 1
ATOM 3591 C CA . ASN C 1 87 ? 70.006 -7.681 5.765 1.00 88.31 95 ASN C CA 1
ATOM 3592 C C . ASN C 1 87 ? 68.663 -6.951 5.660 1.00 76.97 95 ASN C C 1
ATOM 3593 O O . ASN C 1 87 ? 68.359 -6.107 6.502 1.00 82.67 95 ASN C O 1
ATOM 3595 N N . ASN C 1 88 ? 67.889 -7.269 4.613 1.00 59.06 96 ASN C N 1
ATOM 3596 C CA . ASN C 1 88 ? 66.512 -6.794 4.473 1.00 52.02 96 ASN C CA 1
ATOM 3597 C C . ASN C 1 88 ? 65.751 -6.990 5.780 1.00 46.02 96 ASN C C 1
ATOM 3598 O O . ASN C 1 88 ? 65.663 -8.111 6.290 1.00 43.38 96 ASN C O 1
ATOM 3603 N N . ASN C 1 89 ? 65.220 -5.904 6.337 1.00 37.84 97 ASN C N 1
ATOM 3604 C CA . ASN C 1 89 ? 64.556 -6.040 7.623 1.00 35.62 97 ASN C CA 1
ATOM 3605 C C . ASN C 1 89 ? 63.654 -4.848 7.903 1.00 35.03 97 ASN C C 1
ATOM 3606 O O . ASN C 1 89 ? 63.679 -3.828 7.216 1.00 34.78 97 ASN C O 1
ATOM 3611 N N . ILE C 1 90 ? 62.856 -5.008 8.944 1.00 27.58 98 ILE C N 1
ATOM 3612 C CA . ILE C 1 90 ? 62.095 -3.943 9.565 1.00 29.17 98 ILE C CA 1
ATOM 3613 C C . ILE C 1 90 ? 62.490 -3.940 11.022 1.00 32.69 98 ILE C C 1
ATOM 3614 O O . ILE C 1 90 ? 62.679 -5.011 11.622 1.00 33.56 98 ILE C O 1
ATOM 3619 N N . LEU C 1 91 ? 62.602 -2.757 11.607 1.00 30.63 99 LEU C N 1
ATOM 3620 C CA . LEU C 1 91 ? 62.896 -2.667 13.042 1.00 29.53 99 LEU C CA 1
ATOM 3621 C C . LEU C 1 91 ? 61.785 -1.865 13.682 1.00 35.48 99 LEU C C 1
ATOM 3622 O O . LEU C 1 91 ? 61.554 -0.721 13.278 1.00 31.46 99 LEU C O 1
ATOM 3627 N N . ILE C 1 92 ? 61.065 -2.469 14.623 1.00 26.80 100 ILE C N 1
ATOM 3628 C CA . ILE C 1 92 ? 60.068 -1.748 15.422 1.00 26.98 100 ILE C CA 1
ATOM 3629 C C . ILE C 1 92 ? 60.655 -1.557 16.805 1.00 29.07 100 ILE C C 1
ATOM 3630 O O . ILE C 1 92 ? 61.012 -2.534 17.471 1.00 25.61 100 ILE C O 1
ATOM 3635 N N . TYR C 1 93 ? 60.775 -0.315 17.253 1.00 24.66 101 TYR C N 1
ATOM 3636 C CA . TYR C 1 93 ? 61.351 -0.165 18.581 1.00 25.52 101 TYR C CA 1
ATOM 3637 C C . TYR C 1 93 ? 60.652 0.952 19.326 1.00 26.29 101 TYR C C 1
ATOM 3638 O O . TYR C 1 93 ? 59.985 1.800 18.733 1.00 25.23 101 TYR C O 1
ATOM 3647 N N . PHE C 1 94 ? 60.765 0.899 20.654 1.00 26.09 102 PHE C N 1
ATOM 3648 C CA . PHE C 1 94 ? 60.182 1.944 21.481 1.00 25.68 102 PHE C CA 1
ATOM 3649 C C . PHE C 1 94 ? 61.028 2.110 22.723 1.00 25.91 102 PHE C C 1
ATOM 3650 O O . PHE C 1 94 ? 61.811 1.224 23.101 1.00 27.68 102 PHE C O 1
ATOM 3658 N N . GLU C 1 95 ? 60.872 3.273 23.359 1.00 25.66 103 GLU C N 1
ATOM 3659 C CA . GLU C 1 95 ? 61.620 3.579 24.577 1.00 26.69 103 GLU C CA 1
ATOM 3660 C C . GLU C 1 95 ? 60.680 4.101 25.643 1.00 34.19 103 GLU C C 1
ATOM 3661 O O . GLU C 1 95 ? 59.671 4.760 25.341 1.00 32.48 103 GLU C O 1
ATOM 3667 N N . LYS C 1 96 ? 61.023 3.795 26.890 1.00 31.77 104 LYS C N 1
ATOM 3668 C CA . LYS C 1 96 ? 60.226 4.204 28.041 1.00 34.48 104 LYS C CA 1
ATOM 3669 C C . LYS C 1 96 ? 61.153 4.546 29.192 1.00 39.99 104 LYS C C 1
ATOM 3670 O O . LYS C 1 96 ? 62.100 3.804 29.471 1.00 38.23 104 LYS C O 1
ATOM 3676 N N . GLU C 1 97 ? 60.890 5.672 29.849 1.00 37.87 105 GLU C N 1
ATOM 3677 C CA . GLU C 1 97 ? 61.608 6.004 31.071 1.00 41.69 105 GLU C CA 1
ATOM 3678 C C . GLU C 1 97 ? 61.333 4.959 32.149 1.00 42.01 105 GLU C C 1
ATOM 3679 O O . GLU C 1 97 ? 60.188 4.558 32.373 1.00 44.57 105 GLU C O 1
ATOM 3681 N N . ILE C 1 98 ? 62.377 4.463 32.805 1.00 42.44 106 ILE C N 1
ATOM 3682 C CA . ILE C 1 98 ? 62.167 3.528 33.899 1.00 40.88 106 ILE C CA 1
ATOM 3683 C C . ILE C 1 98 ? 62.668 4.071 35.225 1.00 46.68 106 ILE C C 1
ATOM 3684 O O . ILE C 1 98 ? 62.340 3.499 36.272 1.00 41.73 106 ILE C O 1
ATOM 3689 N N . GLY C 1 99 ? 63.423 5.160 35.207 1.00 50.07 107 GLY C N 1
ATOM 3690 C CA . GLY C 1 99 ? 63.883 5.826 36.397 1.00 52.32 107 GLY C CA 1
ATOM 3691 C C . GLY C 1 99 ? 64.540 7.126 35.996 1.00 57.69 107 GLY C C 1
ATOM 3692 O O . GLY C 1 99 ? 64.717 7.413 34.806 1.00 53.00 107 GLY C O 1
ATOM 3693 N N . PRO C 1 100 ? 64.917 7.941 36.976 1.00 64.51 108 PRO C N 1
ATOM 3694 C CA . PRO C 1 100 ? 65.540 9.233 36.659 1.00 65.66 108 PRO C CA 1
ATOM 3695 C C . PRO C 1 100 ? 66.771 9.039 35.785 1.00 60.46 108 PRO C C 1
ATOM 3696 O O . PRO C 1 100 ? 67.715 8.334 36.154 1.00 61.55 108 PRO C O 1
ATOM 3700 N N . ASN C 1 101 ? 66.731 9.636 34.595 1.00 59.27 109 ASN C N 1
ATOM 3701 C CA . ASN C 1 101 ? 67.834 9.611 33.640 1.00 57.73 109 ASN C CA 1
ATOM 3702 C C . ASN C 1 101 ? 68.115 8.224 33.078 1.00 55.61 109 ASN C C 1
ATOM 3703 O O . ASN C 1 101 ? 69.243 7.966 32.634 1.00 56.12 109 ASN C O 1
ATOM 3708 N N . VAL C 1 102 ? 67.128 7.317 33.080 1.00 52.72 110 VAL C N 1
ATOM 3709 C CA . VAL C 1 102 ? 67.328 5.948 32.603 1.00 46.59 110 VAL C CA 1
ATOM 3710 C C . VAL C 1 102 ? 66.109 5.524 31.787 1.00 41.49 110 VAL C C 1
ATOM 3711 O O . VAL C 1 102 ? 64.977 5.583 32.277 1.00 46.15 110 VAL C O 1
ATOM 3715 N N . ARG C 1 103 ? 66.331 5.092 30.554 1.00 39.06 111 ARG C N 1
ATOM 3716 C CA . ARG C 1 103 ? 65.267 4.538 29.731 1.00 35.88 111 ARG C CA 1
ATOM 3717 C C . ARG C 1 103 ? 65.590 3.109 29.323 1.00 34.38 111 ARG C C 1
ATOM 3718 O O . ARG C 1 103 ? 66.757 2.730 29.192 1.00 37.41 111 ARG C O 1
ATOM 3726 N N . VAL C 1 104 ? 64.542 2.336 29.102 1.00 32.28 112 VAL C N 1
ATOM 3727 C CA . VAL C 1 104 ? 64.644 1.047 28.438 1.00 32.99 112 VAL C CA 1
ATOM 3728 C C . VAL C 1 104 ? 64.262 1.227 26.972 1.00 35.31 112 VAL C C 1
ATOM 3729 O O . VAL C 1 104 ? 63.352 1.986 26.627 1.00 31.72 112 VAL C O 1
ATOM 3733 N N . ARG C 1 105 ? 64.975 0.540 26.101 1.00 29.14 113 ARG C N 1
ATOM 3734 C CA . ARG C 1 105 ? 64.674 0.526 24.677 1.00 29.36 113 ARG C CA 1
ATOM 3735 C C . ARG C 1 105 ? 64.374 -0.910 24.306 1.00 31.95 113 ARG C C 1
ATOM 3736 O O . ARG C 1 105 ? 65.227 -1.784 24.495 1.00 31.79 113 ARG C O 1
ATOM 3744 N N . ILE C 1 106 ? 63.166 -1.176 23.821 1.00 29.67 114 ILE C N 1
ATOM 3745 C CA . ILE C 1 106 ? 62.805 -2.531 23.434 1.00 27.14 114 ILE C CA 1
ATOM 3746 C C . ILE C 1 106 ? 62.792 -2.574 21.911 1.00 29.52 114 ILE C C 1
ATOM 3747 O O . ILE C 1 106 ? 62.096 -1.787 21.260 1.00 27.92 114 ILE C O 1
ATOM 3752 N N . TRP C 1 107 ? 63.558 -3.490 21.352 1.00 28.87 115 TRP C N 1
ATOM 3753 C CA . TRP C 1 107 ? 64.022 -3.440 19.970 1.00 31.17 115 TRP C CA 1
ATOM 3754 C C . TRP C 1 107 ? 63.592 -4.737 19.294 1.00 32.71 115 TRP C C 1
ATOM 3755 O O . TRP C 1 107 ? 63.872 -5.833 19.799 1.00 33.96 115 TRP C O 1
ATOM 3766 N N . ASN C 1 108 ? 62.803 -4.628 18.224 1.00 28.23 116 ASN C N 1
ATOM 3767 C CA . ASN C 1 108 ? 62.138 -5.795 17.652 1.00 26.40 116 ASN C CA 1
ATOM 3768 C C . ASN C 1 108 ? 62.447 -5.835 16.156 1.00 33.29 116 ASN C C 1
ATOM 3769 O O . ASN C 1 108 ? 61.899 -5.045 15.375 1.00 31.08 116 ASN C O 1
ATOM 3774 N N . LYS C 1 109 ? 63.346 -6.735 15.760 1.00 30.39 117 LYS C N 1
ATOM 3775 C CA . LYS C 1 109 ? 63.938 -6.714 14.431 1.00 30.47 117 LYS C CA 1
ATOM 3776 C C . LYS C 1 109 ? 63.468 -7.935 13.651 1.00 34.60 117 LYS C C 1
ATOM 3777 O O . LYS C 1 109 ? 63.700 -9.077 14.072 1.00 31.78 117 LYS C O 1
ATOM 3783 N N . TYR C 1 110 ? 62.791 -7.692 12.530 1.00 30.19 118 TYR C N 1
ATOM 3784 C CA . TYR C 1 110 ? 62.333 -8.771 11.669 1.00 31.29 118 TYR C CA 1
ATOM 3785 C C . TYR C 1 110 ? 63.292 -8.882 10.506 1.00 31.52 118 TYR C C 1
ATOM 3786 O O . TYR C 1 110 ? 63.424 -7.937 9.716 1.00 30.46 118 TYR C O 1
ATOM 3795 N N . THR C 1 111 ? 63.950 -10.025 10.384 1.00 31.02 119 THR C N 1
ATOM 3796 C CA . THR C 1 111 ? 64.907 -10.224 9.308 1.00 38.57 119 THR C CA 1
ATOM 3797 C C . THR C 1 111 ? 64.236 -11.094 8.251 1.00 38.25 119 THR C C 1
ATOM 3798 O O . THR C 1 111 ? 63.708 -12.170 8.566 1.00 37.57 119 THR C O 1
ATOM 3802 N N . ARG C 1 112 ? 64.220 -10.590 7.019 1.00 33.51 120 ARG C N 1
ATOM 3803 C CA . ARG C 1 112 ? 63.522 -11.254 5.920 1.00 38.42 120 ARG C CA 1
ATOM 3804 C C . ARG C 1 112 ? 64.149 -12.599 5.566 1.00 45.01 120 ARG C C 1
ATOM 3805 O O . ARG C 1 112 ? 63.434 -13.546 5.226 1.00 44.54 120 ARG C O 1
ATOM 3813 N N . GLN C 1 113 ? 65.483 -12.698 5.611 1.00 44.69 121 GLN C N 1
ATOM 3814 C CA . GLN C 1 113 ? 66.142 -13.884 5.057 1.00 48.25 121 GLN C CA 1
ATOM 3815 C C . GLN C 1 113 ? 65.803 -15.161 5.827 1.00 48.73 121 GLN C C 1
ATOM 3816 O O . GLN C 1 113 ? 65.813 -16.249 5.241 1.00 51.00 121 GLN C O 1
ATOM 3818 N N . ASP C 1 114 ? 65.519 -15.071 7.125 1.00 44.61 122 ASP C N 1
ATOM 3819 C CA . ASP C 1 114 ? 65.137 -16.247 7.901 1.00 43.96 122 ASP C CA 1
ATOM 3820 C C . ASP C 1 114 ? 63.739 -16.134 8.522 1.00 46.04 122 ASP C C 1
ATOM 3821 O O . ASP C 1 114 ? 63.425 -16.898 9.433 1.00 40.69 122 ASP C O 1
ATOM 3826 N N . ARG C 1 115 ? 62.900 -15.197 8.062 1.00 38.90 123 ARG C N 1
ATOM 3827 C CA . ARG C 1 115 ? 61.568 -14.960 8.624 1.00 38.12 123 ARG C CA 1
ATOM 3828 C C . ARG C 1 115 ? 61.563 -15.015 10.152 1.00 39.59 123 ARG C C 1
ATOM 3829 O O . ARG C 1 115 ? 60.759 -15.720 10.776 1.00 35.63 123 ARG C O 1
ATOM 3837 N N . THR C 1 116 ? 62.456 -14.237 10.771 1.00 35.56 124 THR C N 1
ATOM 3838 C CA . THR C 1 116 ? 62.625 -14.269 12.220 1.00 35.59 124 THR C CA 1
ATOM 3839 C C . THR C 1 116 ? 62.415 -12.886 12.812 1.00 34.69 124 THR C C 1
ATOM 3840 O O . THR C 1 116 ? 62.987 -11.903 12.316 1.00 34.53 124 THR C O 1
ATOM 3844 N N . LEU C 1 117 ? 61.569 -12.818 13.850 1.00 29.80 125 LEU C N 1
ATOM 3845 C CA . LEU C 1 117 ? 61.408 -11.631 14.685 1.00 30.19 125 LEU C CA 1
ATOM 3846 C C . LEU C 1 117 ? 62.248 -11.808 15.940 1.00 32.04 125 LEU C C 1
ATOM 3847 O O . LEU C 1 117 ? 61.982 -12.712 16.744 1.00 34.19 125 LEU C O 1
ATOM 3852 N N . THR C 1 118 ? 63.230 -10.932 16.138 1.00 30.69 126 THR C N 1
ATOM 3853 C CA . THR C 1 118 ? 64.097 -11.014 17.319 1.00 28.19 126 THR C CA 1
ATOM 3854 C C . THR C 1 118 ? 63.832 -9.824 18.232 1.00 34.46 126 THR C C 1
ATOM 3855 O O . THR C 1 118 ? 63.979 -8.675 17.813 1.00 31.14 126 THR C O 1
ATOM 3859 N N . LYS C 1 119 ? 63.428 -10.092 19.465 1.00 29.44 127 LYS C N 1
ATOM 3860 C CA . LYS C 1 119 ? 63.108 -9.032 20.426 1.00 27.42 127 LYS C CA 1
ATOM 3861 C C . LYS C 1 119 ? 64.272 -8.898 21.391 1.00 33.90 127 LYS C C 1
ATOM 3862 O O . LYS C 1 119 ? 64.727 -9.904 21.955 1.00 33.99 127 LYS C O 1
ATOM 3868 N N . SER C 1 120 ? 64.759 -7.675 21.579 1.00 27.61 128 SER C N 1
ATOM 3869 C CA . SER C 1 120 ? 65.902 -7.497 22.472 1.00 29.98 128 SER C CA 1
ATOM 3870 C C . SER C 1 120 ? 65.707 -6.219 23.279 1.00 31.31 128 SER C C 1
ATOM 3871 O O . SER C 1 120 ? 64.765 -5.447 23.038 1.00 30.99 128 SER C O 1
ATOM 3874 N N . VAL C 1 121 ? 66.561 -6.015 24.296 1.00 30.48 129 VAL C N 1
ATOM 3875 C CA . VAL C 1 121 ? 66.364 -4.877 25.192 1.00 32.46 129 VAL C CA 1
ATOM 3876 C C . VAL C 1 121 ? 67.704 -4.213 25.492 1.00 31.47 129 VAL C C 1
ATOM 3877 O O . VAL C 1 121 ? 68.746 -4.874 25.629 1.00 33.71 129 VAL C O 1
ATOM 3881 N N . LYS C 1 122 ? 67.682 -2.882 25.504 1.00 28.46 130 LYS C N 1
ATOM 3882 C CA . LYS C 1 122 ? 68.850 -2.055 25.722 1.00 33.21 130 LYS C CA 1
ATOM 3883 C C . LYS C 1 122 ? 68.471 -1.001 26.731 1.00 34.07 130 LYS C C 1
ATOM 3884 O O . LYS C 1 122 ? 67.298 -0.827 27.069 1.00 34.24 130 LYS C O 1
ATOM 3890 N N . ILE C 1 123 ? 69.479 -0.273 27.187 1.00 29.53 131 ILE C N 1
ATOM 3891 C CA . ILE C 1 123 ? 69.302 0.764 28.186 1.00 31.01 131 ILE C CA 1
ATOM 3892 C C . ILE C 1 123 ? 69.897 2.052 27.630 1.00 38.26 131 ILE C C 1
ATOM 3893 O O . ILE C 1 123 ? 70.916 2.014 26.931 1.00 36.64 131 ILE C O 1
ATOM 3898 N N . ALA C 1 124 ? 69.265 3.190 27.931 1.00 34.42 132 ALA C N 1
ATOM 3899 C CA . ALA C 1 124 ? 69.857 4.492 27.637 1.00 36.84 132 ALA C CA 1
ATOM 3900 C C . ALA C 1 124 ? 70.001 5.293 28.919 1.00 41.62 132 ALA C C 1
ATOM 3901 O O . ALA C 1 124 ? 69.027 5.447 29.669 1.00 40.60 132 ALA C O 1
ATOM 3903 N N . LEU C 1 125 ? 71.218 5.794 29.162 1.00 43.89 133 LEU C N 1
ATOM 3904 C CA . LEU C 1 125 ? 71.514 6.692 30.267 1.00 45.86 133 LEU C CA 1
ATOM 3905 C C . LEU C 1 125 ? 71.512 8.124 29.757 1.00 51.35 133 LEU C C 1
ATOM 3906 O O . LEU C 1 125 ? 72.169 8.437 28.758 1.00 52.12 133 LEU C O 1
ATOM 3911 N N . GLU C 1 126 ? 70.798 8.994 30.452 1.00 51.47 134 GLU C N 1
ATOM 3912 C CA . GLU C 1 126 ? 70.698 10.392 30.059 1.00 58.52 134 GLU C CA 1
ATOM 3913 C C . GLU C 1 126 ? 71.683 11.219 30.872 1.00 63.20 134 GLU C C 1
ATOM 3914 O O . GLU C 1 126 ? 71.559 11.305 32.096 1.00 59.22 134 GLU C O 1
ATOM 3920 N N . LYS C 1 127 ? 72.663 11.808 30.192 1.00 72.64 135 LYS C N 1
ATOM 3921 C CA . LYS C 1 127 ? 73.600 12.754 30.799 1.00 81.99 135 LYS C CA 1
ATOM 3922 C C . LYS C 1 127 ? 73.367 14.092 30.102 1.00 88.79 135 LYS C C 1
ATOM 3923 O O . LYS C 1 127 ? 74.083 14.457 29.168 1.00 93.74 135 LYS C O 1
ATOM 3925 N N . GLY C 1 128 ? 72.337 14.809 30.551 1.00 98.49 136 GLY C N 1
ATOM 3926 C CA . GLY C 1 128 ? 71.942 16.066 29.943 1.00 102.50 136 GLY C CA 1
ATOM 3927 C C . GLY C 1 128 ? 71.335 15.916 28.562 1.00 103.73 136 GLY C C 1
ATOM 3928 O O . GLY C 1 128 ? 70.256 15.336 28.397 1.00 102.72 136 GLY C O 1
ATOM 3929 N N . ASP C 1 129 ? 72.026 16.453 27.555 1.00 106.04 137 ASP C N 1
ATOM 3930 C CA . ASP C 1 129 ? 71.549 16.341 26.180 1.00 104.31 137 ASP C CA 1
ATOM 3931 C C . ASP C 1 129 ? 71.813 14.944 25.621 1.00 103.75 137 ASP C C 1
ATOM 3932 O O . ASP C 1 129 ? 70.891 14.268 25.147 1.00 105.99 137 ASP C O 1
ATOM 3934 N N . SER C 1 130 ? 73.062 14.484 25.695 1.00 98.26 138 SER C N 1
ATOM 3935 C CA . SER C 1 130 ? 73.435 13.219 25.077 1.00 91.55 138 SER C CA 1
ATOM 3936 C C . SER C 1 130 ? 72.879 12.030 25.860 1.00 85.37 138 SER C C 1
ATOM 3937 O O . SER C 1 130 ? 72.472 12.139 27.024 1.00 86.31 138 SER C O 1
ATOM 3939 N N . ASP C 1 131 ? 72.849 10.882 25.184 1.00 75.18 139 ASP C N 1
ATOM 3940 C CA . ASP C 1 131 ? 72.495 9.599 25.776 1.00 66.59 139 ASP C CA 1
ATOM 3941 C C . ASP C 1 131 ? 73.665 8.653 25.580 1.00 60.89 139 ASP C C 1
ATOM 3942 O O . ASP C 1 131 ? 74.331 8.691 24.541 1.00 62.89 139 ASP C O 1
ATOM 3947 N N . LYS C 1 132 ? 73.912 7.802 26.570 1.00 52.57 140 LYS C N 1
ATOM 3948 C CA . LYS C 1 132 ? 74.849 6.700 26.420 1.00 58.48 140 LYS C CA 1
ATOM 3949 C C . LYS C 1 132 ? 74.053 5.402 26.434 1.00 53.16 140 LYS C C 1
ATOM 3950 O O . LYS C 1 132 ? 73.274 5.157 27.364 1.00 54.21 140 LYS C O 1
ATOM 3952 N N . TYR C 1 133 ? 74.246 4.584 25.402 1.00 43.29 141 TYR C N 1
ATOM 3953 C CA . TYR C 1 133 ? 73.485 3.357 25.229 1.00 40.72 141 TYR C CA 1
ATOM 3954 C C . TYR C 1 133 ? 74.254 2.164 25.782 1.00 43.91 141 TYR C C 1
ATOM 3955 O O . TYR C 1 133 ? 75.461 2.032 25.566 1.00 45.93 141 TYR C O 1
ATOM 3964 N N . ILE C 1 134 ? 73.529 1.283 26.467 1.00 34.94 142 ILE C N 1
ATOM 3965 C CA . ILE C 1 134 ? 74.093 0.094 27.105 1.00 33.95 142 ILE C CA 1
ATOM 3966 C C . ILE C 1 134 ? 73.371 -1.119 26.551 1.00 41.13 142 ILE C C 1
ATOM 3967 O O . ILE C 1 134 ? 72.140 -1.193 26.610 1.00 39.14 142 ILE C O 1
ATOM 3972 N N . GLU C 1 135 ? 74.122 -2.044 25.967 1.00 33.77 143 GLU C N 1
ATOM 3973 C CA . GLU C 1 135 ? 73.544 -3.214 25.323 1.00 32.33 143 GLU C CA 1
ATOM 3974 C C . GLU C 1 135 ? 74.008 -4.535 25.881 1.00 32.86 143 GLU C C 1
ATOM 3975 O O . GLU C 1 135 ? 73.331 -5.549 25.681 1.00 31.15 143 GLU C O 1
ATOM 3981 N N . ASP C 1 136 ? 75.122 -4.563 26.615 1.00 32.40 144 ASP C N 1
ATOM 3982 C CA . ASP C 1 136 ? 75.590 -5.811 27.177 1.00 30.77 144 ASP C CA 1
ATOM 3983 C C . ASP C 1 136 ? 74.545 -6.430 28.096 1.00 30.61 144 ASP C C 1
ATOM 3984 O O . ASP C 1 136 ? 73.987 -5.774 28.989 1.00 33.01 144 ASP C O 1
ATOM 3989 N N . GLU C 1 137 ? 74.275 -7.713 27.889 1.00 30.81 145 GLU C N 1
ATOM 3990 C CA . GLU C 1 137 ? 73.138 -8.336 28.566 1.00 33.83 145 GLU C CA 1
ATOM 3991 C C . GLU C 1 137 ? 73.245 -8.273 30.097 1.00 33.09 145 GLU C C 1
ATOM 3992 O O . GLU C 1 137 ? 72.256 -7.958 30.776 1.00 32.17 145 GLU C O 1
ATOM 3998 N N . THR C 1 138 ? 74.429 -8.573 30.667 1.00 31.72 146 THR C N 1
ATOM 3999 C CA . THR C 1 138 ? 74.597 -8.477 32.120 1.00 32.59 146 THR C CA 1
ATOM 4000 C C . THR C 1 138 ? 74.307 -7.072 32.634 1.00 34.49 146 THR C C 1
ATOM 4001 O O . THR C 1 138 ? 73.565 -6.913 33.609 1.00 32.06 146 THR C O 1
ATOM 4005 N N . GLN C 1 139 ? 74.822 -6.032 31.953 1.00 34.16 147 GLN C N 1
ATOM 4006 C CA . GLN C 1 139 ? 74.514 -4.669 32.383 1.00 36.68 147 GLN C CA 1
ATOM 4007 C C . GLN C 1 139 ? 73.021 -4.358 32.260 1.00 35.50 147 GLN C C 1
ATOM 4008 O O . GLN C 1 139 ? 72.428 -3.749 33.157 1.00 34.35 147 GLN C O 1
ATOM 4014 N N . VAL C 1 140 ? 72.400 -4.743 31.149 1.00 29.85 148 VAL C N 1
ATOM 4015 C CA . VAL C 1 140 ? 70.988 -4.411 30.928 1.00 32.60 148 VAL C CA 1
ATOM 4016 C C . VAL C 1 140 ? 70.137 -5.040 32.021 1.00 35.09 148 VAL C C 1
ATOM 4017 O O . VAL C 1 140 ? 69.251 -4.402 32.604 1.00 33.18 148 VAL C O 1
ATOM 4021 N N . ARG C 1 141 ? 70.408 -6.307 32.326 1.00 29.79 149 ARG C N 1
ATOM 4022 C CA . ARG C 1 141 ? 69.644 -6.992 33.375 1.00 36.08 149 ARG C CA 1
ATOM 4023 C C . ARG C 1 141 ? 69.819 -6.342 34.735 1.00 38.59 149 ARG C C 1
ATOM 4024 O O . ARG C 1 141 ? 68.875 -6.326 35.539 1.00 35.54 149 ARG C O 1
ATOM 4032 N N . ALA C 1 142 ? 71.003 -5.793 35.008 1.00 33.17 150 ALA C N 1
ATOM 4033 C CA . ALA C 1 142 ? 71.222 -5.105 36.270 1.00 37.03 150 ALA C CA 1
ATOM 4034 C C . ALA C 1 142 ? 70.389 -3.828 36.372 1.00 38.60 150 ALA C C 1
ATOM 4035 O O . ALA C 1 142 ? 69.861 -3.521 37.455 1.00 38.71 150 ALA C O 1
ATOM 4037 N N . TYR C 1 143 ? 70.270 -3.061 35.271 1.00 37.10 151 TYR C N 1
ATOM 4038 C CA . TYR C 1 143 ? 69.394 -1.886 35.294 1.00 38.11 151 TYR C CA 1
ATOM 4039 C C . TYR C 1 143 ? 67.936 -2.298 35.458 1.00 38.18 151 TYR C C 1
ATOM 4040 O O . TYR C 1 143 ? 67.194 -1.697 36.249 1.00 40.26 151 TYR C O 1
ATOM 4049 N N . LEU C 1 144 ? 67.514 -3.341 34.749 1.00 34.98 152 LEU C N 1
ATOM 4050 C CA . LEU C 1 144 ? 66.122 -3.761 34.863 1.00 36.55 152 LEU C CA 1
ATOM 4051 C C . LEU C 1 144 ? 65.818 -4.210 36.287 1.00 36.95 152 LEU C C 1
ATOM 4052 O O . LEU C 1 144 ? 64.760 -3.881 36.836 1.00 40.58 152 LEU C O 1
ATOM 4057 N N . LYS C 1 145 ? 66.731 -4.965 36.890 1.00 37.02 153 LYS C N 1
ATOM 4058 C CA . LYS C 1 145 ? 66.510 -5.409 38.264 1.00 39.88 153 LYS C CA 1
ATOM 4059 C C . LYS C 1 145 ? 66.445 -4.219 39.206 1.00 45.66 153 LYS C C 1
ATOM 4060 O O . LYS C 1 145 ? 65.571 -4.150 40.082 1.00 47.15 153 LYS C O 1
ATOM 4066 N N . LYS C 1 146 ? 67.348 -3.260 39.033 1.00 43.18 154 LYS C N 1
ATOM 4067 C CA . LYS C 1 146 ? 67.328 -2.089 39.893 1.00 47.53 154 LYS C CA 1
ATOM 4068 C C . LYS C 1 146 ? 65.980 -1.379 39.855 1.00 47.34 154 LYS C C 1
ATOM 4069 O O . LYS C 1 146 ? 65.455 -0.984 40.898 1.00 47.89 154 LYS C O 1
ATOM 4075 N N . TYR C 1 147 ? 65.393 -1.201 38.671 1.00 41.56 155 TYR C N 1
ATOM 4076 C CA . TYR C 1 147 ? 64.148 -0.458 38.583 1.00 44.63 155 TYR C CA 1
ATOM 4077 C C . TYR C 1 147 ? 62.930 -1.367 38.549 1.00 47.69 155 TYR C C 1
ATOM 4078 O O . TYR C 1 147 ? 61.839 -0.914 38.185 1.00 45.43 155 TYR C O 1
ATOM 4087 N N . GLY C 1 148 ? 63.091 -2.628 38.943 1.00 47.49 156 GLY C N 1
ATOM 4088 C CA . GLY C 1 148 ? 61.958 -3.520 39.133 1.00 47.37 156 GLY C CA 1
ATOM 4089 C C . GLY C 1 148 ? 61.231 -3.909 37.867 1.00 49.86 156 GLY C C 1
ATOM 4090 O O . GLY C 1 148 ? 59.995 -4.037 37.878 1.00 49.70 156 GLY C O 1
ATOM 4091 N N . ILE C 1 149 ? 61.953 -4.089 36.766 1.00 44.00 157 ILE C N 1
ATOM 4092 C CA . ILE C 1 149 ? 61.337 -4.487 35.505 1.00 39.79 157 ILE C CA 1
ATOM 4093 C C . ILE C 1 149 ? 61.593 -5.969 35.291 1.00 40.92 157 ILE C C 1
ATOM 4094 O O . ILE C 1 149 ? 62.741 -6.398 35.142 1.00 42.16 157 ILE C O 1
ATOM 4099 N N . THR C 1 150 ? 60.527 -6.744 35.258 1.00 40.82 158 THR C N 1
ATOM 4100 C CA . THR C 1 150 ? 60.599 -8.186 35.098 1.00 40.76 158 THR C CA 1
ATOM 4101 C C . THR C 1 150 ? 60.399 -8.577 33.639 1.00 42.08 158 THR C C 1
ATOM 4102 O O . THR C 1 150 ? 59.953 -7.779 32.799 1.00 39.30 158 THR C O 1
ATOM 4106 N N . ALA C 1 151 ? 60.712 -9.841 33.342 1.00 42.82 159 ALA C N 1
ATOM 4107 C CA . ALA C 1 151 ? 60.404 -10.349 32.011 1.00 40.46 159 ALA C CA 1
ATOM 4108 C C . ALA C 1 151 ? 58.916 -10.214 31.712 1.00 41.99 159 ALA C C 1
ATOM 4109 O O . ALA C 1 151 ? 58.535 -9.854 30.599 1.00 37.94 159 ALA C O 1
ATOM 4111 N N . LYS C 1 152 ? 58.054 -10.482 32.700 1.00 40.97 160 LYS C N 1
ATOM 4112 C CA . LYS C 1 152 ? 56.622 -10.276 32.474 1.00 42.14 160 LYS C CA 1
ATOM 4113 C C . LYS C 1 152 ? 56.320 -8.820 32.133 1.00 34.48 160 LYS C C 1
ATOM 4114 O O . LYS C 1 152 ? 55.452 -8.536 31.296 1.00 38.05 160 LYS C O 1
ATOM 4116 N N . ASP C 1 153 ? 57.018 -7.876 32.766 1.00 39.30 161 ASP C N 1
ATOM 4117 C CA . ASP C 1 153 ? 56.803 -6.470 32.428 1.00 38.61 161 ASP C CA 1
ATOM 4118 C C . ASP C 1 153 ? 57.202 -6.173 30.987 1.00 35.21 161 ASP C C 1
ATOM 4119 O O . ASP C 1 153 ? 56.528 -5.396 30.304 1.00 32.12 161 ASP C O 1
ATOM 4124 N N . LEU C 1 154 ? 58.325 -6.738 30.526 1.00 34.76 162 LEU C N 1
ATOM 4125 C CA . LEU C 1 154 ? 58.752 -6.525 29.149 1.00 34.88 162 LEU C CA 1
ATOM 4126 C C . LEU C 1 154 ? 57.713 -7.056 28.171 1.00 35.68 162 LEU C C 1
ATOM 4127 O O . LEU C 1 154 ? 57.427 -6.430 27.137 1.00 31.20 162 LEU C O 1
ATOM 4132 N N . ASP C 1 155 ? 57.159 -8.228 28.464 1.00 31.37 163 ASP C N 1
ATOM 4133 C CA . ASP C 1 155 ? 56.067 -8.753 27.643 1.00 29.49 163 ASP C CA 1
ATOM 4134 C C . ASP C 1 155 ? 54.899 -7.786 27.604 1.00 28.22 163 ASP C C 1
ATOM 4135 O O . ASP C 1 155 ? 54.269 -7.586 26.542 1.00 31.29 163 ASP C O 1
ATOM 4140 N N . ALA C 1 156 ? 54.553 -7.214 28.758 1.00 28.62 164 ALA C N 1
ATOM 4141 C CA . ALA C 1 156 ? 53.390 -6.325 28.807 1.00 32.52 164 ALA C CA 1
ATOM 4142 C C . ALA C 1 156 ? 53.644 -5.035 28.033 1.00 32.32 164 ALA C C 1
ATOM 4143 O O . ALA C 1 156 ? 52.743 -4.533 27.351 1.00 30.69 164 ALA C O 1
ATOM 4145 N N . HIS C 1 157 ? 54.855 -4.471 28.126 1.00 29.06 165 HIS C N 1
ATOM 4146 C CA . HIS C 1 157 ? 55.193 -3.313 27.278 1.00 30.59 165 HIS C CA 1
ATOM 4147 C C . HIS C 1 157 ? 55.145 -3.665 25.798 1.00 28.69 165 HIS C C 1
ATOM 4148 O O . HIS C 1 157 ? 54.643 -2.881 24.977 1.00 27.72 165 HIS C O 1
ATOM 4155 N N . TYR C 1 158 ? 55.739 -4.791 25.419 1.00 24.49 166 TYR C N 1
ATOM 4156 C CA . TYR C 1 158 ? 55.674 -5.224 24.026 1.00 24.83 166 TYR C CA 1
ATOM 4157 C C . TYR C 1 158 ? 54.223 -5.336 23.545 1.00 27.45 166 TYR C C 1
ATOM 4158 O O . TYR C 1 158 ? 53.882 -4.871 22.449 1.00 25.67 166 TYR C O 1
ATOM 4167 N N . GLU C 1 159 ? 53.362 -5.962 24.353 1.00 26.13 167 GLU C N 1
ATOM 4168 C CA . GLU C 1 159 ? 51.965 -6.158 23.965 1.00 25.56 167 GLU C CA 1
ATOM 4169 C C . GLU C 1 159 ? 51.262 -4.825 23.758 1.00 27.38 167 GLU C C 1
ATOM 4170 O O . GLU C 1 159 ? 50.562 -4.623 22.750 1.00 25.15 167 GLU C O 1
ATOM 4176 N N . LYS C 1 160 ? 51.515 -3.879 24.666 1.00 25.65 168 LYS C N 1
ATOM 4177 C CA . LYS C 1 160 ? 50.839 -2.589 24.639 1.00 25.66 168 LYS C CA 1
ATOM 4178 C C . LYS C 1 160 ? 51.302 -1.745 23.455 1.00 22.39 168 LYS C C 1
ATOM 4179 O O . LYS C 1 160 ? 50.481 -1.096 22.798 1.00 25.32 168 LYS C O 1
ATOM 4185 N N . ILE C 1 161 ? 52.596 -1.757 23.143 1.00 24.01 169 ILE C N 1
ATOM 4186 C CA . ILE C 1 161 ? 53.095 -0.855 22.089 1.00 23.40 169 ILE C CA 1
ATOM 4187 C C . ILE C 1 161 ? 53.117 -1.530 20.738 1.00 26.82 169 ILE C C 1
ATOM 4188 O O . ILE C 1 161 ? 52.669 -0.948 19.742 1.00 24.11 169 ILE C O 1
ATOM 4193 N N . VAL C 1 162 ? 53.687 -2.734 20.660 1.00 23.38 170 VAL C N 1
ATOM 4194 C CA . VAL C 1 162 ? 53.873 -3.342 19.345 1.00 24.54 170 VAL C CA 1
ATOM 4195 C C . VAL C 1 162 ? 52.566 -3.940 18.851 1.00 25.32 170 VAL C C 1
ATOM 4196 O O . VAL C 1 162 ? 52.159 -3.712 17.709 1.00 25.60 170 VAL C O 1
ATOM 4200 N N . ASN C 1 163 ? 51.874 -4.712 19.693 1.00 22.69 171 ASN C N 1
ATOM 4201 C CA . ASN C 1 163 ? 50.665 -5.353 19.202 1.00 24.23 171 ASN C CA 1
ATOM 4202 C C . ASN C 1 163 ? 49.496 -4.379 19.191 1.00 27.15 171 ASN C C 1
ATOM 4203 O O . ASN C 1 163 ? 48.860 -4.175 18.149 1.00 24.90 171 ASN C O 1
ATOM 4208 N N . GLN C 1 164 ? 49.205 -3.768 20.337 1.00 24.95 172 GLN C N 1
ATOM 4209 C CA . GLN C 1 164 ? 47.949 -3.029 20.471 1.00 24.25 172 GLN C CA 1
ATOM 4210 C C . GLN C 1 164 ? 48.009 -1.661 19.806 1.00 25.31 172 GLN C C 1
ATOM 4211 O O . GLN C 1 164 ? 46.953 -1.108 19.462 1.00 27.12 172 GLN C O 1
ATOM 4217 N N . LYS C 1 165 ? 49.210 -1.130 19.571 1.00 23.40 173 LYS C N 1
ATOM 4218 C CA . LYS C 1 165 ? 49.356 0.155 18.901 1.00 23.60 173 LYS C CA 1
ATOM 4219 C C . LYS C 1 165 ? 49.930 -0.001 17.492 1.00 27.96 173 LYS C C 1
ATOM 4220 O O . LYS C 1 165 ? 49.205 0.213 16.511 1.00 26.12 173 LYS C O 1
ATOM 4226 N N . VAL C 1 166 ? 51.198 -0.404 17.354 1.00 22.48 174 VAL C N 1
ATOM 4227 C CA . VAL C 1 166 ? 51.842 -0.365 16.035 1.00 22.41 174 VAL C CA 1
ATOM 4228 C C . VAL C 1 166 ? 51.142 -1.305 15.057 1.00 26.13 174 VAL C C 1
ATOM 4229 O O . VAL C 1 166 ? 50.797 -0.903 13.939 1.00 22.65 174 VAL C O 1
ATOM 4233 N N . LEU C 1 167 ? 51.016 -2.596 15.422 1.00 20.46 175 LEU C N 1
ATOM 4234 C CA . LEU C 1 167 ? 50.486 -3.552 14.454 1.00 21.44 175 LEU C CA 1
ATOM 4235 C C . LEU C 1 167 ? 48.985 -3.378 14.270 1.00 22.80 175 LEU C C 1
ATOM 4236 O O . LEU C 1 167 ? 48.479 -3.603 13.166 1.00 23.32 175 LEU C O 1
ATOM 4241 N N . LYS C 1 168 ? 48.249 -3.011 15.321 1.00 21.27 176 LYS C N 1
ATOM 4242 C CA . LYS C 1 168 ? 46.841 -2.684 15.109 1.00 23.05 176 LYS C CA 1
ATOM 4243 C C . LYS C 1 168 ? 46.699 -1.493 14.166 1.00 20.96 176 LYS C C 1
ATOM 4244 O O . LYS C 1 168 ? 45.829 -1.491 13.283 1.00 21.56 176 LYS C O 1
AT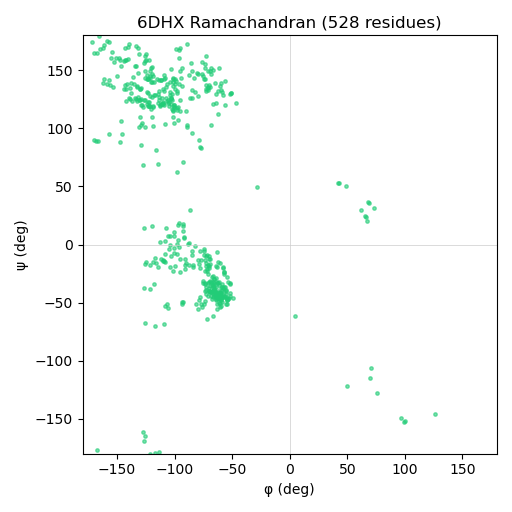OM 4250 N N . ASP C 1 169 ? 47.541 -0.478 14.330 1.00 21.84 177 ASP C N 1
ATOM 4251 C CA . ASP C 1 169 ? 47.520 0.650 13.388 1.00 23.10 177 ASP C CA 1
ATOM 4252 C C . ASP C 1 169 ? 47.755 0.172 11.946 1.00 25.51 177 ASP C C 1
ATOM 4253 O O . ASP C 1 169 ? 47.062 0.610 11.029 1.00 24.49 177 ASP C O 1
ATOM 4258 N N . TRP C 1 170 ? 48.734 -0.713 11.731 1.00 22.14 178 TRP C N 1
ATOM 4259 C CA . TRP C 1 170 ? 48.943 -1.294 10.406 1.00 24.06 178 TRP C CA 1
ATOM 4260 C C . TRP C 1 170 ? 47.666 -1.941 9.874 1.00 26.35 178 TRP C C 1
ATOM 4261 O O . TRP C 1 170 ? 47.230 -1.670 8.739 1.00 22.45 178 TRP C O 1
ATOM 4272 N N . CYS C 1 171 ? 47.044 -2.811 10.683 1.00 24.26 179 CYS C N 1
ATOM 4273 C CA . CYS C 1 171 ? 45.863 -3.518 10.203 1.00 24.32 179 CYS C CA 1
ATOM 4274 C C . CYS C 1 171 ? 44.656 -2.608 10.049 1.00 21.84 179 CYS C C 1
ATOM 4275 O O . CYS C 1 171 ? 43.654 -3.057 9.498 1.00 23.84 179 CYS C O 1
ATOM 4278 N N . SER C 1 172 ? 44.717 -1.382 10.598 1.00 21.61 180 SER C N 1
ATOM 4279 C CA . SER C 1 172 ? 43.643 -0.400 10.458 1.00 23.70 180 SER C CA 1
ATOM 4280 C C . SER C 1 172 ? 43.772 0.459 9.203 1.00 26.67 180 SER C C 1
ATOM 4281 O O . SER C 1 172 ? 42.768 1.060 8.775 1.00 26.52 180 SER C O 1
ATOM 4284 N N . ILE C 1 173 ? 44.960 0.494 8.595 1.00 24.01 181 ILE C N 1
ATOM 4285 C CA . ILE C 1 173 ? 45.165 1.253 7.351 1.00 26.63 181 ILE C CA 1
ATOM 4286 C C . ILE C 1 173 ? 45.372 0.359 6.161 1.00 29.15 181 ILE C C 1
ATOM 4287 O O . ILE C 1 173 ? 45.379 0.854 5.017 1.00 27.56 181 ILE C O 1
ATOM 4292 N N . TYR C 1 174 ? 45.611 -0.916 6.383 1.00 24.38 182 TYR C N 1
ATOM 4293 C CA . TYR C 1 174 ? 45.884 -1.887 5.335 1.00 30.14 182 TYR C CA 1
ATOM 4294 C C . TYR C 1 174 ? 45.025 -3.115 5.600 1.00 29.66 182 TYR C C 1
ATOM 4295 O O . TYR C 1 174 ? 44.900 -3.574 6.749 1.00 26.35 182 TYR C O 1
ATOM 4304 N N . LYS C 1 175 ? 44.424 -3.645 4.543 1.00 27.35 183 LYS C N 1
ATOM 4305 C CA . LYS C 1 175 ? 43.575 -4.826 4.685 1.00 28.69 183 LYS C CA 1
ATOM 4306 C C . LYS C 1 175 ? 44.482 -6.038 4.786 1.00 30.42 183 LYS C C 1
ATOM 4307 O O . LYS C 1 175 ? 44.840 -6.658 3.789 1.00 32.08 183 LYS C O 1
ATOM 4313 N N . SER C 1 176 ? 44.865 -6.378 6.012 1.00 28.68 184 SER C N 1
ATOM 4314 C CA . SER C 1 176 ? 45.911 -7.370 6.264 1.00 27.67 184 SER C CA 1
ATOM 4315 C C . SER C 1 176 ? 45.387 -8.801 6.129 1.00 31.91 184 SER C C 1
ATOM 4316 O O . SER C 1 176 ? 44.244 -9.106 6.489 1.00 31.24 184 SER C O 1
ATOM 4319 N N . LYS C 1 177 ? 46.253 -9.701 5.665 1.00 29.20 185 LYS C N 1
ATOM 4320 C CA . LYS C 1 177 ? 45.941 -11.123 5.790 1.00 31.04 185 LYS C CA 1
ATOM 4321 C C . LYS C 1 177 ? 46.297 -11.677 7.167 1.00 31.23 185 LYS C C 1
ATOM 4322 O O . LYS C 1 177 ? 46.022 -12.854 7.421 1.00 31.98 185 LYS C O 1
ATOM 4328 N N . TYR C 1 178 ? 46.845 -10.859 8.057 1.00 29.64 186 TYR C N 1
ATOM 4329 C CA . TYR C 1 178 ? 47.302 -11.318 9.376 1.00 27.89 186 TYR C CA 1
ATOM 4330 C C . TYR C 1 178 ? 46.660 -10.402 10.416 1.00 31.70 186 TYR C C 1
ATOM 4331 O O . TYR C 1 178 ? 45.681 -9.693 10.133 1.00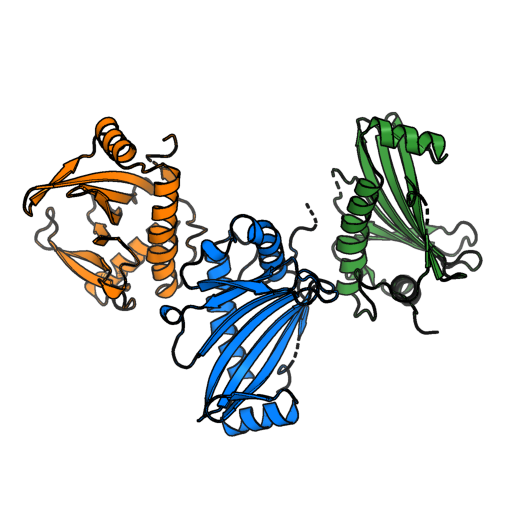 33.83 186 TYR C O 1
ATOM 4340 N N . SER C 1 179 ? 47.212 -10.383 11.625 1.00 27.66 187 SER C N 1
ATOM 4341 C CA . SER C 1 179 ? 46.661 -9.519 12.657 1.00 31.35 187 SER C CA 1
ATOM 4342 C C . SER C 1 179 ? 47.656 -9.452 13.813 1.00 26.32 187 SER C C 1
ATOM 4343 O O . SER C 1 179 ? 48.586 -10.278 13.886 1.00 27.86 187 SER C O 1
ATOM 4346 N N . PRO C 1 180 ? 47.497 -8.480 14.723 1.00 26.07 188 PRO C N 1
ATOM 4347 C CA . PRO C 1 180 ? 48.397 -8.450 15.888 1.00 25.84 188 PRO C CA 1
ATOM 4348 C C . PRO C 1 180 ? 48.237 -9.668 16.763 1.00 24.81 188 PRO C C 1
ATOM 4349 O O . PRO C 1 180 ? 49.106 -9.930 17.617 1.00 28.46 188 PRO C O 1
ATOM 4353 N N . LYS C 1 181 ? 47.126 -10.366 16.626 1.00 24.46 189 LYS C N 1
ATOM 4354 C CA . LYS C 1 181 ? 46.867 -11.561 17.399 1.00 27.97 189 LYS C CA 1
ATOM 435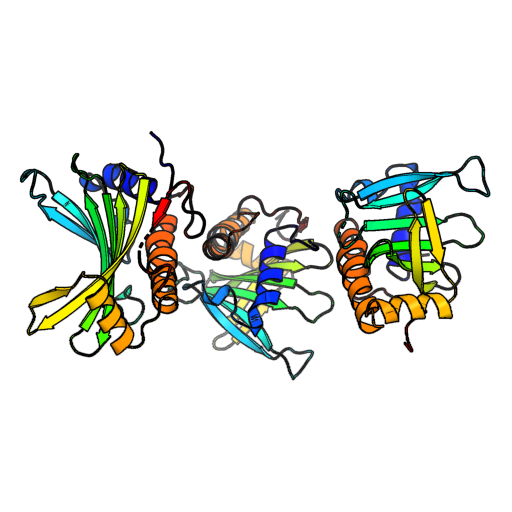5 C C . LYS C 1 181 ? 47.242 -12.831 16.648 1.00 35.49 189 LYS C C 1
ATOM 4356 O O . LYS C 1 181 ? 47.097 -13.924 17.215 1.00 33.24 189 LYS C O 1
ATOM 4362 N N . ASP C 1 182 ? 47.708 -12.720 15.386 1.00 31.61 190 ASP C N 1
ATOM 4363 C CA . ASP C 1 182 ? 48.146 -13.902 14.632 1.00 36.60 190 ASP C CA 1
ATOM 4364 C C . ASP C 1 182 ? 49.105 -13.431 13.541 1.00 29.38 190 ASP C C 1
ATOM 4365 O O . ASP C 1 182 ? 48.680 -13.020 12.452 1.00 31.99 190 ASP C O 1
ATOM 4370 N N . TYR C 1 183 ? 50.383 -13.501 13.862 1.00 29.09 191 TYR C N 1
ATOM 4371 C CA . TYR C 1 183 ? 51.404 -12.931 12.992 1.00 25.40 191 TYR C CA 1
ATOM 4372 C C . TYR C 1 183 ? 51.510 -13.672 11.669 1.00 27.05 191 TYR C C 1
ATOM 4373 O O . TYR C 1 183 ? 51.950 -13.084 10.678 1.00 29.36 191 TYR C O 1
ATOM 4382 N N . GLY C 1 184 ? 51.164 -14.958 11.645 1.00 31.90 192 GLY C N 1
ATOM 4383 C CA . GLY C 1 184 ? 51.441 -15.784 10.478 1.00 34.98 192 GLY C CA 1
ATOM 4384 C C . GLY C 1 184 ? 52.683 -16.623 10.686 1.00 35.44 192 GLY C C 1
ATOM 4385 O O . GLY C 1 184 ? 53.025 -16.980 11.826 1.00 34.32 192 GLY C O 1
ATOM 4386 N N . GLN C 1 185 ? 53.363 -16.957 9.591 1.00 36.68 193 GLN C N 1
ATOM 4387 C CA . GLN C 1 185 ? 54.512 -17.862 9.615 1.00 37.94 193 GLN C CA 1
ATOM 4388 C C . GLN C 1 185 ? 55.776 -17.068 9.948 1.00 37.04 193 GLN C C 1
ATOM 4389 O O . GLN C 1 185 ? 56.397 -16.445 9.076 1.00 34.55 193 GLN C O 1
ATOM 4395 N N . VAL C 1 186 ? 56.154 -17.062 11.223 1.00 33.48 194 VAL C N 1
ATOM 4396 C CA . VAL C 1 186 ? 57.311 -16.291 11.653 1.00 31.24 194 VAL C CA 1
ATOM 4397 C C . VAL C 1 186 ? 57.890 -16.953 12.895 1.00 39.43 194 VAL C C 1
ATOM 4398 O O . VAL C 1 186 ? 57.153 -17.372 13.792 1.00 41.79 194 VAL C O 1
ATOM 4402 N N . THR C 1 187 ? 59.213 -17.085 12.924 1.00 35.66 195 THR C N 1
ATOM 4403 C CA . THR C 1 187 ? 59.911 -17.544 14.120 1.00 37.22 195 THR C CA 1
ATOM 4404 C C . THR C 1 187 ? 60.163 -16.354 15.046 1.00 37.17 195 THR C C 1
ATOM 4405 O O . THR C 1 187 ? 60.736 -15.350 14.618 1.00 34.11 195 THR C O 1
ATOM 4409 N N . VAL C 1 188 ? 59.738 -16.457 16.306 1.00 36.06 196 VAL C N 1
ATOM 4410 C CA . VAL C 1 188 ? 59.859 -15.353 17.266 1.00 32.89 196 VAL C CA 1
ATOM 4411 C C . VAL C 1 188 ? 60.891 -15.742 18.317 1.00 41.64 196 VAL C C 1
ATOM 4412 O O . VAL C 1 188 ? 60.759 -16.782 18.978 1.00 42.21 196 VAL C O 1
ATOM 4416 N N . LYS C 1 189 ? 61.952 -14.941 18.431 1.00 36.55 197 LYS C N 1
ATOM 4417 C CA . LYS C 1 189 ? 63.007 -15.147 19.424 1.00 40.96 197 LYS C CA 1
ATOM 4418 C C . LYS C 1 189 ? 63.033 -13.961 20.374 1.00 42.08 197 LYS C C 1
ATOM 4419 O O . LYS C 1 189 ? 63.042 -12.810 19.930 1.00 37.44 197 LYS C O 1
ATOM 4433 N N . GLN C 1 191 ? 64.867 -12.136 23.731 1.00 36.77 199 GLN C N 1
ATOM 4434 C CA . GLN C 1 191 ? 66.070 -12.142 24.576 1.00 37.13 199 GLN C CA 1
ATOM 4435 C C . GLN C 1 191 ? 65.753 -12.515 26.028 1.00 37.18 199 GLN C C 1
ATOM 4436 O O . GLN C 1 191 ? 66.568 -13.167 26.700 1.00 38.43 199 GLN C O 1
ATOM 4442 N N . TRP C 1 192 ? 64.579 -12.115 26.526 1.00 35.37 200 TRP C N 1
ATOM 4443 C CA . TRP C 1 192 ? 64.229 -12.248 27.924 1.00 43.24 200 TRP C CA 1
ATOM 4444 C C . TRP C 1 192 ? 63.413 -13.501 28.198 1.00 43.61 200 TRP C C 1
ATOM 4445 O O . TRP C 1 192 ? 62.748 -13.586 29.235 1.00 45.85 200 TRP C O 1
ATOM 4456 N N . GLU C 1 193 ? 63.446 -14.468 27.285 1.00 41.93 201 GLU C N 1
ATOM 4457 C CA . GLU C 1 193 ? 62.565 -15.624 27.416 1.00 46.51 201 GLU C CA 1
ATOM 4458 C C . GLU C 1 193 ? 62.808 -16.357 28.732 1.00 48.01 201 GLU C C 1
ATOM 4459 O O . GLU C 1 193 ? 61.864 -16.835 29.363 1.00 47.34 201 GLU C O 1
ATOM 4465 N N . LYS C 1 194 ? 64.057 -16.428 29.174 1.00 42.24 202 LYS C N 1
ATOM 4466 C CA . LYS C 1 194 ? 64.374 -17.184 30.384 1.00 50.25 202 LYS C CA 1
ATOM 4467 C C . LYS C 1 194 ? 64.699 -16.268 31.561 1.00 53.57 202 LYS C C 1
ATOM 4468 O O . LYS C 1 194 ? 65.220 -16.733 32.574 1.00 55.29 202 LYS C O 1
ATOM 4470 N N . TRP C 1 195 ? 64.383 -14.976 31.455 1.00 48.60 203 TRP C N 1
ATOM 4471 C CA . TRP C 1 195 ? 64.564 -14.041 32.566 1.00 50.30 203 TRP C CA 1
ATOM 4472 C C . TRP C 1 195 ? 63.343 -14.004 33.472 1.00 59.16 203 TRP C C 1
ATOM 4473 O O . TRP C 1 195 ? 62.308 -14.638 33.229 1.00 63.81 203 TRP C O 1
#

InterPro domains:
  IPR048042 TipC immunity protein-like [NF033863] (2-199)
  IPR048042 TipC immunity protein-like [PF28027] (2-198)

Radius of gyration: 30.0 Å; Cα contacts (8 Å, |Δi|>4): 959; chains: 3; bounding box: 82×60×67 Å

Sequence (534 aa):
PNQPKNIFDEIYQETEKTYRLNNIFNKLTDVEVHSYQEYSDDSKFYPSILYKDIAKTGNYTKIAIDFSFLNKNNNILIYFEKEIGPNVRVRIWNKYTRQDRTLTKSVKIALEKGDSDKYIEDETQVRAYLKKYGITAKDLDAHYEKIVNQKVLKDWCSIYKSKYSPKDYGQVTVKQWEKWNQPKNIFDEIYQETEKTYRLNNIFNKLTDVEVHSYQEYSDDSKFYPSILYKDIAKTGNYTKIAIDFSFLNKNNNILIYFEKEIGPNVRVRIWNKYTRQDRTLTKSVKIALEKGDSDKYIEDETQVRAYLKKYGITAKDLDAHYEKIVNQKVLKDWCSIYKSKYSPKDYGQVTVKQWEKWNQPKNIFDEIYQETEKTYRLNNIFNKLTDVEVHSYQEYSDDSKFYPSILYKDINYTKIAIDFSFLNKNNNILIYFEKEIGPNVRVRIWNKYTRQDRTLTKSVKIALEKGDSDKYIEDETQVRAYLKKYGITAKDLDAHYEKIVNQKVLKDWCSIYKSKYSPKDYGQVTVKQWEKW

Secondary structure (DSSP, 8-state):
----SBHHHHHHHHHHHHTTTS-GGGG-TTEEEEEEE-SS-TT-EEEEEEE-GGG--TTEEEEEEEEE-SSTT-EEEEEEEEEEETTEEEEEEEEEEGGGTEEEEEEEEEEEETTEEEEE--HHHHHHHHHHTT--HHHHHHHHIIIIIIIIIHHHHHHS--SSBTTB-BS-EE---TT-/---SBHHHHHHHHHHHHTTTS-GGGG-TTEEEEEEE-SS-TT-EEEEEEE-GGG--SSEEEEEEEEE-SSS--EEEEEEEEEEETTEEEEEEEEEETTTTEEEEEEEEEEEETTEEEEE--HHHHHHHHHHTT--HHHHHHHHIIIIIIIIIHHHHHHS--SSBTTB-BS-EE---TT-/---SBHHHHHHHHHHHHTTTS-GGGG-TTEEEEEEE-SS-TT-EEEEEEETT--EEEEEEEEE-SSSS-EEEEEEEEEEETTEEEEEEEEEETTTTEEEEEEEEEEEETTEEEEE--HHHHHHHHHHTT--HHHHHHHHIIIIIIIIIHHHHHHS--SSBTTB-BS-EE---TT-

Foldseek 3Di:
DVPDQFLFSVQQVQQVVPVVPHGLCVQQVQWDWDWAADPVDNVGTWIKIWGDPVQDDDFKDTWMWTFADPDPQGWIKTKTWGDLDVQKIKMWIWIQGPVQQATEIAIKMWGHDDPDTDIGGPPVVRVVVCVVSVHAPVNVVVVCCVPVQVPVQVSVVVSDVDPAHSVGGGDGHYYPRPPD/DDDQFLFSVQLVQQVVPVVPHGLCVVPVQWDKDWDADPVDNVGTWIKIWGDPVPPDPQWDTWMKTADPDPVWGKIKTKTWGDLDVQKIKMWIWMQTPVQLATETAIKMWGHDPNDTDIGGDPVVRVVVCVVSVNAPVNVVVVCCVPVAVPVSQSVVVSDVDPAHSVGGGDGHYYPRPPD/DDDQFLFSVQQVQQVVPVVPHGLCVVQVQWDKDWAADPPDRPGTWIKIWGPPACWDTWIKTADPDDPFGKIKTKTWHDLDVQKIKIWIWIQTPVQQETEIAIKMWGHDDPDIDIGGPPVVRVVVCVVSVHAPVNVVVVCCVPVAVPVQQSVVVSDVDPAHSVGGGDGHYYPRPPD

Organism: NCBI:txid862967

B-factor: mean 38.39, std 17.24, range [15.76, 115.04]

Solvent-accessible surface area: 27785 Å² total